Protein AF-A0A2G2HB68-F1 (afdb_monomer)

Sequence (403 aa):
INASTINGDASELIDIYSTNASSYTNLGNEAVTIDNTASANDVDTIAGATSGIVTATISTDSASNLISNLSNANSSDALTLSLNGTNVSASDLNTLNTKTSIDIDASGINEITGSYSELNTLYSSGGITGLGNEELSVNGAPSSSDINNLIGQTSGTITLSGGNNDTLNLGAVDSNLDLGAGNDTVTMDFSNLTSADSIDFGSGGNDTLNLNGGGVINDLDFSNISNLDTLNLSSSNDTITLGSNTAAAIEGNNDSINGNAGDDTFNLDFSNIGNFSIDGGSDTTGDKVVLTGSVSNVTSDTEFAPAASFENIEELDITGLNSGSGFASDNTNEFIFTSSMLDNWIGSNSGSFKLTLTAAQAEDITFTDQGGQVHDTTDAGLSNISSTSYSLDADTTLVIDIQ

Solvent-accessible surface area (backbone atoms only — not comparable to full-atom values): 20090 Å² total; per-residue (Å²): 82,90,58,72,59,48,76,41,42,54,72,57,46,40,36,54,59,58,79,46,27,90,82,52,62,71,74,42,63,35,25,36,38,36,75,44,78,30,52,45,54,57,53,19,55,48,35,66,45,31,75,28,45,40,34,35,39,42,53,72,37,42,63,69,56,46,55,69,32,33,71,54,43,33,47,75,18,42,38,48,67,44,69,71,48,44,62,45,45,24,60,50,53,50,53,51,48,48,34,18,63,41,64,37,71,42,65,71,42,50,35,38,36,32,39,62,72,36,42,54,45,49,79,67,66,60,56,63,39,61,78,41,60,38,28,33,40,34,41,72,81,75,49,33,70,53,50,52,50,50,44,76,59,30,75,21,46,37,32,38,42,71,56,48,64,48,71,35,58,52,61,81,55,66,37,40,38,30,48,37,22,28,46,34,34,43,32,33,40,51,92,41,66,50,90,72,33,30,44,32,43,32,72,63,59,67,19,34,42,37,32,38,68,71,41,48,79,51,71,65,74,30,85,40,36,32,38,28,11,30,42,34,46,23,71,31,48,29,37,43,38,49,57,91,41,38,65,66,14,33,43,69,89,62,28,34,38,32,30,43,27,42,47,21,36,44,36,35,41,50,85,52,68,70,64,39,30,39,28,27,39,78,49,92,63,59,13,28,42,36,33,27,52,56,53,68,65,52,90,46,66,38,65,74,61,68,54,75,29,36,30,20,36,28,32,41,32,47,62,57,42,46,82,34,66,34,56,47,95,44,89,72,29,30,32,37,58,51,59,72,44,51,24,40,19,46,60,38,88,52,50,65,37,37,42,34,30,32,70,68,56,45,35,33,32,32,38,53,34,59,88,69,50,75,38,30,44,36,102,84,80,46,42,73,64,63,72,44,77,43,45,37,48,97,46,36,30,44,31,38,42,67,102

Structure (mmCIF, N/CA/C/O backbone):
data_AF-A0A2G2HB68-F1
#
_entry.id   AF-A0A2G2HB68-F1
#
loop_
_atom_site.group_PDB
_atom_site.id
_atom_site.type_symbol
_atom_site.label_atom_id
_atom_site.label_alt_id
_atom_site.label_comp_id
_atom_site.label_asym_id
_atom_site.label_entity_id
_atom_site.label_seq_id
_atom_site.pdbx_PDB_ins_code
_atom_site.Cartn_x
_atom_site.Cartn_y
_atom_site.Cartn_z
_atom_site.occupancy
_atom_site.B_iso_or_equiv
_atom_site.auth_seq_id
_atom_site.auth_comp_id
_atom_site.auth_asym_id
_atom_site.auth_atom_id
_atom_site.pdbx_PDB_model_num
ATOM 1 N N . ILE A 1 1 ? -31.154 -8.962 53.959 1.00 67.38 1 ILE A N 1
ATOM 2 C CA . ILE A 1 1 ? -31.998 -9.912 53.237 1.00 67.38 1 ILE A CA 1
ATOM 3 C C . ILE A 1 1 ? -31.273 -11.263 53.336 1.00 67.38 1 ILE A C 1
ATOM 5 O O . ILE A 1 1 ? -30.106 -11.275 53.696 1.00 67.38 1 ILE A O 1
ATOM 9 N N . ASN A 1 2 ? -31.949 -12.411 53.192 1.00 77.31 2 ASN A N 1
ATOM 10 C CA . ASN A 1 2 ? -31.272 -13.730 53.143 1.00 77.31 2 ASN A CA 1
ATOM 11 C C . ASN A 1 2 ? -31.355 -14.342 51.732 1.00 77.31 2 ASN A C 1
ATOM 13 O O . ASN A 1 2 ? -31.173 -15.546 51.560 1.00 77.31 2 ASN A O 1
ATOM 17 N N . ALA A 1 3 ? -31.725 -13.529 50.743 1.00 85.62 3 ALA A N 1
ATOM 18 C CA . ALA A 1 3 ? -31.756 -13.936 49.352 1.00 85.62 3 ALA A CA 1
ATOM 19 C C . ALA A 1 3 ? -30.322 -14.036 48.829 1.00 85.62 3 ALA A C 1
ATOM 21 O O . ALA A 1 3 ? -29.458 -13.263 49.225 1.00 85.62 3 ALA A O 1
ATOM 22 N N . SER A 1 4 ? -30.075 -14.987 47.938 1.00 90.69 4 SER A N 1
ATOM 23 C CA . SER A 1 4 ? -28.819 -15.046 47.187 1.00 90.69 4 SER A CA 1
ATOM 24 C C . SER A 1 4 ? -28.798 -14.055 46.021 1.00 90.69 4 SER A C 1
ATOM 26 O O . SER A 1 4 ? -27.724 -13.702 45.540 1.00 90.69 4 SER A O 1
ATOM 28 N N . THR A 1 5 ? -29.980 -13.632 45.565 1.00 95.19 5 THR A N 1
ATOM 29 C CA . THR A 1 5 ? -30.175 -12.764 44.403 1.00 95.19 5 THR A CA 1
ATOM 30 C C . THR A 1 5 ? -31.347 -11.817 44.654 1.00 95.19 5 THR A C 1
ATOM 32 O O . THR A 1 5 ? -32.356 -12.239 45.229 1.00 95.19 5 THR A O 1
ATOM 35 N N . ILE A 1 6 ? -31.215 -10.562 44.232 1.00 96.50 6 ILE A N 1
ATOM 36 C CA . ILE A 1 6 ? -32.287 -9.562 44.213 1.00 96.50 6 ILE A CA 1
ATOM 37 C C . ILE A 1 6 ? -32.524 -9.123 42.766 1.00 96.50 6 ILE A C 1
ATOM 39 O O . ILE A 1 6 ? -31.577 -8.795 42.054 1.00 96.50 6 ILE A O 1
ATOM 43 N N . ASN A 1 7 ? -33.790 -9.104 42.351 1.00 96.81 7 ASN A N 1
ATOM 44 C CA . ASN A 1 7 ? -34.224 -8.727 41.008 1.00 96.81 7 ASN A CA 1
ATOM 45 C C . ASN A 1 7 ? -35.199 -7.549 41.086 1.00 96.81 7 ASN A C 1
ATOM 47 O O . ASN A 1 7 ? -35.966 -7.464 42.051 1.00 96.81 7 ASN A O 1
ATOM 51 N N . GLY A 1 8 ? -35.181 -6.681 40.080 1.00 97.94 8 GLY A N 1
ATOM 52 C CA . GLY A 1 8 ? -36.141 -5.590 39.919 1.00 97.94 8 GLY A CA 1
ATOM 53 C C . GLY A 1 8 ? -35.701 -4.579 38.864 1.00 97.94 8 GLY A C 1
ATOM 54 O O . GLY A 1 8 ? -34.629 -4.709 38.269 1.00 97.94 8 GLY A O 1
ATOM 55 N N . ASP A 1 9 ? -36.508 -3.542 38.657 1.00 98.31 9 ASP A N 1
ATOM 56 C CA . ASP A 1 9 ? -36.118 -2.432 37.786 1.00 98.31 9 ASP A CA 1
ATOM 57 C C . ASP A 1 9 ? -35.04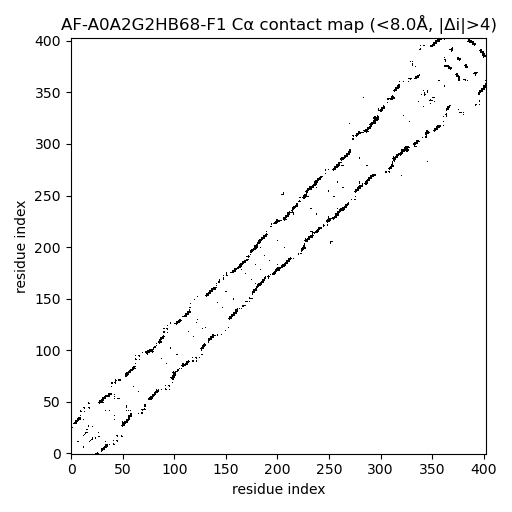3 -1.566 38.463 1.00 98.31 9 ASP A C 1
ATOM 59 O O . ASP A 1 9 ? -34.988 -1.450 39.691 1.00 98.31 9 ASP A O 1
ATOM 63 N N . ALA A 1 10 ? -34.220 -0.873 37.670 1.00 98.31 10 ALA A N 1
ATOM 64 C CA . ALA A 1 10 ? -33.120 -0.048 38.184 1.00 98.31 10 ALA A CA 1
ATOM 65 C C . ALA A 1 10 ? -33.562 0.940 39.279 1.00 98.31 10 ALA A C 1
ATOM 67 O O . ALA A 1 10 ? -32.901 1.074 40.306 1.00 98.31 10 ALA A O 1
ATOM 68 N N . SER A 1 11 ? -34.719 1.589 39.106 1.00 97.81 11 SER A N 1
ATOM 69 C CA . SER A 1 11 ? -35.244 2.541 40.094 1.00 97.81 11 SER A CA 1
ATOM 70 C C . SER A 1 11 ? -35.648 1.889 41.423 1.00 97.81 11 SER A C 1
ATOM 72 O O . SER A 1 11 ? -35.448 2.482 42.482 1.00 97.81 11 SER A O 1
ATOM 74 N N . GLU A 1 12 ? -36.167 0.660 41.386 1.00 98.25 12 GLU A N 1
ATOM 75 C CA . GLU A 1 12 ? -36.556 -0.096 42.581 1.00 98.25 12 GLU A CA 1
ATOM 76 C C . GLU A 1 12 ? -35.313 -0.594 43.321 1.00 98.25 12 GLU A C 1
ATOM 78 O O . GLU A 1 12 ? -35.223 -0.510 44.546 1.00 98.25 12 GLU A O 1
ATOM 83 N N . LEU A 1 13 ? -34.313 -1.055 42.569 1.00 97.75 13 LEU A N 1
ATOM 84 C CA . LEU A 1 13 ? -33.040 -1.502 43.119 1.00 97.75 13 LEU A CA 1
ATOM 85 C C . LEU A 1 13 ? -32.239 -0.340 43.714 1.00 97.75 13 LEU A C 1
ATOM 87 O O . LEU A 1 13 ? -31.678 -0.494 44.795 1.00 97.75 13 LEU A O 1
ATOM 91 N N . ILE A 1 14 ? -32.247 0.841 43.092 1.00 97.88 14 ILE A N 1
ATOM 92 C CA . ILE A 1 14 ? -31.676 2.063 43.680 1.00 97.88 14 ILE A CA 1
ATOM 93 C C . ILE A 1 14 ? -32.404 2.439 44.972 1.00 97.88 14 ILE A C 1
ATOM 95 O O . ILE A 1 14 ? -31.763 2.884 45.927 1.00 97.88 14 ILE A O 1
ATOM 99 N N . ASP A 1 15 ? -33.723 2.251 45.053 1.00 97.06 15 ASP A N 1
ATOM 100 C CA . ASP A 1 15 ? -34.437 2.473 46.309 1.00 97.06 15 ASP A CA 1
ATOM 101 C C . ASP A 1 15 ? -33.942 1.524 47.410 1.00 97.06 15 ASP A C 1
ATOM 103 O O . ASP A 1 15 ? -33.613 1.968 48.509 1.00 97.06 15 ASP A O 1
ATOM 107 N N . ILE A 1 16 ? -33.794 0.235 47.098 1.00 95.44 16 ILE A N 1
ATOM 108 C CA . ILE A 1 16 ? -33.337 -0.785 48.050 1.00 95.44 16 ILE A CA 1
ATOM 109 C C . ILE A 1 16 ? -31.879 -0.570 48.469 1.00 95.44 16 ILE A C 1
ATOM 111 O O . ILE A 1 16 ? -31.574 -0.639 49.657 1.00 95.44 16 ILE A O 1
ATOM 115 N N . TYR A 1 17 ? -30.981 -0.320 47.518 1.00 95.00 17 TYR A N 1
ATOM 116 C CA . TYR A 1 17 ? -29.534 -0.307 47.749 1.00 95.00 17 TYR A CA 1
ATOM 117 C C . TYR A 1 17 ? -28.961 1.075 48.075 1.00 95.00 17 TYR A C 1
ATOM 119 O O . TYR A 1 17 ? -27.874 1.155 48.642 1.00 95.00 17 TYR A O 1
ATOM 127 N N . SER A 1 18 ? -29.683 2.159 47.773 1.00 93.38 18 SER A N 1
ATOM 128 C CA . SER A 1 18 ? -29.199 3.530 47.969 1.00 93.38 18 SER A CA 1
ATOM 129 C C . SER A 1 18 ? -30.179 4.389 48.775 1.00 93.38 18 SER A C 1
ATOM 131 O O . SER A 1 18 ? -29.879 4.754 49.913 1.00 93.38 18 SER A O 1
ATOM 133 N N . THR A 1 19 ? -31.380 4.668 48.255 1.00 94.75 19 THR A N 1
ATOM 134 C CA . THR A 1 19 ? -32.301 5.660 48.855 1.00 94.75 19 THR A CA 1
ATOM 135 C C . THR A 1 19 ? -32.814 5.237 50.235 1.00 94.75 19 THR A C 1
ATOM 137 O O . THR A 1 19 ? -32.791 6.022 51.184 1.00 94.75 19 THR A O 1
ATOM 140 N N . ASN A 1 20 ? -33.247 3.984 50.366 1.00 94.88 20 ASN A N 1
ATOM 141 C CA . ASN A 1 20 ? -33.855 3.410 51.564 1.00 94.88 20 ASN A CA 1
ATOM 142 C C . ASN A 1 20 ? -33.025 2.264 52.158 1.00 94.88 20 ASN A C 1
ATOM 144 O O . ASN A 1 20 ? -33.545 1.505 52.978 1.00 94.88 20 ASN A O 1
ATOM 148 N N . ALA A 1 21 ? -31.731 2.173 51.831 1.00 93.69 21 ALA A N 1
ATOM 149 C CA . ALA A 1 21 ? -30.837 1.094 52.267 1.00 93.69 21 ALA A CA 1
ATOM 150 C C . ALA A 1 21 ? -30.887 0.814 53.778 1.00 93.69 21 ALA A C 1
ATOM 152 O O . ALA A 1 21 ? -30.916 -0.336 54.207 1.00 93.69 21 ALA A O 1
ATOM 153 N N . SER A 1 22 ? -30.995 1.864 54.600 1.00 93.62 22 SER A N 1
ATOM 154 C CA . SER A 1 22 ? -31.097 1.748 56.066 1.00 93.62 22 SER A CA 1
ATOM 155 C C . SER A 1 22 ? -32.339 1.000 56.578 1.00 93.62 22 SER A C 1
ATOM 157 O O . SER A 1 22 ? -32.356 0.559 57.728 1.00 93.62 22 SER A O 1
ATOM 159 N N . SER A 1 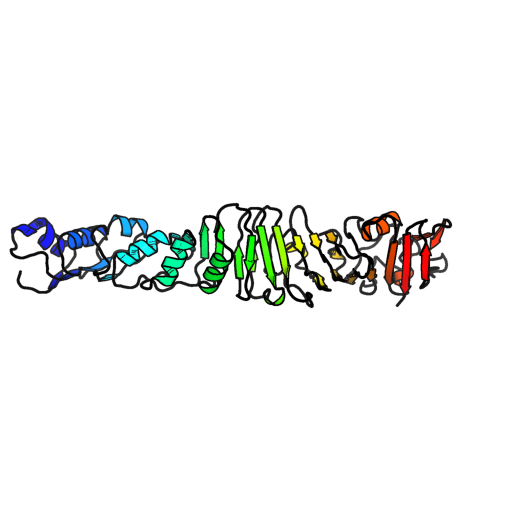23 ? -33.365 0.832 55.739 1.00 94.62 23 SER A N 1
ATOM 160 C CA . SER A 1 23 ? -34.581 0.073 56.055 1.00 94.62 23 SER A CA 1
ATOM 161 C C . SER A 1 23 ? -34.381 -1.441 55.949 1.00 94.62 23 SER A C 1
ATOM 163 O O . SER A 1 23 ? -35.230 -2.208 56.407 1.00 94.62 23 SER A O 1
ATOM 165 N N . TYR A 1 24 ? -33.258 -1.881 55.379 1.00 91.00 24 TYR A N 1
ATOM 166 C CA . TYR A 1 24 ? -32.939 -3.280 55.139 1.00 91.00 24 TYR A CA 1
ATOM 167 C C . TYR A 1 24 ? -31.673 -3.668 55.916 1.00 91.00 24 TYR A C 1
ATOM 169 O O . TYR A 1 24 ? -30.669 -2.963 55.928 1.00 91.00 24 TYR A O 1
ATOM 177 N N . THR A 1 25 ? -31.704 -4.815 56.592 1.00 89.81 25 THR A N 1
ATOM 178 C CA . THR A 1 25 ? -30.529 -5.383 57.273 1.00 89.81 25 THR A CA 1
ATOM 179 C C . THR A 1 25 ? -29.884 -6.439 56.392 1.00 89.81 25 THR A C 1
ATOM 181 O O . THR A 1 25 ? -30.604 -7.109 55.660 1.00 89.81 25 THR A O 1
ATOM 184 N N . ASN A 1 26 ? -28.565 -6.641 56.487 1.00 89.12 26 ASN A N 1
ATOM 185 C CA . ASN A 1 26 ? -27.811 -7.629 55.698 1.00 89.12 26 ASN A CA 1
ATOM 186 C C . ASN A 1 26 ? -28.009 -7.462 54.178 1.00 89.12 26 ASN A C 1
ATOM 188 O O . ASN A 1 26 ? -28.436 -8.416 53.543 1.00 89.12 26 ASN A O 1
ATOM 192 N N . LEU A 1 27 ? -27.819 -6.254 53.644 1.00 91.81 27 LEU A N 1
ATOM 193 C CA . LEU A 1 27 ? -27.673 -6.019 52.202 1.00 91.81 27 LEU A CA 1
ATOM 194 C C . LEU A 1 27 ? -26.190 -5.964 51.820 1.00 91.81 27 LEU A C 1
ATOM 196 O O . LEU A 1 27 ? -25.335 -5.734 52.680 1.00 91.81 27 LEU A O 1
ATOM 200 N N . GLY A 1 28 ? -25.922 -6.076 50.521 1.00 90.62 28 GLY A N 1
ATOM 201 C CA . GLY A 1 28 ? -24.657 -5.682 49.898 1.00 90.62 28 GLY A CA 1
ATOM 202 C C . GLY A 1 28 ? -23.749 -6.853 49.538 1.00 90.62 28 GLY A C 1
ATOM 203 O O . GLY A 1 28 ? -22.575 -6.655 49.232 1.00 90.62 28 GLY A O 1
ATOM 204 N N . ASN A 1 29 ? -24.260 -8.080 49.587 1.00 93.38 29 ASN A N 1
ATOM 205 C CA . ASN A 1 29 ? -23.547 -9.272 49.123 1.00 93.38 29 ASN A CA 1
ATOM 206 C C . ASN A 1 29 ? -24.391 -10.169 48.214 1.00 93.38 29 ASN A C 1
ATOM 208 O O . ASN A 1 29 ? -23.917 -11.214 47.770 1.00 93.38 29 ASN A O 1
ATOM 212 N N . GLU A 1 30 ? -25.637 -9.788 47.954 1.00 96.31 30 GLU A N 1
ATOM 213 C CA . GLU A 1 30 ? -26.501 -10.486 47.020 1.00 96.31 30 GLU A CA 1
ATOM 214 C C . GLU A 1 30 ? -26.084 -10.178 45.580 1.00 96.31 30 GLU A C 1
ATOM 216 O O . GLU A 1 30 ? -25.697 -9.051 45.260 1.00 96.31 30 GLU A O 1
ATOM 221 N N . ALA A 1 31 ? -26.203 -11.171 44.696 1.00 97.75 31 ALA A N 1
ATOM 222 C CA . ALA A 1 31 ? -26.195 -10.892 43.265 1.00 97.75 31 ALA A CA 1
ATOM 223 C C . ALA A 1 31 ? -27.406 -10.011 42.920 1.00 97.75 31 ALA A C 1
ATOM 225 O O . ALA A 1 31 ? -28.484 -10.191 43.494 1.00 97.75 31 ALA A O 1
ATOM 226 N N . VAL A 1 32 ? -27.247 -9.080 41.986 1.00 98.44 32 VAL A N 1
ATOM 227 C CA . VAL A 1 32 ? -28.315 -8.152 41.598 1.00 98.44 32 VAL A CA 1
ATOM 228 C C . VAL A 1 32 ? -28.610 -8.310 40.116 1.00 98.44 32 VAL A C 1
ATOM 230 O O . VAL A 1 32 ? -27.697 -8.298 39.300 1.00 98.44 32 VAL A O 1
ATOM 233 N N . THR A 1 33 ? -29.878 -8.473 39.754 1.00 98.44 33 THR A N 1
ATOM 234 C CA . THR A 1 33 ? -30.331 -8.512 38.359 1.00 98.44 33 THR A CA 1
ATOM 235 C C . THR A 1 33 ? -31.257 -7.335 38.096 1.00 98.44 33 THR A C 1
ATOM 237 O O . THR A 1 33 ? -32.292 -7.210 38.746 1.00 98.44 33 THR A O 1
ATOM 240 N N . ILE A 1 34 ? -30.867 -6.476 37.156 1.00 98.75 34 ILE A N 1
ATOM 241 C CA . ILE A 1 34 ? -31.660 -5.336 36.701 1.00 98.75 34 ILE A CA 1
ATOM 242 C C . ILE A 1 34 ? -32.499 -5.798 35.508 1.00 98.75 34 ILE A C 1
ATOM 244 O O . ILE A 1 34 ? -31.947 -6.146 34.464 1.00 98.75 34 ILE A O 1
ATOM 248 N N . ASP A 1 35 ? -33.819 -5.835 35.680 1.00 97.94 35 ASP A N 1
ATOM 249 C CA . ASP A 1 35 ? -34.730 -6.481 34.724 1.00 97.94 35 ASP A CA 1
ATOM 250 C C . ASP A 1 35 ? -34.991 -5.623 33.470 1.00 97.94 35 ASP A C 1
ATOM 252 O O . ASP A 1 35 ? -35.265 -6.154 32.389 1.00 97.94 35 ASP A O 1
ATOM 256 N N . ASN A 1 36 ? -34.892 -4.297 33.590 1.00 98.25 36 ASN A N 1
ATOM 257 C CA . ASN A 1 36 ? -35.072 -3.353 32.493 1.00 98.25 36 ASN A CA 1
ATOM 258 C C . ASN A 1 36 ? -33.737 -2.825 31.941 1.00 98.25 36 ASN A C 1
ATOM 260 O O . ASN A 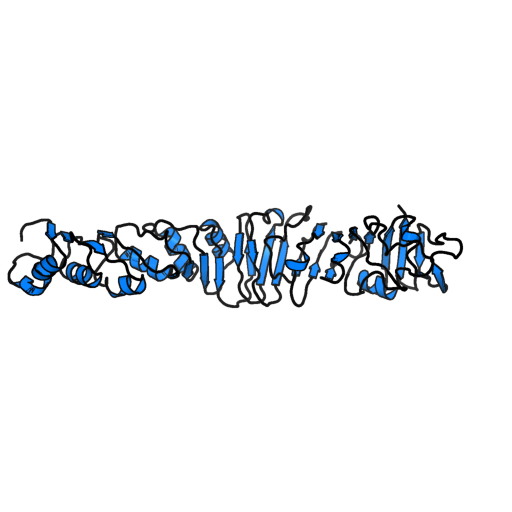1 36 ? -32.698 -2.875 32.595 1.00 98.25 36 ASN A O 1
ATOM 264 N N . THR A 1 37 ? -33.769 -2.247 30.735 1.00 98.38 37 THR A N 1
ATOM 265 C CA . THR A 1 37 ? -32.629 -1.468 30.236 1.00 98.38 37 THR A CA 1
ATOM 266 C C . THR A 1 37 ? -32.414 -0.247 31.129 1.00 98.38 37 THR A C 1
ATOM 268 O O . THR A 1 37 ? -33.328 0.561 31.309 1.00 98.38 37 THR A O 1
ATOM 271 N N . ALA A 1 38 ? -31.207 -0.111 31.671 1.00 98.31 38 ALA A N 1
ATOM 272 C CA . ALA A 1 38 ? -30.856 0.923 32.641 1.00 98.31 38 ALA A CA 1
ATOM 273 C C . ALA A 1 38 ? -29.779 1.872 32.106 1.00 98.31 38 ALA A C 1
ATOM 275 O O . ALA A 1 38 ? -29.071 1.558 31.145 1.00 98.31 38 ALA A O 1
ATOM 276 N N . SER A 1 39 ? -29.653 3.054 32.710 1.00 98.25 39 SER A N 1
ATOM 277 C CA . SER A 1 39 ? -28.527 3.940 32.408 1.00 98.25 39 SER A CA 1
ATOM 278 C C . SER A 1 39 ? -27.244 3.401 33.048 1.00 98.25 39 SER A C 1
ATOM 280 O O . SER A 1 39 ? -27.297 2.752 34.093 1.00 98.25 39 SER A O 1
ATOM 282 N N . ALA A 1 40 ? -26.082 3.696 32.459 1.00 98.50 40 ALA A N 1
ATOM 283 C CA . ALA A 1 40 ? -24.794 3.295 33.030 1.00 98.50 40 ALA A CA 1
ATOM 284 C C . ALA A 1 40 ? -24.617 3.793 34.479 1.00 98.50 40 ALA A C 1
ATOM 286 O O . ALA A 1 40 ? -24.180 3.034 35.335 1.00 98.50 40 ALA A O 1
ATOM 287 N N . ASN A 1 41 ? -25.060 5.020 34.778 1.00 98.25 41 ASN A N 1
ATOM 288 C CA . ASN A 1 41 ? -25.000 5.600 36.125 1.00 98.25 41 ASN A CA 1
ATOM 289 C C . ASN A 1 41 ? -25.869 4.859 37.150 1.00 98.25 41 ASN A C 1
ATOM 291 O O . ASN A 1 41 ? -25.472 4.703 38.307 1.00 98.25 41 ASN A O 1
ATOM 295 N N . ASP A 1 42 ? -27.063 4.420 36.747 1.00 98.56 42 ASP A N 1
ATOM 296 C CA . ASP A 1 42 ? -27.952 3.670 37.636 1.00 98.56 42 ASP A CA 1
ATOM 297 C C . ASP A 1 42 ? -27.338 2.312 37.985 1.00 98.56 42 ASP A C 1
ATOM 299 O O . ASP A 1 42 ? -27.303 1.917 39.152 1.00 98.56 42 ASP A O 1
ATOM 303 N N . VAL A 1 43 ? -26.795 1.624 36.977 1.00 98.69 43 VAL A N 1
ATOM 304 C CA . VAL A 1 43 ? -26.103 0.345 37.172 1.00 98.69 43 VAL A CA 1
ATOM 305 C C . VAL A 1 43 ? -24.863 0.521 38.038 1.00 98.69 43 VAL A C 1
ATOM 307 O O . VAL A 1 43 ? -24.637 -0.280 38.939 1.00 98.69 43 VAL A O 1
ATOM 310 N N . ASP A 1 44 ? -24.099 1.591 37.836 1.00 98.56 44 ASP A N 1
ATOM 311 C CA . ASP A 1 44 ? -22.904 1.880 38.627 1.00 98.56 44 ASP A CA 1
ATOM 312 C C . ASP A 1 44 ? -23.204 2.185 40.091 1.00 98.56 44 ASP A C 1
ATOM 314 O O . ASP A 1 44 ? -22.491 1.732 40.986 1.00 98.56 44 ASP A O 1
ATOM 318 N N . THR A 1 45 ? -24.303 2.899 40.343 1.00 98.31 45 THR A N 1
ATOM 319 C CA . THR A 1 45 ? -24.804 3.143 41.700 1.00 98.31 45 THR A CA 1
ATOM 320 C C . THR A 1 45 ? -25.103 1.822 42.411 1.00 98.31 45 THR A C 1
ATOM 322 O O . THR A 1 45 ? -24.769 1.660 43.585 1.00 98.31 45 THR A O 1
ATOM 325 N N . ILE A 1 46 ? -25.710 0.867 41.702 1.00 98.31 46 ILE A N 1
ATOM 326 C CA . ILE A 1 46 ? -26.022 -0.465 42.231 1.00 98.31 46 ILE A CA 1
ATOM 327 C C . ILE A 1 46 ? -24.740 -1.285 42.427 1.00 98.31 46 ILE A C 1
ATOM 329 O O . ILE A 1 46 ? -24.558 -1.863 43.498 1.00 98.31 46 ILE A O 1
ATOM 333 N N . ALA A 1 47 ? -23.830 -1.293 41.449 1.00 98.19 47 ALA A N 1
ATOM 334 C CA . ALA A 1 47 ? -22.546 -1.991 41.526 1.00 98.19 47 ALA A CA 1
ATOM 335 C C . ALA A 1 47 ? -21.684 -1.494 42.695 1.00 98.19 47 ALA A C 1
ATOM 337 O O . ALA A 1 47 ? -21.088 -2.295 43.405 1.00 98.19 47 ALA A O 1
ATOM 338 N N . GLY A 1 48 ? -21.685 -0.189 42.980 1.00 97.69 48 GLY A N 1
ATOM 339 C CA . GLY A 1 48 ? -21.000 0.369 44.149 1.00 97.69 48 GLY A CA 1
ATOM 340 C C . GLY A 1 48 ? -21.631 -0.011 45.498 1.00 97.69 48 GLY A C 1
ATOM 341 O O . GLY A 1 48 ? -20.978 0.103 46.537 1.00 97.69 48 GLY A O 1
ATOM 342 N N . ALA A 1 49 ? -22.889 -0.459 45.507 1.00 97.06 49 ALA A N 1
ATOM 343 C CA . ALA A 1 49 ? -23.641 -0.790 46.717 1.00 97.06 49 ALA A CA 1
ATOM 344 C C . ALA A 1 49 ? -23.675 -2.296 47.043 1.00 97.06 49 ALA A C 1
ATOM 346 O O . ALA A 1 49 ? -24.145 -2.674 48.122 1.00 97.06 49 ALA A O 1
ATOM 347 N N . THR A 1 50 ? -23.177 -3.162 46.153 1.00 96.62 50 THR A N 1
ATOM 348 C CA . THR A 1 50 ? -23.112 -4.613 46.369 1.00 96.62 50 THR A CA 1
ATOM 349 C C . THR A 1 50 ? -21.726 -5.184 46.068 1.00 96.62 50 THR A C 1
ATOM 351 O O . THR A 1 50 ? -20.967 -4.659 45.269 1.00 96.62 50 THR A O 1
ATOM 354 N N . SER A 1 51 ? -21.386 -6.284 46.734 1.00 95.69 51 SER A N 1
ATOM 355 C CA . SER A 1 51 ? -20.221 -7.125 46.429 1.00 95.69 51 SER A CA 1
ATOM 356 C C . SER A 1 51 ? -20.587 -8.378 45.625 1.00 95.69 51 SER A C 1
ATOM 358 O O . SER A 1 51 ? -19.706 -9.163 45.277 1.00 95.69 51 SER A O 1
ATOM 360 N N . GLY A 1 52 ? -21.881 -8.596 45.369 1.00 97.19 52 GLY A N 1
ATOM 361 C CA . GLY A 1 52 ? -22.357 -9.638 44.464 1.00 97.19 52 GLY A CA 1
ATOM 362 C C . GLY A 1 52 ? -22.275 -9.207 42.999 1.00 97.19 52 GLY A C 1
ATOM 363 O O . GLY A 1 52 ? -22.131 -8.030 42.695 1.00 97.19 52 GLY A O 1
ATOM 364 N N . ILE A 1 53 ? -22.397 -10.178 42.092 1.00 98.25 53 ILE A N 1
ATOM 365 C CA . ILE A 1 53 ? -22.399 -9.941 40.640 1.00 98.25 53 ILE A CA 1
ATOM 366 C C . ILE A 1 53 ? -23.617 -9.099 40.253 1.00 98.25 53 ILE A C 1
ATOM 368 O O . ILE A 1 53 ? -24.746 -9.471 40.592 1.00 98.25 53 ILE A O 1
ATOM 372 N N . VAL A 1 54 ? -23.401 -8.024 39.495 1.00 98.75 54 VAL A N 1
ATOM 373 C CA . VAL A 1 54 ? -24.476 -7.248 38.869 1.00 98.75 54 VAL A CA 1
ATOM 374 C C . VAL A 1 54 ? -24.727 -7.756 37.454 1.00 98.75 54 VAL A C 1
ATOM 376 O O . VAL A 1 54 ? -23.810 -7.869 36.651 1.00 98.75 54 VAL A O 1
ATOM 379 N N . THR A 1 55 ? -25.981 -8.075 37.138 1.00 98.81 55 THR A N 1
ATOM 380 C CA . THR A 1 55 ? -26.443 -8.453 35.796 1.00 98.81 55 THR A CA 1
ATOM 381 C C . THR A 1 55 ? -27.367 -7.370 35.261 1.00 98.81 55 THR A C 1
ATOM 383 O O . THR A 1 55 ? -28.369 -7.065 35.908 1.00 98.81 55 THR A O 1
ATOM 386 N N . ALA A 1 56 ? -27.052 -6.786 34.105 1.00 98.81 56 ALA A N 1
ATOM 387 C CA . ALA A 1 56 ? -27.850 -5.701 33.536 1.00 98.81 56 ALA A CA 1
ATOM 388 C C . ALA A 1 56 ? -27.688 -5.569 32.018 1.00 98.81 56 ALA A C 1
ATOM 390 O O . ALA A 1 56 ? -26.635 -5.872 31.458 1.00 98.81 56 ALA A O 1
ATOM 391 N N . THR A 1 57 ? -28.712 -5.025 31.360 1.00 98.69 57 THR A N 1
ATOM 392 C CA . THR A 1 57 ? -28.600 -4.491 29.997 1.00 98.69 57 THR A CA 1
ATOM 393 C C . THR A 1 57 ? -28.489 -2.973 30.066 1.00 98.69 57 THR A C 1
ATOM 395 O O . THR A 1 57 ? -29.372 -2.305 30.611 1.00 98.69 57 THR A O 1
ATOM 398 N N . ILE A 1 58 ? -27.407 -2.421 29.518 1.00 98.62 58 ILE A N 1
ATOM 399 C CA . ILE A 1 58 ? -27.125 -0.985 29.578 1.00 98.62 58 ILE A CA 1
ATOM 400 C C . ILE A 1 58 ? -27.699 -0.288 28.346 1.00 98.62 58 ILE A C 1
ATOM 402 O O . ILE A 1 58 ? -27.690 -0.824 27.240 1.00 98.62 58 ILE A O 1
ATOM 406 N N . SER A 1 59 ? -28.211 0.924 28.542 1.00 98.06 59 SER A N 1
ATOM 407 C CA . SER A 1 59 ? -28.622 1.805 27.449 1.00 98.06 59 SER A CA 1
ATOM 408 C C . SER A 1 59 ? -27.428 2.112 26.545 1.00 98.06 59 SER A C 1
ATOM 410 O O . SER A 1 59 ? -26.328 2.345 27.042 1.00 98.06 59 SER A O 1
ATOM 412 N N . THR A 1 60 ? -27.646 2.141 25.230 1.00 97.25 60 THR A N 1
ATOM 413 C CA . THR A 1 60 ? -26.585 2.428 24.259 1.00 97.25 60 THR A CA 1
ATOM 414 C C . THR A 1 60 ? -25.946 3.789 24.525 1.00 97.25 60 THR A C 1
ATOM 416 O O . THR A 1 60 ? -26.654 4.788 24.673 1.00 97.25 60 THR A O 1
ATOM 419 N N . ASP A 1 61 ? -24.618 3.842 24.536 1.00 97.31 61 ASP A N 1
ATOM 420 C CA . ASP A 1 61 ? -23.859 5.077 24.731 1.00 97.31 61 ASP A CA 1
ATOM 421 C C . ASP A 1 61 ? -22.482 4.979 24.047 1.00 97.31 61 ASP A C 1
ATOM 423 O O . ASP A 1 61 ? -22.127 3.951 23.466 1.00 97.31 61 ASP A O 1
ATOM 427 N N . SER A 1 62 ? -21.706 6.059 24.082 1.00 96.44 62 SER A N 1
ATOM 428 C CA . SER A 1 62 ? -20.317 6.063 23.624 1.00 96.44 62 SER A CA 1
ATOM 429 C C . SER A 1 62 ? -19.416 5.305 24.600 1.00 96.44 62 SER A C 1
ATOM 431 O O . SER A 1 62 ? -19.680 5.279 25.806 1.00 96.44 62 SER A O 1
ATOM 433 N N . ALA A 1 63 ? -18.311 4.741 24.103 1.00 97.69 63 ALA A N 1
ATOM 434 C CA . ALA A 1 63 ? -17.368 4.006 24.946 1.00 97.69 63 ALA A CA 1
ATOM 435 C C . ALA A 1 63 ? -16.839 4.867 26.109 1.00 97.69 63 ALA A C 1
ATOM 437 O O . ALA A 1 63 ? -16.859 4.433 27.258 1.00 97.69 63 ALA A O 1
ATOM 438 N N . SER A 1 64 ? -16.484 6.127 25.835 1.00 96.62 64 SER A N 1
ATOM 439 C CA . SER A 1 64 ? -16.023 7.081 26.852 1.00 96.62 64 SER A CA 1
ATOM 440 C C . SER A 1 64 ? -17.066 7.335 27.952 1.00 96.62 64 SER A C 1
ATOM 442 O O . SER A 1 64 ? -16.735 7.305 29.141 1.00 96.62 64 SER A O 1
ATOM 444 N N . ASN A 1 65 ? -18.341 7.516 27.587 1.00 97.38 65 ASN A N 1
ATOM 445 C CA . ASN A 1 65 ? -19.410 7.706 28.571 1.00 97.38 65 ASN A CA 1
ATOM 446 C C . ASN A 1 65 ? -19.643 6.447 29.407 1.00 97.38 65 ASN A C 1
ATOM 448 O O . ASN A 1 65 ? -19.809 6.554 30.620 1.00 97.38 65 ASN A O 1
ATOM 452 N N . LEU A 1 66 ? -19.632 5.261 28.789 1.00 98.31 66 LEU A N 1
ATOM 453 C CA . LEU A 1 66 ? -19.756 4.002 29.522 1.00 98.31 66 LEU A CA 1
ATOM 454 C C . LEU A 1 66 ? -18.606 3.829 30.519 1.00 98.31 66 LEU A C 1
ATOM 456 O O . LEU A 1 66 ? -18.862 3.520 31.678 1.00 98.31 66 LEU A O 1
ATOM 460 N N . ILE A 1 67 ? -17.361 4.100 30.116 1.00 98.25 67 ILE A N 1
ATOM 461 C CA . ILE A 1 67 ? -16.184 4.030 30.999 1.00 98.25 67 ILE A CA 1
ATOM 462 C C . ILE A 1 67 ? -16.327 4.985 32.184 1.00 98.25 67 ILE A C 1
ATOM 464 O O . ILE A 1 67 ? -16.120 4.581 33.329 1.00 98.25 67 ILE A O 1
ATOM 468 N N . SER A 1 68 ? -16.692 6.242 31.917 1.00 98.12 68 SER A N 1
ATOM 469 C CA . SER A 1 68 ? -16.856 7.259 32.961 1.00 98.12 68 SER A CA 1
ATOM 470 C C . SER A 1 68 ? -17.984 6.911 33.930 1.00 98.12 68 SER A C 1
ATOM 472 O O . SER A 1 68 ? -17.868 7.179 35.125 1.00 98.12 68 SER A O 1
ATOM 474 N N . ASN A 1 69 ? -19.079 6.347 33.418 1.00 98.44 69 ASN A N 1
ATOM 475 C CA . ASN A 1 69 ? -20.285 6.107 34.198 1.00 98.44 69 ASN A CA 1
ATOM 476 C C . ASN A 1 69 ? -20.302 4.734 34.877 1.00 98.44 69 ASN A C 1
ATOM 478 O O . ASN A 1 69 ? -21.084 4.580 35.796 1.00 98.44 69 ASN A O 1
ATOM 482 N N . LEU A 1 70 ? -19.464 3.767 34.479 1.00 98.56 70 LEU A N 1
ATOM 483 C CA . LEU A 1 70 ? -19.347 2.423 35.077 1.00 98.56 70 LEU A CA 1
ATOM 484 C C . LEU A 1 70 ? -18.091 2.292 35.962 1.00 98.56 70 LEU A C 1
ATOM 486 O O . LEU A 1 70 ? -17.296 1.354 35.840 1.00 98.56 70 LEU A O 1
ATOM 490 N N . SER A 1 71 ? -17.866 3.261 36.846 1.00 98.06 71 SER A N 1
ATOM 491 C CA . SER A 1 71 ? -16.674 3.347 37.697 1.00 98.06 71 SER A CA 1
ATOM 492 C C . SER A 1 71 ? -16.483 2.158 38.661 1.00 98.06 71 SER A C 1
ATOM 494 O O . SER A 1 71 ? -15.353 1.692 38.831 1.00 98.06 71 SER A O 1
ATOM 496 N N . ASN A 1 72 ? -17.571 1.625 39.214 1.00 98.25 72 ASN A N 1
ATOM 497 C CA . ASN A 1 72 ? -17.643 0.533 40.186 1.00 98.25 72 ASN A CA 1
ATOM 498 C C . ASN A 1 72 ? -17.808 -0.854 39.543 1.00 98.25 72 ASN A C 1
ATOM 500 O O . ASN A 1 72 ? -17.545 -1.859 40.205 1.00 98.25 72 ASN A O 1
ATOM 504 N N . ALA A 1 73 ? -18.206 -0.926 38.269 1.00 98.31 73 ALA A N 1
ATOM 505 C CA . ALA A 1 73 ? -18.290 -2.195 37.549 1.00 98.31 73 ALA A CA 1
ATOM 506 C C . ALA A 1 73 ? -16.907 -2.847 37.367 1.00 98.31 73 ALA A C 1
ATOM 508 O O . ALA A 1 73 ? -15.876 -2.163 37.273 1.00 98.31 73 ALA A O 1
ATOM 509 N N . ASN A 1 74 ? -16.888 -4.176 37.299 1.00 97.50 74 ASN A N 1
ATOM 510 C CA . ASN A 1 74 ? -15.685 -4.988 37.140 1.00 97.50 74 ASN A CA 1
ATOM 511 C C . ASN A 1 74 ? -15.961 -6.264 36.325 1.00 97.50 74 ASN A C 1
ATOM 513 O O . ASN A 1 74 ? -17.100 -6.607 36.034 1.00 97.50 74 ASN A O 1
ATOM 517 N N . SER A 1 75 ? -14.912 -7.020 36.007 1.00 97.19 75 SER A N 1
ATOM 518 C CA . SER A 1 75 ? -14.966 -8.225 35.166 1.00 97.19 75 SER A CA 1
ATOM 519 C C . SER A 1 75 ? -15.857 -9.357 35.694 1.00 97.19 75 SER A C 1
ATOM 521 O O . SER A 1 75 ? -16.077 -10.331 34.985 1.00 97.19 75 SER A O 1
ATOM 523 N N . SER A 1 76 ? -16.332 -9.287 36.942 1.00 97.56 76 SER A N 1
ATOM 524 C CA . SER A 1 76 ? -17.290 -10.265 37.480 1.00 97.56 76 SER A CA 1
ATOM 525 C C . SER A 1 76 ? -18.733 -9.938 37.094 1.00 97.56 76 SER A C 1
ATOM 527 O O . SER A 1 76 ? -19.579 -10.828 37.135 1.00 97.56 76 SER A O 1
ATOM 529 N N . ASP A 1 77 ? -19.022 -8.682 36.745 1.00 98.69 77 ASP A N 1
ATOM 530 C CA . ASP A 1 77 ? -20.365 -8.217 36.412 1.00 98.69 77 ASP A CA 1
ATOM 531 C C . ASP A 1 77 ? -20.791 -8.708 35.024 1.00 98.69 77 ASP A C 1
ATOM 533 O O . ASP A 1 77 ? -19.997 -8.775 34.085 1.00 98.69 77 ASP A O 1
ATOM 537 N N . ALA A 1 78 ? -22.060 -9.064 34.869 1.00 98.69 78 ALA A N 1
ATOM 538 C CA . ALA A 1 78 ? -22.644 -9.536 33.619 1.00 98.69 78 ALA A CA 1
ATOM 539 C C . ALA A 1 78 ? -23.433 -8.400 32.944 1.00 98.69 78 ALA A C 1
ATOM 541 O O . ALA A 1 78 ? -24.659 -8.320 33.041 1.00 98.69 78 ALA A O 1
ATOM 542 N N . LEU A 1 79 ? -22.717 -7.487 32.290 1.00 98.81 79 LEU A N 1
ATOM 543 C CA . LEU A 1 79 ? -23.256 -6.269 31.696 1.00 98.81 79 LEU A CA 1
ATOM 544 C C . LEU A 1 79 ? -23.305 -6.418 30.178 1.00 98.81 79 LEU A C 1
ATOM 546 O O . LEU A 1 79 ? -22.279 -6.523 29.518 1.00 98.81 79 LEU A O 1
ATOM 550 N N . THR A 1 80 ? -24.502 -6.388 29.603 1.00 98.62 80 THR A N 1
ATOM 551 C CA . THR A 1 80 ? -24.647 -6.278 28.147 1.00 98.62 80 THR A CA 1
ATOM 552 C C . THR A 1 80 ? -24.440 -4.823 27.743 1.00 98.62 80 THR A C 1
ATOM 554 O O . THR A 1 80 ? -25.272 -3.969 28.066 1.00 98.62 80 THR A O 1
ATOM 557 N N . LEU A 1 81 ? -23.328 -4.547 27.060 1.00 98.25 81 LEU A N 1
ATOM 558 C CA . LEU A 1 81 ? -22.965 -3.220 26.568 1.00 98.25 81 LEU A CA 1
ATOM 559 C C . LEU A 1 81 ? -23.344 -3.073 25.090 1.00 98.25 81 LEU A C 1
ATOM 561 O O . LEU A 1 81 ? -23.222 -4.010 24.307 1.00 98.25 81 LEU A O 1
ATOM 565 N N . SER A 1 82 ? -23.793 -1.884 24.698 1.00 95.00 82 SER A N 1
ATOM 566 C CA . SER A 1 82 ? -24.024 -1.532 23.294 1.00 95.00 82 SER A CA 1
ATOM 567 C C . SER A 1 82 ? -23.418 -0.164 23.016 1.00 95.00 82 SER A C 1
ATOM 569 O O . SER A 1 82 ? -23.704 0.796 23.735 1.00 95.00 82 SER A O 1
ATOM 571 N N . LEU A 1 83 ? -22.588 -0.079 21.978 1.00 96.31 83 LEU A N 1
ATOM 572 C CA . LEU A 1 83 ? -21.868 1.135 21.599 1.00 96.31 83 LEU A CA 1
ATOM 573 C C . LEU A 1 83 ? -22.602 1.866 20.467 1.00 96.31 83 LEU A C 1
ATOM 575 O O . LEU A 1 83 ? -23.174 1.228 19.588 1.00 96.31 83 LEU A O 1
ATOM 579 N N . ASN A 1 84 ? -22.606 3.203 20.486 1.00 92.25 84 ASN A N 1
ATOM 580 C CA . ASN A 1 84 ? -23.143 4.029 19.387 1.00 92.25 84 ASN A CA 1
ATOM 581 C C . ASN A 1 84 ? -22.065 4.680 18.502 1.00 92.25 84 ASN A C 1
ATOM 583 O O . ASN A 1 84 ? -22.411 5.366 17.541 1.00 92.25 84 ASN A O 1
ATOM 587 N N . GLY A 1 85 ? -20.786 4.523 18.850 1.00 86.00 85 GLY A N 1
ATOM 588 C CA . GLY A 1 85 ? -19.668 5.088 18.100 1.00 86.00 85 GLY A CA 1
ATOM 589 C C . GLY A 1 85 ? -19.220 4.152 16.985 1.00 86.00 85 GLY A C 1
ATOM 590 O O . GLY A 1 85 ? -19.018 2.968 17.231 1.00 86.00 85 GLY A O 1
ATOM 591 N N . THR A 1 86 ? -19.030 4.698 15.784 1.00 92.19 86 THR A N 1
ATOM 592 C CA . THR A 1 86 ? -18.403 3.996 14.650 1.00 92.19 86 THR A CA 1
ATOM 593 C C . THR A 1 86 ? -16.878 4.045 14.706 1.00 92.19 86 THR A C 1
ATOM 595 O O . THR A 1 86 ? -16.222 3.281 14.012 1.00 92.19 86 THR A O 1
ATOM 598 N N . ASN A 1 87 ? -16.311 4.933 15.524 1.00 94.88 87 ASN A N 1
ATOM 599 C CA . ASN A 1 87 ? -14.874 5.117 15.697 1.00 94.88 87 ASN A CA 1
ATOM 600 C C . ASN A 1 87 ? -14.599 5.075 17.200 1.00 94.88 87 ASN A C 1
ATOM 602 O O . ASN A 1 87 ? -15.213 5.830 17.966 1.00 94.88 87 ASN A O 1
ATOM 606 N N . VAL A 1 88 ? -13.737 4.163 17.637 1.00 97.69 88 VAL A N 1
ATOM 607 C CA . VAL A 1 88 ? -13.481 3.913 19.062 1.00 97.69 88 VAL A CA 1
ATOM 608 C C . VAL A 1 88 ? -11.986 3.714 19.279 1.00 97.69 88 VAL A C 1
ATOM 610 O O . VAL A 1 88 ? -11.288 3.204 18.412 1.00 97.69 88 VAL A O 1
ATOM 613 N N . SER A 1 89 ? -11.460 4.113 20.436 1.00 98.00 89 SER A N 1
ATOM 614 C CA . SER A 1 89 ? -10.064 3.816 20.751 1.00 98.00 89 SER A CA 1
ATOM 615 C C . SER A 1 89 ? -9.895 2.371 21.239 1.00 98.00 89 SER A C 1
ATOM 617 O O . SER A 1 89 ? -10.733 1.833 21.971 1.00 98.00 89 SER A O 1
ATOM 619 N N . ALA A 1 90 ? -8.774 1.742 20.890 1.00 98.38 90 ALA A N 1
ATOM 620 C CA . ALA A 1 90 ? -8.433 0.413 21.388 1.00 98.38 90 ALA A CA 1
ATOM 621 C C . ALA A 1 90 ? -8.326 0.388 22.925 1.00 98.38 90 ALA A C 1
ATOM 623 O O . ALA A 1 90 ? -8.690 -0.598 23.567 1.00 98.38 90 ALA A O 1
ATOM 624 N N . SER A 1 91 ? -7.850 1.473 23.543 1.00 98.31 91 SER A N 1
ATOM 625 C CA . SER A 1 91 ? -7.749 1.594 25.002 1.00 98.31 91 SER A CA 1
ATOM 626 C C . SER A 1 91 ? -9.112 1.686 25.692 1.00 98.31 91 SER A C 1
ATOM 628 O O . SER A 1 91 ? -9.284 1.086 26.758 1.00 98.31 91 SER A O 1
ATOM 630 N N . ASP A 1 92 ? -10.100 2.344 25.081 1.00 98.44 92 ASP A N 1
ATOM 631 C CA . ASP A 1 92 ? -11.468 2.376 25.603 1.00 98.44 92 ASP A CA 1
ATOM 632 C C . ASP A 1 92 ? -12.111 0.983 25.563 1.00 98.44 92 ASP A C 1
ATOM 634 O O . ASP A 1 92 ? -12.678 0.537 26.562 1.00 98.44 92 ASP A O 1
ATOM 638 N N . LEU A 1 93 ? -11.971 0.254 24.450 1.00 98.06 93 LEU A N 1
ATOM 639 C CA . LEU A 1 93 ? -12.480 -1.118 24.336 1.00 98.06 93 LEU A CA 1
ATOM 640 C C . LEU A 1 93 ? -11.819 -2.057 25.348 1.00 98.06 93 LEU A C 1
ATOM 642 O O . LEU A 1 93 ? -12.516 -2.761 26.080 1.00 98.06 93 LEU A O 1
ATOM 646 N N . ASN A 1 94 ? -10.489 -2.007 25.463 1.00 98.25 94 ASN A N 1
ATOM 647 C CA . ASN A 1 94 ? -9.756 -2.751 26.487 1.00 98.25 94 ASN A CA 1
ATOM 648 C C . ASN A 1 94 ? -10.256 -2.409 27.900 1.00 98.25 94 ASN A C 1
ATOM 650 O O . ASN A 1 94 ? -10.413 -3.301 28.730 1.00 98.25 94 ASN A O 1
ATOM 654 N N . THR A 1 95 ? -10.550 -1.135 28.178 1.00 98.38 95 THR A N 1
ATOM 655 C CA . THR A 1 95 ? -11.080 -0.704 29.479 1.00 98.38 95 THR A CA 1
ATOM 656 C C . THR A 1 95 ? -12.474 -1.272 29.727 1.00 98.38 95 THR A C 1
ATOM 658 O O . THR A 1 95 ? -12.711 -1.836 30.796 1.00 98.38 95 THR A O 1
ATOM 661 N N . LEU A 1 96 ? -13.384 -1.184 28.755 1.00 98.12 96 LEU A N 1
ATOM 662 C CA . LEU A 1 96 ? -14.733 -1.744 28.868 1.00 98.12 96 LEU A CA 1
ATOM 663 C C . LEU A 1 96 ? -14.728 -3.263 29.046 1.00 98.12 96 LEU A C 1
ATOM 665 O O . LEU A 1 96 ? -15.515 -3.776 29.838 1.00 98.12 96 LEU A O 1
ATOM 669 N N . ASN A 1 97 ? -13.806 -3.974 28.398 1.00 97.94 97 ASN A N 1
ATOM 670 C CA . ASN A 1 97 ? -13.648 -5.418 28.567 1.00 97.94 97 ASN A CA 1
ATOM 671 C C . ASN A 1 97 ? -13.322 -5.806 30.024 1.00 97.94 97 ASN A C 1
ATOM 673 O O . ASN A 1 97 ? -13.690 -6.872 30.502 1.00 97.94 97 ASN A O 1
ATOM 677 N N . THR A 1 98 ? -12.694 -4.913 30.799 1.00 98.06 98 THR A N 1
ATOM 678 C CA . THR A 1 98 ? -12.472 -5.139 32.242 1.00 98.06 98 THR A CA 1
ATOM 679 C C . THR A 1 98 ? -13.694 -4.853 33.117 1.00 98.06 98 THR A C 1
ATOM 681 O O . THR A 1 98 ? -13.659 -5.120 34.320 1.00 98.06 98 THR A O 1
ATOM 684 N N . LYS A 1 99 ? -14.765 -4.287 32.550 1.00 98.31 99 LYS A N 1
ATOM 685 C CA . LYS A 1 99 ? -15.997 -3.901 33.255 1.00 98.31 99 LYS A CA 1
ATOM 686 C C . LYS A 1 99 ? -17.086 -4.958 33.182 1.00 98.31 99 LYS A C 1
ATOM 688 O O . LYS A 1 99 ? -18.122 -4.782 33.816 1.00 98.31 99 LYS A O 1
ATOM 693 N N . THR A 1 100 ? -16.875 -6.031 32.424 1.00 98.50 100 THR A N 1
ATOM 694 C CA . THR A 1 100 ? -17.875 -7.079 32.300 1.00 98.50 100 THR A CA 1
ATOM 695 C C . THR A 1 100 ? -17.291 -8.449 31.957 1.00 98.50 100 THR A C 1
ATOM 697 O O . THR A 1 100 ? -16.174 -8.567 31.474 1.00 98.50 100 THR A O 1
ATOM 700 N N . SER A 1 101 ? -18.065 -9.490 32.251 1.00 98.25 101 SER A N 1
ATOM 701 C CA . SER A 1 101 ? -17.877 -10.881 31.842 1.00 98.25 101 SER A CA 1
ATOM 702 C C . SER A 1 101 ? -18.632 -11.249 30.560 1.00 98.25 101 SER A C 1
ATOM 704 O O . SER A 1 101 ? -18.498 -12.379 30.093 1.00 98.25 101 SER A O 1
ATOM 706 N N . ILE A 1 102 ? -19.469 -10.351 30.028 1.00 98.50 102 ILE A N 1
ATOM 707 C CA . ILE A 1 102 ? -20.188 -10.566 28.770 1.00 98.50 102 ILE A CA 1
ATOM 708 C C . ILE A 1 102 ? -19.359 -9.988 27.634 1.00 98.50 102 ILE A C 1
ATOM 710 O O . ILE A 1 102 ? -18.938 -8.836 27.711 1.00 98.50 102 ILE A O 1
ATOM 714 N N . ASP A 1 103 ? -19.174 -10.773 26.576 1.00 98.00 103 ASP A N 1
ATOM 715 C CA . ASP A 1 103 ? -18.445 -10.317 25.401 1.00 98.00 103 ASP A CA 1
ATOM 716 C C . ASP A 1 103 ? -19.081 -9.046 24.809 1.00 98.00 103 ASP A C 1
ATOM 718 O O . ASP A 1 103 ? -20.302 -8.956 24.645 1.00 98.00 103 ASP A O 1
ATOM 722 N N . ILE A 1 104 ? -18.246 -8.068 24.467 1.00 97.69 104 ILE A N 1
ATOM 723 C CA . ILE A 1 104 ? -18.670 -6.833 23.803 1.00 97.69 104 ILE A CA 1
ATOM 724 C C . ILE A 1 104 ? -18.755 -7.097 22.298 1.00 97.69 104 ILE A C 1
ATOM 726 O O . ILE A 1 104 ? -17.817 -7.618 21.697 1.00 97.69 104 ILE A O 1
ATOM 730 N N . ASP A 1 105 ? -19.875 -6.732 21.678 1.00 95.88 105 ASP A N 1
ATOM 731 C CA . ASP A 1 105 ? -20.046 -6.793 20.225 1.00 95.88 105 ASP A CA 1
ATOM 732 C C . ASP A 1 105 ? -19.493 -5.515 19.573 1.00 95.88 105 ASP A C 1
ATOM 734 O O . ASP A 1 105 ? -20.039 -4.424 19.758 1.00 95.88 105 ASP A O 1
ATOM 738 N N . ALA A 1 106 ? -18.394 -5.661 18.833 1.00 96.75 106 ALA A N 1
ATOM 739 C CA . ALA A 1 106 ? -17.722 -4.605 18.086 1.00 96.75 106 ALA A CA 1
ATOM 740 C C . ALA A 1 106 ? -18.118 -4.563 16.599 1.00 96.75 106 ALA A C 1
ATOM 742 O O . ALA A 1 106 ? -17.645 -3.685 15.892 1.00 96.75 106 ALA A O 1
ATOM 743 N N . SER A 1 107 ? -19.036 -5.417 16.126 1.00 94.50 107 SER A N 1
ATOM 744 C CA . SER A 1 107 ? -19.375 -5.536 14.692 1.00 94.50 107 SER A CA 1
ATOM 745 C C . SER A 1 107 ? -19.950 -4.270 14.033 1.00 94.50 107 SER A C 1
ATOM 747 O O . SER A 1 107 ? -20.099 -4.218 12.812 1.00 94.50 107 SER A O 1
ATOM 749 N N . GLY A 1 108 ? -20.322 -3.260 14.828 1.00 94.81 108 GLY A N 1
ATOM 750 C CA . GLY A 1 108 ? -20.768 -1.943 14.358 1.00 94.81 108 GLY A CA 1
ATOM 751 C C . GLY A 1 108 ? -19.688 -0.854 14.364 1.00 94.81 108 GLY A C 1
ATOM 752 O O . GLY A 1 108 ? -20.005 0.297 14.057 1.00 94.81 108 GLY A O 1
ATOM 753 N N . ILE A 1 109 ? -18.457 -1.179 14.762 1.00 97.00 109 ILE A N 1
ATOM 754 C CA . ILE A 1 109 ? -17.310 -0.270 14.720 1.00 97.00 109 ILE A CA 1
ATOM 755 C C . ILE A 1 109 ? -16.711 -0.339 13.313 1.00 97.00 109 ILE A C 1
ATOM 757 O O . ILE A 1 109 ? -16.566 -1.412 12.747 1.00 97.00 109 ILE A O 1
ATOM 761 N N . ASN A 1 110 ? -16.391 0.818 12.741 1.00 96.94 110 ASN A N 1
ATOM 762 C CA . ASN A 1 110 ? -15.748 0.925 11.433 1.00 96.94 110 ASN A CA 1
ATOM 763 C C . ASN A 1 110 ? -14.244 1.166 11.566 1.00 96.94 110 ASN A C 1
ATOM 765 O O . ASN A 1 110 ? -13.488 0.665 10.745 1.00 96.94 110 ASN A O 1
ATOM 769 N N . GLU A 1 111 ? -13.824 1.927 12.582 1.00 97.94 111 GLU A N 1
ATOM 770 C CA . GLU A 1 111 ? -12.421 2.283 12.803 1.00 97.94 111 GLU A CA 1
ATOM 771 C C . GLU A 1 111 ? -12.032 2.126 14.276 1.00 97.94 111 GLU A C 1
ATOM 773 O O . GLU A 1 111 ? -12.757 2.560 15.185 1.00 97.94 111 GLU A O 1
ATOM 778 N N . ILE A 1 112 ? -10.846 1.565 14.511 1.00 98.44 112 ILE A N 1
ATOM 779 C CA . ILE A 1 112 ? -10.220 1.495 15.828 1.00 98.44 112 ILE A CA 1
ATOM 780 C C . ILE A 1 112 ? -8.882 2.232 15.813 1.00 98.44 112 ILE A C 1
ATOM 782 O O . ILE A 1 112 ? -7.949 1.855 15.108 1.00 98.44 112 ILE A O 1
ATOM 786 N N . THR A 1 113 ? -8.757 3.259 16.654 1.00 98.12 113 THR A N 1
ATOM 787 C CA . THR A 1 113 ? -7.510 4.025 16.801 1.00 98.12 113 THR A CA 1
ATOM 788 C C . THR A 1 113 ? -6.711 3.555 18.014 1.00 98.12 113 THR A C 1
ATOM 790 O O . THR A 1 113 ? -7.269 3.356 19.098 1.00 98.12 113 THR A O 1
ATOM 793 N N . GLY A 1 114 ? -5.389 3.444 17.897 1.00 98.06 114 GLY A N 1
ATOM 794 C CA . GLY A 1 114 ? -4.533 3.159 19.048 1.00 98.06 114 GLY A CA 1
ATOM 795 C C . GLY A 1 114 ? -3.068 2.955 18.698 1.00 98.06 114 GLY A C 1
ATOM 796 O O . GLY A 1 114 ? -2.679 2.907 17.537 1.00 98.06 114 GLY A O 1
ATOM 797 N N . SER A 1 115 ? -2.241 2.807 19.726 1.00 97.25 115 SER A N 1
ATOM 798 C CA . SER A 1 115 ? -0.887 2.288 19.547 1.00 97.25 115 SER A CA 1
ATOM 799 C C . SER A 1 115 ? -0.936 0.796 19.230 1.00 97.25 115 SER A C 1
ATOM 801 O O . SER A 1 115 ? -1.873 0.094 19.627 1.00 97.25 115 SER A O 1
ATOM 803 N N . TYR A 1 116 ? 0.120 0.269 18.606 1.00 97.50 116 TYR A N 1
ATOM 804 C CA . TYR A 1 116 ? 0.237 -1.176 18.391 1.00 97.50 116 TYR A CA 1
ATOM 805 C C . TYR A 1 116 ? 0.036 -1.981 19.686 1.00 97.50 116 TYR A C 1
ATOM 807 O O . TYR A 1 116 ? -0.638 -3.005 19.677 1.00 97.50 116 TYR A O 1
ATOM 815 N N . SER A 1 117 ? 0.563 -1.514 20.825 1.00 97.69 117 SER A N 1
ATOM 816 C CA . SER A 1 117 ? 0.420 -2.231 22.100 1.00 97.69 117 SER A CA 1
ATOM 817 C C . SER A 1 117 ? -1.040 -2.342 22.553 1.00 97.69 117 SER A C 1
ATOM 819 O O . SER A 1 117 ? -1.430 -3.367 23.119 1.00 97.69 117 SER A O 1
ATOM 821 N N . GLU A 1 118 ? -1.842 -1.299 22.345 1.00 98.56 118 GLU A N 1
ATOM 822 C CA . GLU A 1 118 ? -3.263 -1.288 22.709 1.00 98.56 118 GLU A CA 1
ATOM 823 C C . GLU A 1 118 ? -4.073 -2.173 21.758 1.00 98.56 118 GLU A C 1
ATOM 825 O O . GLU A 1 118 ? -4.883 -2.977 22.22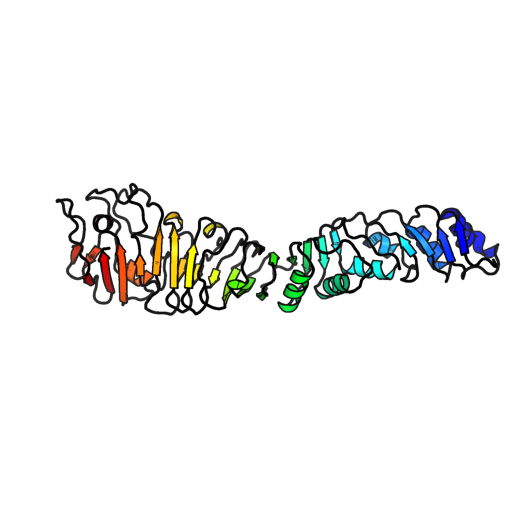2 1.00 98.56 118 GLU A O 1
ATOM 830 N N . LEU A 1 119 ? -3.797 -2.092 20.453 1.00 98.50 119 LEU A N 1
ATOM 831 C CA . LEU A 1 119 ? -4.418 -2.934 19.426 1.00 98.50 119 LEU A CA 1
ATOM 832 C C . LEU A 1 119 ? -4.077 -4.416 19.627 1.00 98.50 119 LEU A C 1
ATOM 834 O O . LEU A 1 119 ? -4.966 -5.260 19.672 1.00 98.50 119 LEU A O 1
ATOM 838 N N . ASN A 1 120 ? -2.807 -4.751 19.850 1.00 97.44 120 ASN A N 1
ATOM 839 C CA . ASN A 1 120 ? -2.388 -6.128 20.103 1.00 97.44 120 ASN A CA 1
ATOM 840 C C . ASN A 1 120 ? -3.031 -6.696 21.381 1.00 97.44 120 ASN A C 1
ATOM 842 O O . ASN A 1 120 ? -3.401 -7.870 21.420 1.00 97.44 120 ASN A O 1
ATOM 846 N N . THR A 1 121 ? -3.205 -5.868 22.420 1.00 97.56 121 THR A N 1
ATOM 847 C CA . THR A 1 121 ? -3.953 -6.265 23.627 1.00 97.56 121 THR A CA 1
ATOM 848 C C . THR A 1 121 ? -5.417 -6.536 23.294 1.00 97.56 121 THR A C 1
ATOM 850 O O . THR A 1 121 ? -5.935 -7.577 23.691 1.00 97.56 121 THR A O 1
ATOM 853 N N . LEU A 1 122 ? -6.049 -5.651 22.520 1.00 98.12 122 LEU A N 1
ATOM 854 C CA . LEU A 1 122 ? -7.443 -5.776 22.104 1.00 98.12 122 LEU A CA 1
ATOM 855 C C . LEU A 1 122 ? -7.687 -7.106 21.378 1.00 98.12 122 LEU A C 1
ATOM 857 O O . LEU A 1 122 ? -8.496 -7.907 21.845 1.00 98.12 122 LEU A O 1
ATOM 861 N N . TYR A 1 123 ? -6.909 -7.392 20.330 1.00 97.06 123 TYR A N 1
ATOM 862 C CA . TYR A 1 123 ? -7.018 -8.629 19.546 1.00 97.06 123 TYR A CA 1
ATOM 863 C C . TYR A 1 123 ? -6.666 -9.903 20.339 1.00 97.06 123 TYR A C 1
ATOM 865 O O . TYR A 1 123 ? -7.174 -10.981 20.037 1.00 97.06 123 TYR A O 1
ATOM 873 N N . SER A 1 124 ? -5.837 -9.802 21.386 1.00 95.56 124 SER A N 1
ATOM 874 C CA . SER A 1 124 ? -5.401 -10.965 22.181 1.00 95.56 124 SER A CA 1
ATOM 875 C C . SER A 1 124 ? -6.235 -11.230 23.442 1.00 95.56 124 SER A C 1
ATOM 877 O O . SER A 1 124 ? -6.136 -12.314 24.018 1.00 95.56 124 SER A O 1
ATOM 879 N N . SER A 1 125 ? -7.001 -10.247 23.927 1.00 89.56 125 SER A N 1
ATOM 880 C CA . SER A 1 125 ? -7.616 -10.289 25.265 1.00 89.56 125 SER A CA 1
ATOM 881 C C . SER A 1 125 ? -8.808 -11.247 25.395 1.00 89.56 125 SER A C 1
ATOM 883 O O . SER A 1 125 ? -9.096 -11.699 26.506 1.00 89.56 125 SER A O 1
ATOM 885 N N . GLY A 1 126 ? -9.473 -11.600 24.286 1.00 90.81 126 GLY A N 1
ATOM 886 C CA . GLY A 1 126 ? -10.800 -12.230 24.324 1.00 90.81 126 GLY A CA 1
ATOM 887 C C . GLY A 1 126 ? -11.858 -11.282 24.909 1.00 90.81 126 GLY A C 1
ATOM 888 O O . GLY A 1 126 ? -11.544 -10.158 25.279 1.00 90.81 126 GLY A O 1
ATOM 889 N N . GLY A 1 127 ? -13.126 -11.690 24.991 1.00 95.94 127 GLY A N 1
ATOM 890 C CA . GLY A 1 127 ? -14.184 -10.834 25.565 1.00 95.94 127 GLY A CA 1
ATOM 891 C C . GLY A 1 127 ? -14.692 -9.718 24.642 1.00 95.94 127 GLY A C 1
ATOM 892 O O . GLY A 1 127 ? -15.575 -8.951 25.011 1.00 95.94 127 GLY A O 1
ATOM 893 N N . ILE A 1 128 ? -14.166 -9.627 23.420 1.00 97.19 128 ILE A N 1
ATOM 894 C CA . ILE A 1 128 ? -14.658 -8.725 22.377 1.00 97.19 128 ILE A CA 1
ATOM 895 C C . ILE A 1 128 ? -14.844 -9.552 21.106 1.00 97.19 128 ILE A C 1
ATOM 897 O O . ILE A 1 128 ? -13.975 -10.336 20.725 1.00 97.19 128 ILE A O 1
ATOM 901 N N . THR A 1 129 ? -16.009 -9.414 20.484 1.00 96.50 129 THR A N 1
ATOM 902 C CA . THR A 1 129 ? -16.430 -10.148 19.285 1.00 96.50 129 THR A CA 1
ATOM 903 C C . THR A 1 129 ? -16.711 -9.176 18.150 1.00 96.50 129 THR A C 1
ATOM 905 O O . THR A 1 129 ? -16.894 -7.990 18.390 1.00 96.50 129 THR A O 1
ATOM 908 N N . GLY A 1 130 ? -16.750 -9.667 16.912 1.00 95.38 130 GLY A N 1
ATOM 909 C CA . GLY A 1 130 ? -17.046 -8.830 15.745 1.00 95.38 130 GLY A CA 1
ATOM 910 C C . GLY A 1 130 ? -15.848 -8.087 15.155 1.00 95.38 130 GLY A C 1
ATOM 911 O O . GLY A 1 130 ? -16.053 -7.436 14.147 1.00 95.38 130 GLY A O 1
ATOM 912 N N . LEU A 1 131 ? -14.648 -8.251 15.733 1.00 96.62 131 LEU A N 1
ATOM 913 C CA . LEU A 1 131 ? -13.385 -7.711 15.217 1.00 96.62 131 LEU A CA 1
ATOM 914 C C . LEU A 1 131 ? -12.889 -8.434 13.956 1.00 96.62 131 LEU A C 1
ATOM 916 O O . LEU A 1 131 ? -13.186 -9.616 13.750 1.00 96.62 131 LEU A O 1
ATOM 920 N N . GLY A 1 132 ? -12.020 -7.758 13.205 1.00 95.00 132 GLY A N 1
ATOM 921 C CA . GLY A 1 132 ? -11.173 -8.335 12.158 1.00 95.00 132 GLY A CA 1
ATOM 922 C C . GLY A 1 132 ? -11.424 -7.784 10.757 1.00 95.00 132 GLY A C 1
ATOM 923 O O . GLY A 1 132 ? -10.846 -8.289 9.797 1.00 95.00 132 GLY A O 1
ATOM 924 N N . ASN A 1 133 ? -12.282 -6.778 10.616 1.00 95.19 133 ASN A N 1
ATOM 925 C CA . ASN A 1 133 ? -12.546 -6.113 9.339 1.00 95.19 133 ASN A CA 1
ATOM 926 C C . ASN A 1 133 ? -12.648 -4.588 9.455 1.00 95.19 133 ASN A C 1
ATOM 928 O O . ASN A 1 133 ? -12.936 -3.927 8.459 1.00 95.19 133 ASN A O 1
ATOM 932 N N . GLU A 1 134 ? -12.438 -4.043 10.649 1.00 96.94 134 GLU A N 1
ATOM 933 C CA . GLU A 1 134 ? -12.380 -2.612 10.900 1.00 96.94 134 GLU A CA 1
ATOM 934 C C . GLU A 1 134 ? -11.068 -2.022 10.389 1.00 96.94 134 GLU A C 1
ATOM 936 O O . GLU A 1 134 ? -10.015 -2.668 10.423 1.00 96.94 134 GLU A O 1
ATOM 941 N N . GLU A 1 135 ? -11.134 -0.761 9.974 1.00 97.75 135 GLU A N 1
ATOM 942 C CA . GLU A 1 135 ? -9.952 0.054 9.727 1.00 97.75 135 GLU A CA 1
ATOM 943 C C . GLU A 1 135 ? -9.192 0.271 11.041 1.00 97.75 135 GLU A C 1
ATOM 945 O O . GLU A 1 135 ? -9.783 0.481 12.106 1.00 97.75 135 GLU A O 1
ATOM 950 N N . LEU A 1 136 ? -7.864 0.219 10.981 1.00 98.38 136 LEU A N 1
ATOM 951 C CA . LEU A 1 136 ? -6.996 0.464 12.125 1.00 98.38 136 LEU A CA 1
ATOM 952 C C . LEU A 1 136 ? -6.189 1.732 11.895 1.00 98.38 136 LEU A C 1
ATOM 954 O O . LEU A 1 136 ? -5.344 1.768 11.013 1.00 98.38 136 LEU A O 1
ATOM 958 N N . SER A 1 137 ? -6.370 2.738 12.746 1.00 97.62 137 SER A N 1
ATOM 959 C CA . SER A 1 137 ? -5.498 3.914 12.767 1.00 97.62 137 SER A CA 1
ATOM 960 C C . SER A 1 137 ? -4.426 3.730 13.837 1.00 97.62 137 SER A C 1
ATOM 962 O O . SER A 1 137 ? -4.678 3.843 15.045 1.00 97.62 137 SER A O 1
ATOM 964 N N . VAL A 1 138 ? -3.222 3.376 13.392 1.00 98.00 138 VAL A N 1
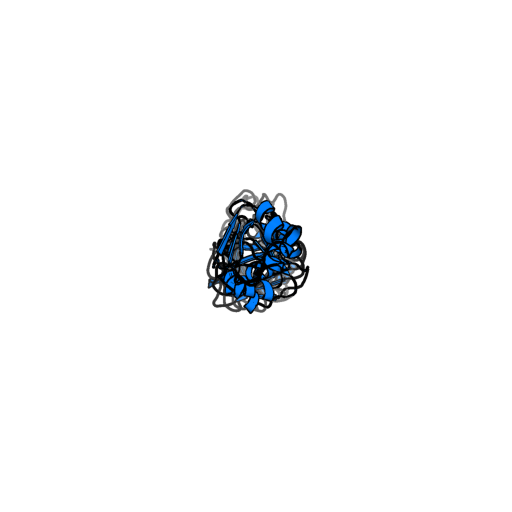ATOM 965 C CA . VAL A 1 138 ? -2.083 3.059 14.253 1.00 98.00 138 VAL A CA 1
ATOM 966 C C . VAL A 1 138 ? -1.299 4.333 14.515 1.00 98.00 138 VAL A C 1
ATOM 968 O O . VAL A 1 138 ? -0.836 4.982 13.585 1.00 98.00 138 VAL A O 1
ATOM 971 N N . ASN A 1 139 ? -1.143 4.718 15.777 1.00 94.31 139 ASN A N 1
ATOM 972 C CA . ASN A 1 139 ? -0.349 5.889 16.143 1.00 94.31 139 ASN A CA 1
ATOM 973 C C . ASN A 1 139 ? 1.081 5.519 16.569 1.00 94.31 139 ASN A C 1
ATOM 975 O O . ASN A 1 139 ? 1.371 4.400 17.002 1.00 94.31 139 ASN A O 1
ATOM 979 N N . GLY A 1 140 ? 1.979 6.502 16.485 1.00 91.31 140 GLY A N 1
ATOM 980 C CA . GLY A 1 140 ? 3.382 6.341 16.865 1.00 91.31 140 GLY A CA 1
ATOM 981 C C . GLY A 1 140 ? 4.244 5.850 15.703 1.00 91.31 140 GLY A C 1
ATOM 982 O O . GLY A 1 140 ? 4.026 6.258 14.573 1.00 91.31 140 GLY A O 1
ATOM 983 N N . ALA A 1 141 ? 5.254 5.032 16.002 1.00 90.94 141 ALA A N 1
ATOM 984 C CA . ALA A 1 141 ? 6.196 4.483 15.022 1.00 90.94 141 ALA A CA 1
ATOM 985 C C . ALA A 1 141 ? 6.261 2.952 15.194 1.00 90.94 141 ALA A C 1
ATOM 987 O O . ALA A 1 141 ? 7.143 2.455 15.908 1.00 90.94 141 ALA A O 1
ATOM 988 N N . PRO A 1 142 ? 5.268 2.206 14.677 1.00 94.94 142 PRO A N 1
ATOM 989 C CA . PRO A 1 142 ? 5.232 0.751 14.794 1.00 94.94 142 PRO A CA 1
ATOM 990 C C . PRO A 1 142 ? 6.390 0.111 14.017 1.00 94.94 142 PRO A C 1
ATOM 992 O O . PRO A 1 142 ? 6.807 0.595 12.969 1.00 94.94 142 PRO A O 1
ATOM 995 N N . SER A 1 143 ? 6.935 -0.994 14.526 1.00 96.00 143 SER A N 1
ATOM 996 C CA . SER A 1 143 ? 7.972 -1.737 13.804 1.00 96.00 143 SER A CA 1
ATOM 997 C C . SER A 1 143 ? 7.377 -2.589 12.678 1.00 96.00 143 SER A C 1
ATOM 999 O O . SER A 1 143 ? 6.189 -2.912 12.684 1.00 96.00 143 SER A O 1
ATOM 1001 N N . SER A 1 144 ? 8.211 -3.082 11.756 1.00 96.31 144 SER A N 1
ATOM 1002 C CA . SER A 1 144 ? 7.743 -4.024 10.726 1.00 96.31 144 SER A CA 1
ATOM 1003 C C . SER A 1 144 ? 7.130 -5.295 11.324 1.00 96.31 144 SER A C 1
ATOM 1005 O O . SER A 1 144 ? 6.195 -5.854 10.762 1.00 96.31 144 SER A O 1
ATOM 1007 N N . SER A 1 145 ? 7.622 -5.764 12.477 1.00 96.44 145 SER A N 1
ATOM 1008 C CA . SER A 1 145 ? 7.026 -6.921 13.160 1.00 96.44 145 SER A CA 1
ATOM 1009 C C . SER A 1 145 ? 5.640 -6.609 13.717 1.00 96.44 145 SER A C 1
ATOM 1011 O O . SER A 1 145 ? 4.796 -7.500 13.768 1.00 96.44 145 SER A O 1
ATOM 1013 N N . ASP A 1 146 ? 5.430 -5.374 14.160 1.00 96.94 146 ASP A N 1
ATOM 1014 C CA . ASP A 1 146 ? 4.159 -4.927 14.715 1.00 96.94 146 ASP A CA 1
ATOM 1015 C C . ASP A 1 146 ? 3.105 -4.846 13.607 1.00 96.94 146 ASP A C 1
ATOM 1017 O O . ASP A 1 146 ? 2.016 -5.403 13.744 1.00 96.94 146 ASP A O 1
ATOM 1021 N N . ILE A 1 147 ? 3.468 -4.249 12.468 1.00 97.00 147 ILE A N 1
ATOM 1022 C CA . ILE A 1 147 ? 2.588 -4.146 11.299 1.00 97.00 147 ILE A CA 1
ATOM 1023 C C . ILE A 1 147 ? 2.283 -5.514 10.693 1.00 97.00 147 ILE A C 1
ATOM 1025 O O . ILE A 1 147 ? 1.114 -5.830 10.503 1.00 97.00 147 ILE A O 1
ATOM 1029 N N . ASN A 1 148 ? 3.281 -6.382 10.499 1.00 95.56 148 ASN A N 1
ATOM 1030 C CA . ASN A 1 148 ? 3.030 -7.747 10.018 1.00 95.56 148 ASN A CA 1
ATOM 1031 C C . ASN A 1 148 ? 2.100 -8.545 10.950 1.00 95.56 148 ASN A C 1
ATOM 1033 O O . ASN A 1 148 ? 1.340 -9.389 10.480 1.00 95.56 148 ASN A O 1
ATOM 1037 N N . ASN A 1 149 ? 2.147 -8.304 12.268 1.00 95.75 149 ASN A N 1
ATOM 1038 C CA . ASN A 1 149 ? 1.195 -8.920 13.191 1.00 95.75 149 ASN A CA 1
ATOM 1039 C C . ASN A 1 149 ? -0.218 -8.377 12.949 1.00 95.75 149 ASN A C 1
ATOM 1041 O O . ASN A 1 149 ? -1.128 -9.174 12.758 1.00 95.75 149 ASN A O 1
ATOM 1045 N N . LEU A 1 150 ? -0.398 -7.052 12.887 1.00 96.94 150 LEU A N 1
ATOM 1046 C CA . LEU A 1 150 ? -1.714 -6.451 12.644 1.00 96.94 150 LEU A CA 1
ATOM 1047 C C . LEU A 1 150 ? -2.319 -6.866 11.297 1.00 96.94 150 LEU A C 1
ATOM 1049 O O . LEU A 1 150 ? -3.500 -7.202 11.269 1.00 96.94 150 LEU A O 1
ATOM 1053 N N . ILE A 1 151 ? -1.519 -6.934 10.228 1.00 95.12 151 ILE A N 1
ATOM 1054 C CA . ILE A 1 151 ? -1.944 -7.448 8.913 1.00 95.12 151 ILE A CA 1
ATOM 1055 C C . ILE A 1 151 ? -2.521 -8.870 9.046 1.00 95.12 151 ILE A C 1
ATOM 1057 O O . ILE A 1 151 ? -3.514 -9.215 8.420 1.00 95.12 151 ILE A O 1
ATOM 1061 N N . GLY A 1 152 ? -1.953 -9.701 9.924 1.00 94.00 152 GLY A N 1
ATOM 1062 C CA . GLY A 1 152 ? -2.478 -11.039 10.204 1.00 94.00 152 GLY A CA 1
ATOM 1063 C C . GLY A 1 152 ? -3.750 -11.086 11.068 1.00 94.00 152 GLY A C 1
ATOM 1064 O O . GLY A 1 152 ? -4.313 -12.170 11.224 1.00 94.00 152 GLY A O 1
ATOM 1065 N N . GLN A 1 153 ? -4.186 -9.968 11.662 1.00 94.88 153 GLN A N 1
ATOM 1066 C CA . GLN A 1 153 ? -5.343 -9.891 12.574 1.00 94.88 153 GLN A CA 1
ATOM 1067 C C . GLN A 1 153 ? -6.587 -9.254 11.940 1.00 94.88 153 GLN A C 1
ATOM 1069 O O . GLN A 1 153 ? -7.692 -9.502 12.423 1.00 94.88 153 GLN A O 1
ATOM 1074 N N . THR A 1 154 ? -6.429 -8.433 10.899 1.00 95.50 154 THR A N 1
ATOM 1075 C CA . THR A 1 154 ? -7.536 -7.705 10.262 1.00 95.50 154 THR A CA 1
ATOM 1076 C C . THR A 1 154 ? -7.447 -7.753 8.741 1.00 95.50 154 THR A C 1
ATOM 1078 O O . THR A 1 154 ? -6.359 -7.771 8.179 1.00 95.50 154 THR A O 1
ATOM 1081 N N . SER A 1 155 ? -8.599 -7.746 8.072 1.00 94.25 155 SER A N 1
ATOM 1082 C CA . SER A 1 155 ? -8.706 -7.466 6.634 1.00 94.25 155 SER A CA 1
ATOM 1083 C C . SER A 1 155 ? -8.987 -5.990 6.327 1.00 94.25 155 SER A C 1
ATOM 1085 O O . SER A 1 155 ? -9.039 -5.604 5.159 1.00 94.25 155 SER A O 1
ATOM 1087 N N . GLY A 1 156 ? -9.274 -5.181 7.350 1.00 96.12 156 GLY A N 1
ATOM 1088 C CA . GLY A 1 156 ? -9.468 -3.742 7.196 1.00 96.12 156 GLY A CA 1
ATOM 1089 C C . GLY A 1 156 ? -8.150 -3.023 6.911 1.00 96.12 156 GLY A C 1
ATOM 1090 O O . GLY A 1 156 ? -7.072 -3.563 7.161 1.00 96.12 156 GLY A O 1
ATOM 1091 N N . THR A 1 157 ? -8.239 -1.808 6.373 1.00 96.62 157 THR A N 1
ATOM 1092 C CA . THR A 1 157 ? -7.056 -0.994 6.071 1.00 96.62 157 THR A CA 1
ATOM 1093 C C . THR A 1 157 ? -6.353 -0.585 7.358 1.00 96.62 157 THR A C 1
ATOM 1095 O O . THR A 1 157 ? -6.990 -0.151 8.318 1.00 96.62 157 THR A O 1
ATOM 1098 N N . ILE A 1 158 ? -5.034 -0.734 7.388 1.00 97.81 158 ILE A N 1
ATOM 1099 C CA . ILE A 1 158 ? -4.176 -0.272 8.472 1.00 97.81 158 ILE A CA 1
ATOM 1100 C C . ILE A 1 158 ? -3.562 1.052 8.032 1.00 97.81 158 ILE A C 1
ATOM 1102 O O . ILE A 1 158 ? -2.740 1.066 7.127 1.00 97.81 158 ILE A O 1
ATOM 1106 N N . THR A 1 159 ? -3.923 2.148 8.686 1.00 96.94 159 THR A N 1
ATOM 1107 C CA . THR A 1 159 ? -3.361 3.477 8.437 1.00 96.94 159 THR A CA 1
ATOM 1108 C C . THR A 1 159 ? -2.303 3.815 9.486 1.00 96.94 159 THR A C 1
ATOM 1110 O O . THR A 1 159 ? -2.582 3.786 10.691 1.00 96.94 159 THR A O 1
ATOM 1113 N N . LEU A 1 160 ? -1.098 4.187 9.056 1.00 96.12 160 LEU A N 1
ATOM 1114 C CA . LEU A 1 160 ? -0.034 4.687 9.928 1.00 96.12 160 LEU A CA 1
ATOM 1115 C C . LEU A 1 160 ? -0.203 6.192 10.132 1.00 96.12 160 LEU A C 1
ATOM 1117 O O . LEU A 1 160 ? 0.113 7.036 9.301 1.00 96.12 160 LEU A O 1
ATOM 1121 N N . SER A 1 161 ? -0.764 6.551 11.280 1.00 88.06 161 SER A N 1
ATOM 1122 C CA . SER A 1 161 ? -1.031 7.941 11.627 1.00 88.06 161 SER A CA 1
ATOM 1123 C C . SER A 1 161 ? 0.192 8.575 12.295 1.00 88.06 161 SER A C 1
ATOM 1125 O O . SER A 1 161 ? 0.625 8.174 13.381 1.00 88.06 161 SER A O 1
ATOM 1127 N N . GLY A 1 162 ? 0.751 9.617 11.683 1.00 82.25 162 GLY A N 1
ATOM 1128 C CA . GLY A 1 162 ? 1.855 10.342 12.314 1.00 82.25 162 GLY A CA 1
ATOM 1129 C C . GLY A 1 162 ? 2.637 11.292 11.427 1.00 82.25 162 GLY A C 1
ATOM 1130 O O . GLY A 1 162 ? 3.233 12.226 11.965 1.00 82.25 162 GLY A O 1
ATOM 1131 N N . GLY A 1 163 ? 2.612 11.104 10.106 1.00 83.38 163 GLY A N 1
ATOM 1132 C CA . GLY A 1 163 ? 3.478 11.885 9.225 1.00 83.38 163 GLY A CA 1
ATOM 1133 C C . GLY A 1 163 ? 4.959 11.493 9.359 1.00 83.38 163 GLY A C 1
ATOM 1134 O O . GLY A 1 163 ? 5.826 12.357 9.211 1.00 83.38 163 GLY A O 1
ATOM 1135 N N . ASN A 1 164 ? 5.241 10.273 9.829 1.00 90.38 164 ASN A N 1
ATOM 1136 C CA . ASN A 1 164 ? 6.600 9.804 10.085 1.00 90.38 164 ASN A CA 1
ATOM 1137 C C . ASN A 1 164 ? 7.186 9.220 8.802 1.00 90.38 164 ASN A C 1
ATOM 1139 O O . ASN A 1 164 ? 6.453 8.853 7.909 1.00 90.38 164 ASN A O 1
ATOM 1143 N N . ASN A 1 165 ? 8.509 9.096 8.743 1.00 94.69 165 ASN A N 1
ATOM 1144 C CA . ASN A 1 165 ? 9.151 8.320 7.687 1.00 94.69 165 ASN A CA 1
ATOM 1145 C C . ASN A 1 165 ? 9.197 6.858 8.134 1.00 94.69 165 ASN A C 1
ATOM 1147 O O . ASN A 1 165 ? 10.111 6.464 8.874 1.00 94.69 165 ASN A O 1
ATOM 1151 N N . ASP A 1 166 ? 8.199 6.080 7.746 1.00 95.19 166 ASP A N 1
ATOM 1152 C CA . ASP A 1 166 ? 8.058 4.688 8.129 1.00 95.19 166 ASP A CA 1
ATOM 1153 C C . ASP A 1 166 ? 8.908 3.786 7.224 1.00 95.19 166 ASP A C 1
ATOM 1155 O O . ASP A 1 166 ? 8.998 3.941 6.011 1.00 95.19 166 ASP A O 1
ATOM 1159 N N . THR A 1 167 ? 9.611 2.826 7.829 1.00 96.38 167 THR A N 1
ATOM 1160 C CA . THR A 1 167 ? 10.427 1.847 7.096 1.00 96.38 167 THR A CA 1
ATOM 1161 C C . THR A 1 167 ? 9.979 0.445 7.466 1.00 96.38 167 THR A C 1
ATOM 1163 O O . THR A 1 167 ? 10.232 -0.037 8.577 1.00 96.38 167 THR A O 1
ATOM 1166 N N . LEU A 1 168 ? 9.314 -0.227 6.531 1.00 96.50 168 LEU A N 1
ATOM 1167 C CA . LEU A 1 168 ? 8.653 -1.501 6.763 1.00 96.50 168 LEU A CA 1
ATOM 1168 C C . LEU A 1 168 ? 9.197 -2.603 5.866 1.00 96.50 168 LEU A C 1
ATOM 1170 O O . LEU A 1 168 ? 9.368 -2.429 4.668 1.00 96.50 168 LEU A O 1
ATOM 1174 N N . ASN A 1 169 ? 9.430 -3.768 6.463 1.00 95.50 169 ASN A N 1
ATOM 1175 C CA . ASN A 1 169 ? 9.669 -5.012 5.746 1.00 95.50 169 ASN A CA 1
ATOM 1176 C C . ASN A 1 169 ? 8.429 -5.908 5.862 1.00 95.50 169 ASN A C 1
ATOM 1178 O O . ASN A 1 169 ? 8.143 -6.409 6.957 1.00 95.50 169 ASN A O 1
ATOM 1182 N N . LEU A 1 170 ? 7.686 -6.070 4.770 1.00 93.69 170 LEU A N 1
ATOM 1183 C CA . LEU A 1 170 ? 6.416 -6.794 4.743 1.00 93.69 170 LEU A CA 1
ATOM 1184 C C . LEU A 1 170 ? 6.604 -8.267 4.357 1.00 93.69 170 LEU A C 1
ATOM 1186 O O . LEU A 1 170 ? 7.460 -8.635 3.547 1.00 93.69 170 LEU A O 1
ATOM 1190 N N . GLY A 1 171 ? 5.814 -9.127 5.000 1.00 89.06 171 GLY A N 1
ATOM 1191 C CA . GLY A 1 171 ? 5.792 -10.569 4.761 1.00 89.06 171 GLY A CA 1
ATOM 1192 C C . GLY A 1 171 ? 4.867 -10.994 3.614 1.00 89.06 171 GLY A C 1
ATOM 1193 O O . GLY A 1 171 ? 4.393 -10.178 2.841 1.00 89.06 171 GLY A O 1
ATOM 1194 N N . ALA A 1 172 ? 4.605 -12.301 3.526 1.00 82.88 172 ALA A N 1
ATOM 1195 C CA . ALA A 1 172 ? 3.788 -12.941 2.484 1.00 82.88 172 ALA A CA 1
ATOM 1196 C C . ALA A 1 172 ? 2.271 -12.906 2.756 1.00 82.88 172 ALA A C 1
ATOM 1198 O O . ALA A 1 172 ? 1.565 -13.852 2.410 1.00 82.88 172 ALA A O 1
ATOM 1199 N N . VAL A 1 173 ? 1.795 -11.905 3.493 1.00 82.88 173 VAL A N 1
ATOM 1200 C CA . VAL A 1 173 ? 0.386 -11.799 3.894 1.00 82.88 173 VAL A CA 1
ATOM 1201 C C . VAL A 1 173 ? -0.237 -10.638 3.141 1.00 82.88 173 VAL A C 1
ATOM 1203 O O . VAL A 1 173 ? 0.398 -9.588 3.070 1.00 82.88 173 VAL A O 1
ATOM 1206 N N . ASP A 1 174 ? -1.465 -10.836 2.656 1.00 86.50 174 ASP A N 1
ATOM 1207 C CA . ASP A 1 174 ? -2.282 -9.814 1.999 1.00 86.50 174 ASP A CA 1
ATOM 1208 C C . ASP A 1 174 ? -2.270 -8.524 2.830 1.00 86.50 174 ASP A C 1
ATOM 1210 O O . ASP A 1 174 ? -2.842 -8.449 3.921 1.00 86.50 174 ASP A O 1
ATOM 1214 N N . SER A 1 175 ? -1.555 -7.526 2.332 1.00 87.94 175 SER A N 1
ATOM 1215 C CA . SER A 1 175 ? -1.282 -6.280 3.031 1.00 87.94 175 SER A CA 1
ATOM 1216 C C . SER A 1 175 ? -2.289 -5.229 2.588 1.00 87.94 175 SER A C 1
ATOM 1218 O O . SER A 1 175 ? -2.324 -4.893 1.415 1.00 87.94 175 SER A O 1
ATOM 1220 N N . ASN A 1 176 ? -3.100 -4.695 3.502 1.00 93.88 176 ASN A N 1
ATOM 1221 C CA . ASN A 1 176 ? -3.977 -3.550 3.241 1.00 93.88 176 ASN A CA 1
ATOM 1222 C C . ASN A 1 176 ? -3.498 -2.371 4.093 1.00 93.88 176 ASN A C 1
ATOM 1224 O O . ASN A 1 176 ? -3.895 -2.230 5.252 1.00 93.88 176 ASN A O 1
ATOM 1228 N N . LEU A 1 177 ? -2.561 -1.601 3.552 1.00 95.94 177 LEU A N 1
ATOM 1229 C CA . LEU A 1 177 ? -1.769 -0.621 4.281 1.00 95.94 177 LEU A CA 1
ATOM 1230 C C . LEU A 1 177 ? -1.894 0.759 3.637 1.00 95.94 177 LEU A C 1
ATOM 1232 O O . LEU A 1 177 ? -1.786 0.894 2.424 1.00 95.94 177 LEU A O 1
ATOM 1236 N N . ASP A 1 178 ? -2.060 1.764 4.480 1.00 96.00 178 ASP A N 1
ATOM 1237 C CA . ASP A 1 178 ? -1.940 3.181 4.164 1.00 96.00 178 ASP A CA 1
ATOM 1238 C C . ASP A 1 178 ? -0.841 3.761 5.065 1.00 96.00 178 ASP A C 1
ATOM 1240 O O . ASP A 1 178 ? -0.931 3.716 6.295 1.00 96.00 178 ASP A O 1
ATOM 1244 N N . LEU A 1 179 ? 0.245 4.230 4.460 1.00 95.62 179 LEU A N 1
ATOM 1245 C CA . LEU A 1 179 ? 1.431 4.733 5.156 1.00 95.62 179 LEU A CA 1
ATOM 1246 C C . LEU A 1 179 ? 1.262 6.194 5.614 1.00 95.62 179 LEU A C 1
ATOM 1248 O O . LEU A 1 179 ? 1.957 6.649 6.519 1.00 95.62 179 LEU A O 1
ATOM 1252 N N . GLY A 1 180 ? 0.250 6.897 5.097 1.00 94.00 180 GLY A N 1
ATOM 1253 C CA . GLY A 1 180 ? -0.133 8.223 5.555 1.00 94.00 180 GLY A CA 1
ATOM 1254 C C . GLY A 1 180 ? 0.647 9.361 4.899 1.00 94.00 180 GLY A C 1
ATOM 1255 O O . GLY A 1 180 ? 0.254 9.874 3.861 1.00 94.00 180 GLY A O 1
ATOM 1256 N N . ALA A 1 181 ? 1.635 9.914 5.582 1.00 92.88 181 ALA A N 1
ATOM 1257 C CA . ALA A 1 181 ? 2.443 11.006 5.044 1.00 92.88 181 ALA A CA 1
ATOM 1258 C C . ALA A 1 181 ? 3.855 10.850 5.584 1.00 92.88 181 ALA A C 1
ATOM 1260 O O . ALA A 1 181 ? 4.024 10.350 6.693 1.00 92.88 181 ALA A O 1
ATOM 1261 N N . GLY A 1 182 ? 4.838 11.407 4.891 1.00 92.81 182 GLY A N 1
ATOM 1262 C CA . GLY A 1 182 ? 6.234 11.179 5.238 1.00 92.81 182 GLY A CA 1
ATOM 1263 C C . GLY A 1 182 ? 6.997 10.768 3.998 1.00 92.81 182 GLY A C 1
ATOM 1264 O O . GLY A 1 182 ? 6.478 10.871 2.903 1.00 92.81 182 GLY A O 1
ATOM 1265 N N . ASN A 1 183 ? 8.255 10.375 4.164 1.00 94.69 183 ASN A N 1
ATOM 1266 C CA . ASN A 1 183 ? 8.947 9.642 3.109 1.00 94.69 183 ASN A CA 1
ATOM 1267 C C . ASN A 1 183 ? 9.050 8.200 3.581 1.00 94.69 183 ASN A C 1
ATOM 1269 O O . ASN A 1 183 ? 9.917 7.882 4.407 1.00 94.69 183 ASN A O 1
ATOM 1273 N N . ASP A 1 184 ? 8.158 7.369 3.082 1.00 95.88 184 ASP A N 1
ATOM 1274 C CA . ASP A 1 184 ? 7.974 6.005 3.513 1.00 95.88 184 ASP A CA 1
ATOM 1275 C C . ASP A 1 184 ? 8.758 5.038 2.635 1.00 95.88 184 ASP A C 1
ATOM 1277 O O . ASP A 1 184 ? 9.103 5.282 1.478 1.00 95.88 184 ASP A O 1
ATOM 1281 N N . THR A 1 185 ? 9.143 3.915 3.224 1.00 96.62 185 THR A N 1
ATOM 1282 C CA . THR A 1 185 ? 9.886 2.870 2.533 1.00 96.62 185 THR A CA 1
ATOM 1283 C C . THR A 1 185 ? 9.310 1.517 2.890 1.00 96.62 185 THR A C 1
ATOM 1285 O O . THR A 1 185 ? 9.475 1.032 4.012 1.00 96.62 185 THR A O 1
ATOM 1288 N N . VAL A 1 186 ? 8.698 0.861 1.912 1.00 96.44 186 VAL A N 1
ATOM 1289 C CA . VAL A 1 186 ? 8.273 -0.532 2.015 1.00 96.44 186 VAL A CA 1
ATOM 1290 C C . VAL A 1 186 ? 9.285 -1.409 1.309 1.00 96.44 186 VAL A C 1
ATOM 1292 O O . VAL A 1 186 ? 9.801 -1.094 0.247 1.00 96.44 186 VAL A O 1
ATOM 1295 N N . THR A 1 187 ? 9.608 -2.528 1.931 1.00 95.25 187 THR A N 1
ATOM 1296 C CA . THR A 1 187 ? 10.477 -3.557 1.386 1.00 95.25 187 THR A CA 1
ATOM 1297 C C . THR A 1 187 ? 9.743 -4.885 1.453 1.00 95.25 187 THR A C 1
ATOM 1299 O O . THR A 1 187 ? 9.248 -5.252 2.516 1.00 95.25 187 THR A O 1
ATOM 1302 N N . MET A 1 188 ? 9.671 -5.616 0.346 1.00 92.19 188 MET A N 1
ATOM 1303 C CA . MET A 1 188 ? 9.012 -6.924 0.298 1.00 92.19 188 MET A CA 1
ATOM 1304 C C . MET A 1 188 ? 9.602 -7.802 -0.802 1.00 92.19 188 MET A C 1
ATOM 1306 O O . MET A 1 188 ? 10.251 -7.309 -1.718 1.00 92.19 188 MET A O 1
ATOM 1310 N N . ASP A 1 189 ? 9.418 -9.117 -0.703 1.00 89.62 189 ASP A N 1
ATOM 1311 C CA . ASP A 1 189 ? 9.733 -10.015 -1.818 1.00 89.62 189 ASP A CA 1
ATOM 1312 C C . ASP A 1 189 ? 8.683 -9.826 -2.923 1.00 89.62 189 ASP A C 1
ATOM 1314 O O . ASP A 1 189 ? 7.495 -9.749 -2.610 1.00 89.62 189 ASP A O 1
ATOM 1318 N N . PHE A 1 190 ? 9.083 -9.781 -4.197 1.00 85.50 190 PHE A N 1
ATOM 1319 C CA . PHE A 1 190 ? 8.127 -9.674 -5.309 1.00 85.50 190 PHE A CA 1
ATOM 1320 C C . PHE A 1 190 ? 7.067 -10.786 -5.276 1.00 85.50 190 PHE A C 1
ATOM 1322 O O . PHE A 1 190 ? 5.905 -10.551 -5.588 1.00 85.50 190 PHE A O 1
ATOM 1329 N N . SER A 1 191 ? 7.430 -11.991 -4.827 1.00 84.75 191 SER A N 1
ATOM 1330 C CA . SER A 1 191 ? 6.484 -13.105 -4.689 1.00 84.75 191 SER A CA 1
ATOM 1331 C C . SER A 1 191 ? 5.411 -12.899 -3.613 1.00 84.75 191 SER A C 1
ATOM 1333 O O . SER A 1 191 ? 4.416 -13.627 -3.611 1.00 84.75 191 SER A O 1
ATOM 1335 N N . ASN A 1 192 ? 5.600 -11.922 -2.724 1.00 86.56 192 ASN A N 1
ATOM 1336 C CA . ASN A 1 192 ? 4.617 -11.521 -1.724 1.00 86.56 192 ASN A CA 1
ATOM 1337 C C . ASN A 1 192 ? 3.677 -10.427 -2.234 1.00 86.56 192 ASN A C 1
ATOM 1339 O O . ASN A 1 192 ? 2.703 -10.147 -1.553 1.00 86.56 192 ASN A O 1
ATOM 1343 N N . LEU A 1 193 ? 3.971 -9.801 -3.378 1.00 85.25 193 LEU A N 1
ATOM 1344 C CA . LEU A 1 193 ? 3.129 -8.764 -3.956 1.00 85.25 193 LEU A CA 1
ATOM 1345 C C . LEU A 1 193 ? 2.155 -9.400 -4.949 1.00 85.25 193 LEU A C 1
ATOM 1347 O O . LEU A 1 193 ? 2.523 -9.868 -6.027 1.00 85.25 193 LEU A O 1
ATOM 1351 N N . THR A 1 194 ? 0.894 -9.453 -4.555 1.00 84.12 194 THR A N 1
ATOM 1352 C CA . THR A 1 194 ? -0.202 -10.079 -5.285 1.00 84.12 194 THR A CA 1
ATOM 1353 C C . THR A 1 194 ? -1.319 -9.069 -5.534 1.00 84.12 194 THR A C 1
ATOM 1355 O O . THR A 1 194 ? -1.350 -7.987 -4.960 1.00 84.12 194 THR A O 1
ATOM 1358 N N . SER A 1 195 ? -2.315 -9.438 -6.339 1.00 84.44 195 SER A N 1
ATOM 1359 C CA . SER A 1 195 ? -3.504 -8.599 -6.547 1.00 84.44 195 SER A CA 1
ATOM 1360 C C . SER A 1 195 ? -4.395 -8.451 -5.300 1.00 84.44 195 SER A C 1
ATOM 1362 O O . SER A 1 195 ? -5.433 -7.796 -5.375 1.00 84.44 195 SER A O 1
ATOM 1364 N N . ALA A 1 196 ? -4.087 -9.152 -4.201 1.00 86.69 196 ALA A N 1
ATOM 1365 C CA . ALA A 1 196 ? -4.794 -9.019 -2.926 1.00 86.69 196 ALA A CA 1
ATOM 1366 C C . ALA A 1 196 ? -4.200 -7.913 -2.043 1.00 86.69 196 ALA A C 1
ATOM 1368 O O . ALA A 1 196 ? -4.878 -7.433 -1.137 1.00 86.69 196 ALA A O 1
ATOM 1369 N N . ASP A 1 197 ? -2.963 -7.505 -2.319 1.00 90.38 197 ASP A N 1
ATOM 1370 C CA . ASP A 1 197 ? -2.300 -6.424 -1.611 1.00 90.38 197 ASP A CA 1
ATOM 1371 C C . ASP A 1 197 ? -2.848 -5.071 -2.074 1.00 90.38 197 ASP A C 1
ATOM 1373 O O . ASP A 1 197 ? -3.223 -4.897 -3.234 1.00 90.38 197 ASP A O 1
ATOM 1377 N N . SER A 1 198 ? -2.904 -4.127 -1.144 1.00 92.56 198 SER A N 1
ATOM 1378 C CA . SER A 1 198 ? -3.244 -2.723 -1.321 1.00 92.56 198 SER A CA 1
ATOM 1379 C C . SER A 1 198 ? -2.278 -1.902 -0.482 1.00 92.56 198 SER A C 1
ATOM 1381 O O . SER A 1 198 ? -2.317 -1.969 0.746 1.00 92.56 198 SER A O 1
ATOM 1383 N N . ILE A 1 199 ? -1.399 -1.152 -1.139 1.00 94.50 199 ILE A N 1
ATOM 1384 C CA . ILE A 1 199 ? -0.391 -0.322 -0.481 1.00 94.50 199 ILE A CA 1
ATOM 1385 C C . ILE A 1 199 ? -0.561 1.105 -0.982 1.00 94.50 199 ILE A C 1
ATOM 1387 O O . ILE A 1 199 ? -0.222 1.424 -2.120 1.00 94.50 199 ILE A O 1
ATOM 1391 N N . ASP A 1 200 ? -1.081 1.952 -0.109 1.00 94.88 200 ASP A N 1
ATOM 1392 C CA . ASP A 1 200 ? -1.113 3.388 -0.310 1.00 94.88 200 ASP A CA 1
ATOM 1393 C C . ASP A 1 200 ? 0.079 4.016 0.419 1.00 94.88 200 ASP A C 1
ATOM 1395 O O . ASP A 1 200 ? 0.206 3.891 1.638 1.00 94.88 200 ASP A O 1
ATOM 1399 N N . PHE A 1 201 ? 0.969 4.670 -0.325 1.00 94.69 201 PHE A N 1
ATOM 1400 C CA . PHE A 1 201 ? 2.079 5.435 0.251 1.00 94.69 201 PHE A CA 1
ATOM 1401 C C . PHE A 1 201 ? 1.638 6.798 0.793 1.00 94.69 201 PHE A C 1
ATOM 1403 O O . PHE A 1 201 ? 2.386 7.460 1.502 1.00 94.69 201 PHE A O 1
ATOM 1410 N N . GLY A 1 202 ? 0.372 7.153 0.571 1.00 92.38 202 GLY A N 1
ATOM 1411 C CA . GLY A 1 202 ? -0.235 8.331 1.151 1.00 92.38 202 GLY A CA 1
ATOM 1412 C C . GLY A 1 202 ? 0.213 9.626 0.474 1.00 92.38 202 GLY A C 1
ATOM 1413 O O . GLY A 1 202 ? 0.932 9.643 -0.517 1.00 92.38 202 GLY A O 1
ATOM 1414 N N . SER A 1 203 ? -0.322 10.762 0.921 1.00 85.62 203 SER A N 1
ATOM 1415 C CA . SER A 1 203 ? -0.174 12.007 0.162 1.00 85.62 203 SER A CA 1
ATOM 1416 C C . SER A 1 203 ? 1.076 12.788 0.559 1.00 85.62 203 SER A C 1
ATOM 1418 O O . SER A 1 203 ? 1.121 13.372 1.646 1.00 85.62 203 SER A O 1
ATOM 1420 N N . GLY A 1 204 ? 1.983 12.960 -0.399 1.00 80.44 204 GLY A N 1
ATOM 1421 C CA . GLY A 1 204 ? 3.135 13.841 -0.281 1.00 80.44 204 GLY A CA 1
ATOM 1422 C C . GLY A 1 204 ? 4.261 13.217 0.533 1.00 80.44 204 GLY A C 1
ATOM 1423 O O . GLY A 1 204 ? 4.062 12.752 1.644 1.00 80.44 204 GLY A O 1
ATOM 1424 N N . GLY A 1 205 ? 5.463 13.317 -0.004 1.00 88.88 205 GLY A N 1
ATOM 1425 C CA . GLY A 1 205 ? 6.545 12.442 0.396 1.00 88.88 205 GLY A CA 1
ATOM 1426 C C . GLY A 1 205 ? 7.455 12.227 -0.793 1.00 88.88 205 GLY A C 1
ATOM 1427 O O . GLY A 1 205 ? 7.196 12.780 -1.860 1.00 88.88 205 GLY A O 1
ATOM 1428 N N . ASN A 1 206 ? 8.534 11.490 -0.569 1.00 93.19 206 ASN A N 1
ATOM 1429 C CA . ASN A 1 206 ? 9.233 10.785 -1.633 1.00 93.19 206 ASN A CA 1
ATOM 1430 C C . ASN A 1 206 ? 9.258 9.321 -1.203 1.00 93.19 206 ASN A C 1
ATOM 1432 O O . ASN A 1 206 ? 10.121 8.931 -0.406 1.00 93.19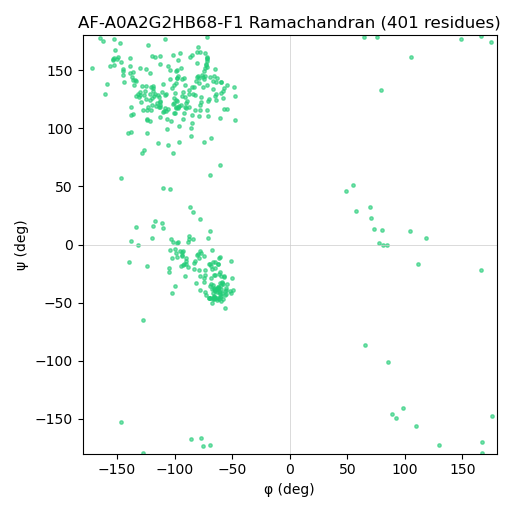 206 ASN A O 1
ATOM 1436 N N . ASP A 1 207 ? 8.298 8.557 -1.691 1.00 96.19 207 ASP A N 1
ATOM 1437 C CA . ASP A 1 207 ? 7.973 7.235 -1.183 1.00 96.19 207 ASP A CA 1
ATOM 1438 C C . ASP A 1 207 ? 8.622 6.128 -2.008 1.00 96.19 207 ASP A C 1
ATOM 1440 O O . ASP A 1 207 ? 8.828 6.256 -3.215 1.00 96.19 207 ASP A O 1
ATOM 1444 N N . THR A 1 208 ? 9.026 5.039 -1.353 1.00 96.31 208 THR A N 1
ATOM 1445 C CA . THR A 1 208 ? 9.852 3.995 -1.974 1.00 96.31 208 THR A CA 1
ATOM 1446 C C . THR A 1 208 ? 9.316 2.589 -1.730 1.00 96.31 208 THR A C 1
ATOM 1448 O O . THR A 1 208 ? 9.130 2.165 -0.589 1.00 96.31 208 THR A O 1
ATOM 1451 N N . LEU A 1 209 ? 9.188 1.811 -2.804 1.00 95.12 209 LEU A N 1
ATOM 1452 C CA . LEU A 1 209 ? 8.938 0.375 -2.773 1.00 95.12 209 LEU A CA 1
ATOM 1453 C C . LEU A 1 209 ? 10.194 -0.363 -3.238 1.00 95.12 209 LEU A C 1
ATOM 1455 O O . LEU A 1 209 ? 10.588 -0.260 -4.394 1.00 95.12 209 LEU A O 1
ATOM 1459 N N . ASN A 1 210 ? 10.807 -1.134 -2.344 1.00 95.06 210 ASN A N 1
ATOM 1460 C CA . ASN A 1 210 ? 11.929 -2.015 -2.649 1.00 95.06 210 ASN A CA 1
ATOM 1461 C C . ASN A 1 210 ? 11.440 -3.450 -2.840 1.00 95.06 210 ASN A C 1
ATOM 1463 O O . ASN A 1 210 ? 10.963 -4.082 -1.888 1.00 95.06 210 ASN A O 1
ATOM 1467 N N . LEU A 1 211 ? 11.627 -3.989 -4.040 1.00 92.12 211 LEU A N 1
ATOM 1468 C CA . LEU A 1 211 ? 11.411 -5.396 -4.330 1.00 92.12 211 LEU A CA 1
ATOM 1469 C C . LEU A 1 211 ? 12.703 -6.177 -4.082 1.00 92.12 211 LEU A C 1
ATOM 1471 O O . LEU A 1 211 ? 13.756 -5.900 -4.641 1.00 92.12 211 LEU A O 1
ATOM 1475 N N . ASN A 1 212 ? 12.616 -7.184 -3.223 1.00 87.75 212 ASN A N 1
ATOM 1476 C CA . ASN A 1 212 ? 13.678 -8.150 -2.980 1.00 87.75 212 ASN A CA 1
ATOM 1477 C C . ASN A 1 212 ? 13.298 -9.514 -3.570 1.00 87.75 212 ASN A C 1
ATOM 1479 O O . ASN A 1 212 ? 12.175 -9.733 -4.020 1.00 87.75 212 ASN A O 1
ATOM 1483 N N . GLY A 1 213 ? 14.221 -10.470 -3.466 1.00 81.62 213 GLY A N 1
ATOM 1484 C CA . GLY A 1 213 ? 13.977 -11.865 -3.827 1.00 81.62 213 GLY A CA 1
ATOM 1485 C C . GLY A 1 213 ? 14.733 -12.270 -5.085 1.00 81.62 213 GLY A C 1
ATOM 1486 O O . GLY A 1 213 ? 15.793 -11.721 -5.384 1.00 81.62 213 GLY A O 1
ATOM 1487 N N . GLY A 1 214 ? 14.231 -13.296 -5.773 1.00 78.38 214 GLY A N 1
ATOM 1488 C CA . GLY A 1 214 ? 14.684 -13.596 -7.133 1.00 78.38 214 GLY A CA 1
ATOM 1489 C C . GLY A 1 214 ? 14.125 -12.572 -8.119 1.00 78.38 214 GLY A C 1
ATOM 1490 O O . GLY A 1 214 ? 13.179 -11.870 -7.773 1.00 78.38 214 GLY A O 1
ATOM 1491 N N . GLY A 1 215 ? 14.690 -12.527 -9.328 1.00 79.25 215 GLY A N 1
ATOM 1492 C CA . GLY A 1 215 ? 14.279 -11.559 -10.342 1.00 79.25 215 GLY A CA 1
ATOM 1493 C C . GLY A 1 215 ? 12.758 -11.494 -10.530 1.00 79.25 215 GLY A C 1
ATOM 1494 O O . GLY A 1 215 ? 12.075 -12.526 -10.568 1.00 79.25 215 GLY A O 1
ATOM 1495 N N . VAL A 1 216 ? 12.236 -10.279 -10.621 1.00 78.81 216 VAL A N 1
ATOM 1496 C CA . VAL A 1 216 ? 10.872 -9.920 -10.986 1.00 78.81 216 VAL A CA 1
ATOM 1497 C C . VAL A 1 216 ? 10.631 -10.452 -12.391 1.00 78.81 216 VAL A C 1
ATOM 1499 O O . VAL A 1 216 ? 11.197 -9.965 -13.357 1.00 78.81 216 VAL A O 1
ATOM 1502 N N . ILE A 1 217 ? 9.814 -11.489 -12.533 1.00 68.81 217 ILE A N 1
ATOM 1503 C CA . ILE A 1 217 ? 9.466 -12.053 -13.842 1.00 68.81 217 ILE A CA 1
ATOM 1504 C C . ILE A 1 217 ? 7.950 -12.074 -13.892 1.00 68.81 217 ILE A C 1
ATOM 1506 O O . ILE A 1 217 ? 7.391 -13.105 -13.530 1.00 68.81 217 ILE A O 1
ATOM 1510 N N . ASN A 1 218 ? 7.306 -10.939 -14.210 1.00 70.44 218 ASN A N 1
ATOM 1511 C CA . ASN A 1 218 ? 5.896 -10.777 -14.628 1.00 70.44 218 ASN A CA 1
ATOM 1512 C C . ASN A 1 218 ? 5.457 -9.293 -14.578 1.00 70.44 218 ASN A C 1
ATOM 1514 O O . ASN A 1 218 ? 6.230 -8.402 -14.238 1.00 70.44 218 ASN A O 1
ATOM 1518 N N . ASP A 1 219 ? 4.197 -9.050 -14.947 1.00 74.12 219 ASP A N 1
ATOM 1519 C CA . ASP A 1 219 ? 3.483 -7.785 -14.755 1.00 74.12 219 ASP A CA 1
ATOM 1520 C C . ASP A 1 219 ? 3.296 -7.484 -13.258 1.00 74.12 219 ASP A C 1
ATOM 1522 O O . ASP A 1 219 ? 2.813 -8.341 -12.510 1.00 74.12 219 ASP A O 1
ATOM 1526 N N . LEU A 1 220 ? 3.688 -6.283 -12.830 1.00 71.12 220 LEU A N 1
ATOM 1527 C CA . LEU A 1 220 ? 3.338 -5.758 -11.512 1.00 71.12 220 LEU A CA 1
ATOM 1528 C C . LEU A 1 220 ? 1.931 -5.173 -11.611 1.00 71.12 220 LEU A C 1
ATOM 1530 O O . LEU A 1 220 ? 1.716 -4.189 -12.320 1.00 71.12 220 LEU A O 1
ATOM 1534 N N . ASP A 1 221 ? 0.970 -5.756 -10.893 1.00 74.88 221 ASP A N 1
ATOM 1535 C CA . ASP A 1 221 ? -0.372 -5.180 -10.828 1.00 74.88 221 ASP A CA 1
ATOM 1536 C C . ASP A 1 221 ? -0.371 -3.938 -9.931 1.00 74.88 221 ASP A C 1
ATOM 1538 O O . ASP A 1 221 ? -0.616 -3.991 -8.728 1.00 74.88 221 ASP A O 1
ATOM 1542 N N . PHE A 1 222 ? -0.082 -2.793 -10.541 1.00 79.12 222 PHE A N 1
ATOM 1543 C CA . PHE A 1 222 ? -0.129 -1.488 -9.894 1.00 79.12 222 PHE A CA 1
ATOM 1544 C C . PHE A 1 222 ? -1.561 -1.008 -9.597 1.00 79.12 222 PHE A C 1
ATOM 1546 O O . PHE A 1 222 ? -1.730 0.127 -9.168 1.00 79.12 222 PHE A O 1
ATOM 1553 N N . SER A 1 223 ? -2.617 -1.807 -9.827 1.00 82.38 223 SER A N 1
ATOM 1554 C CA . SER A 1 223 ? -3.994 -1.348 -9.578 1.00 82.38 223 SER A CA 1
ATOM 1555 C C . SER A 1 223 ? -4.268 -0.986 -8.120 1.00 82.38 223 SER A C 1
ATOM 1557 O O . SER A 1 223 ? -5.185 -0.209 -7.859 1.00 82.38 223 SER A O 1
ATOM 1559 N N . ASN A 1 224 ? -3.504 -1.569 -7.194 1.00 86.50 224 ASN A N 1
ATOM 1560 C CA . ASN A 1 224 ? -3.676 -1.394 -5.755 1.00 86.50 224 ASN A CA 1
ATOM 1561 C C . ASN A 1 224 ? -2.436 -0.772 -5.089 1.00 86.50 224 ASN A C 1
ATOM 1563 O O . ASN A 1 224 ? -2.278 -0.862 -3.874 1.00 86.50 224 ASN A O 1
ATOM 1567 N N . ILE A 1 225 ? -1.542 -0.177 -5.879 1.00 91.00 225 ILE A N 1
ATOM 1568 C CA . ILE A 1 225 ? -0.432 0.628 -5.371 1.00 91.00 225 ILE A CA 1
ATOM 1569 C C . ILE A 1 225 ? -0.717 2.073 -5.756 1.00 91.00 225 ILE A C 1
ATOM 1571 O O . ILE A 1 225 ? -1.043 2.347 -6.910 1.00 91.00 225 ILE A O 1
ATOM 1575 N N . SER A 1 226 ? -0.605 2.993 -4.806 1.00 92.56 226 SER A N 1
ATOM 1576 C CA . SER A 1 226 ? -0.857 4.414 -5.045 1.00 92.56 226 SER A CA 1
ATOM 1577 C C . SER A 1 226 ? 0.155 5.302 -4.344 1.00 92.56 226 SER A C 1
ATOM 1579 O O . SER A 1 226 ? 0.695 4.929 -3.302 1.00 92.56 226 SER A O 1
ATOM 1581 N N . ASN A 1 227 ? 0.355 6.493 -4.917 1.00 92.94 227 ASN A N 1
ATOM 1582 C CA . ASN A 1 227 ? 1.218 7.552 -4.390 1.00 92.94 227 ASN A CA 1
ATOM 1583 C C . ASN A 1 227 ? 2.682 7.128 -4.177 1.00 92.94 227 ASN A C 1
ATOM 1585 O O . ASN A 1 227 ? 3.360 7.632 -3.294 1.00 92.94 227 ASN A O 1
ATOM 1589 N N . LEU A 1 228 ? 3.167 6.172 -4.966 1.00 94.00 228 LEU A N 1
ATOM 1590 C CA . LEU A 1 228 ? 4.568 5.782 -4.956 1.00 94.00 228 LEU A CA 1
ATOM 1591 C C . LEU A 1 228 ? 5.387 6.812 -5.752 1.00 94.00 228 LEU A C 1
ATOM 1593 O O . LEU A 1 228 ? 4.938 7.248 -6.803 1.00 94.00 228 LEU A O 1
ATOM 1597 N N . ASP A 1 229 ? 6.611 7.139 -5.334 1.00 94.69 229 ASP A N 1
ATOM 1598 C CA . ASP A 1 229 ? 7.548 7.895 -6.186 1.00 94.69 229 ASP A CA 1
ATOM 1599 C C . ASP A 1 229 ? 8.606 6.972 -6.805 1.00 94.69 229 ASP A C 1
ATOM 1601 O O . ASP A 1 229 ? 8.997 7.119 -7.957 1.00 94.69 229 ASP A O 1
ATOM 1605 N N . THR A 1 230 ? 9.139 6.025 -6.033 1.00 95.06 230 THR A N 1
ATOM 1606 C CA . THR A 1 230 ? 10.319 5.239 -6.424 1.00 95.06 230 THR A CA 1
ATOM 1607 C C . THR A 1 230 ? 10.054 3.746 -6.302 1.00 95.06 230 THR A C 1
ATOM 1609 O O . THR A 1 230 ? 9.910 3.214 -5.202 1.00 95.06 230 THR A O 1
ATOM 1612 N N . LEU A 1 231 ? 10.077 3.037 -7.427 1.00 94.38 231 LEU A N 1
ATOM 1613 C CA . LEU A 1 231 ? 10.130 1.580 -7.449 1.00 94.38 231 LEU A CA 1
ATOM 1614 C C . LEU A 1 231 ? 11.573 1.115 -7.647 1.00 94.38 231 LEU A C 1
ATOM 1616 O O . LEU A 1 231 ? 12.161 1.342 -8.697 1.00 94.38 231 LEU A O 1
ATOM 1620 N N . ASN A 1 232 ? 12.118 0.397 -6.675 1.00 94.88 232 ASN A N 1
ATOM 1621 C CA . ASN A 1 232 ? 13.399 -0.288 -6.799 1.00 94.88 232 ASN A CA 1
ATOM 1622 C C . ASN A 1 232 ? 13.139 -1.773 -7.059 1.00 94.88 232 ASN A C 1
ATOM 1624 O O . ASN A 1 232 ? 12.503 -2.441 -6.238 1.00 94.88 232 ASN A O 1
ATOM 1628 N N . LEU A 1 233 ? 13.626 -2.283 -8.187 1.00 93.56 233 LEU A N 1
ATOM 1629 C CA . LEU A 1 233 ? 13.614 -3.706 -8.504 1.00 93.56 233 LEU A CA 1
ATOM 1630 C C . LEU A 1 233 ? 14.697 -4.446 -7.700 1.00 93.56 233 LEU A C 1
ATOM 1632 O O . LEU A 1 233 ? 15.288 -3.895 -6.765 1.00 93.56 233 LEU A O 1
ATOM 1636 N N . SER A 1 234 ? 14.897 -5.727 -7.995 1.00 92.25 234 SER A N 1
ATOM 1637 C CA . SER A 1 234 ? 15.785 -6.582 -7.218 1.00 92.25 234 SER A CA 1
ATOM 1638 C C . SER A 1 234 ? 17.261 -6.303 -7.545 1.00 92.25 234 SER A C 1
ATOM 1640 O O . SER A 1 234 ? 17.616 -5.263 -8.067 1.00 92.25 234 SER A O 1
ATOM 1642 N N . SER A 1 235 ? 18.172 -7.187 -7.133 1.00 91.81 235 SER A N 1
ATOM 1643 C CA . SER A 1 235 ? 19.585 -7.144 -7.582 1.00 91.81 235 SER A CA 1
ATOM 1644 C C . SER A 1 235 ? 19.921 -8.329 -8.493 1.00 91.81 235 SER A C 1
ATOM 1646 O O . SER A 1 235 ? 21.070 -8.765 -8.594 1.00 91.81 235 SER A O 1
ATOM 1648 N N . SER A 1 236 ? 18.875 -8.944 -9.039 1.00 92.62 236 SER A N 1
ATOM 1649 C CA . SER A 1 236 ? 18.927 -10.006 -10.033 1.00 92.62 236 SER A CA 1
ATOM 1650 C C . SER A 1 236 ? 18.362 -9.454 -11.329 1.00 92.62 236 SER A C 1
ATOM 1652 O O . SER A 1 236 ? 17.571 -8.534 -11.280 1.00 92.62 236 SER A O 1
ATOM 1654 N N . ASN A 1 237 ? 18.644 -10.113 -12.450 1.00 92.88 237 ASN A N 1
ATOM 1655 C CA . ASN A 1 237 ? 18.009 -9.780 -13.720 1.00 92.88 237 ASN A CA 1
ATOM 1656 C C . ASN A 1 237 ? 16.478 -9.797 -13.600 1.00 92.88 237 ASN A C 1
ATOM 1658 O O . ASN A 1 237 ? 15.873 -10.857 -13.374 1.00 92.88 237 ASN A O 1
ATOM 1662 N N . ASP A 1 238 ? 15.881 -8.637 -13.809 1.00 93.31 238 ASP A N 1
ATOM 1663 C CA . ASP A 1 238 ? 14.461 -8.380 -13.730 1.00 93.31 238 ASP A CA 1
ATOM 1664 C C . ASP A 1 238 ? 13.855 -8.258 -15.136 1.00 93.31 238 ASP A C 1
ATOM 1666 O O . ASP A 1 238 ? 14.480 -7.901 -16.131 1.00 93.31 238 ASP A O 1
ATOM 1670 N N . THR A 1 239 ? 12.592 -8.631 -15.271 1.00 92.94 239 THR A N 1
ATOM 1671 C CA . THR A 1 239 ? 11.789 -8.430 -16.474 1.00 92.94 239 THR A CA 1
ATOM 1672 C C . THR A 1 239 ? 10.407 -7.981 -16.042 1.00 92.94 239 THR A C 1
ATOM 1674 O O . THR A 1 239 ? 9.532 -8.788 -15.711 1.00 92.94 239 THR A O 1
ATOM 1677 N N . ILE A 1 240 ? 10.221 -6.668 -16.069 1.00 91.12 240 ILE A N 1
ATOM 1678 C CA . ILE A 1 240 ? 9.012 -5.989 -15.625 1.00 91.12 240 ILE A CA 1
ATOM 1679 C C . ILE A 1 240 ? 8.182 -5.539 -16.828 1.00 91.12 240 ILE A C 1
ATOM 1681 O O . ILE A 1 240 ? 8.709 -5.137 -17.867 1.00 91.12 240 ILE A O 1
ATOM 1685 N N . THR A 1 241 ? 6.860 -5.624 -16.706 1.00 89.38 241 THR A N 1
ATOM 1686 C CA . THR A 1 241 ? 5.932 -4.948 -17.622 1.00 89.38 241 THR A CA 1
ATOM 1687 C C . THR A 1 241 ? 5.292 -3.771 -16.902 1.00 89.38 241 THR A C 1
ATOM 1689 O O . THR A 1 241 ? 4.805 -3.915 -15.788 1.00 89.38 241 THR A O 1
ATOM 1692 N N . LEU A 1 242 ? 5.336 -2.601 -17.536 1.00 87.88 242 LEU A N 1
ATOM 1693 C CA . LEU A 1 242 ? 4.838 -1.330 -17.026 1.00 87.88 242 LEU A CA 1
ATOM 1694 C C . LEU A 1 242 ? 3.542 -0.991 -17.761 1.00 87.88 242 LEU A C 1
ATOM 1696 O O . LEU A 1 242 ? 3.538 -0.341 -18.812 1.00 87.88 242 LEU A O 1
ATOM 1700 N N . GLY A 1 243 ? 2.442 -1.532 -17.236 1.00 81.81 243 GLY A N 1
ATOM 1701 C CA . GLY A 1 243 ? 1.108 -1.390 -17.805 1.00 81.81 243 GLY A CA 1
ATOM 1702 C C . GLY A 1 243 ? 0.524 0.024 -17.699 1.00 81.81 243 GLY A C 1
ATOM 1703 O O . GLY A 1 243 ? 1.158 0.989 -17.274 1.00 81.81 243 GLY A O 1
ATOM 1704 N N . SER A 1 244 ? -0.753 0.157 -18.066 1.00 80.81 244 SER A N 1
ATOM 1705 C CA . SER A 1 244 ? -1.454 1.452 -18.081 1.00 80.81 244 SER A CA 1
ATOM 1706 C C . SER A 1 244 ? -1.628 2.095 -16.703 1.00 80.81 244 SER A C 1
ATOM 1708 O O . SER A 1 244 ? -1.885 3.292 -16.627 1.00 80.81 244 SER A O 1
ATOM 1710 N N . ASN A 1 245 ? -1.529 1.310 -15.628 1.00 83.81 245 ASN A N 1
ATOM 1711 C CA . ASN A 1 245 ? -1.702 1.793 -14.258 1.00 83.81 245 ASN A CA 1
ATOM 1712 C C . ASN A 1 245 ? -0.384 2.274 -13.633 1.00 83.81 245 ASN A C 1
ATOM 1714 O O . ASN A 1 245 ? -0.429 2.969 -12.626 1.00 83.81 245 ASN A O 1
ATOM 1718 N N . THR A 1 246 ? 0.775 1.955 -14.223 1.00 85.81 246 THR A N 1
ATOM 1719 C CA . THR A 1 246 ? 2.086 2.296 -13.648 1.00 85.81 246 THR A CA 1
ATOM 1720 C C . THR A 1 246 ? 2.235 3.796 -13.423 1.00 85.81 246 THR A C 1
ATOM 1722 O O . THR A 1 246 ? 2.598 4.203 -12.332 1.00 85.81 246 THR A O 1
ATOM 1725 N N . ALA A 1 247 ? 1.888 4.622 -14.412 1.00 84.69 247 ALA A N 1
ATOM 1726 C CA . ALA A 1 247 ? 2.019 6.078 -14.303 1.00 84.69 247 ALA A CA 1
ATOM 1727 C C . ALA A 1 247 ? 1.037 6.725 -13.307 1.00 84.69 247 ALA A C 1
ATOM 1729 O O . ALA A 1 247 ? 1.219 7.877 -12.949 1.00 84.69 247 ALA A O 1
ATOM 1730 N N . ALA A 1 248 ? -0.032 6.024 -12.913 1.00 85.19 248 ALA A N 1
ATOM 1731 C CA . ALA A 1 248 ? -0.954 6.502 -11.880 1.00 85.19 248 ALA A CA 1
ATOM 1732 C C . ALA A 1 248 ? -0.541 6.026 -10.480 1.00 85.19 248 ALA A C 1
ATOM 1734 O O . ALA A 1 248 ? -0.874 6.663 -9.489 1.00 85.19 248 ALA A O 1
ATOM 1735 N N . ALA A 1 249 ? 0.147 4.886 -10.398 1.00 86.88 249 ALA A N 1
ATOM 1736 C CA . ALA A 1 249 ? 0.703 4.389 -9.148 1.00 86.88 249 ALA A CA 1
ATOM 1737 C C . ALA A 1 249 ? 1.991 5.121 -8.770 1.00 86.88 249 ALA A C 1
ATOM 1739 O O . ALA A 1 249 ? 2.191 5.394 -7.591 1.00 86.88 249 ALA A O 1
ATOM 1740 N N . ILE A 1 250 ? 2.830 5.419 -9.767 1.00 86.75 250 ILE A N 1
ATOM 1741 C CA . ILE A 1 250 ? 4.069 6.181 -9.628 1.00 86.75 250 ILE A CA 1
ATOM 1742 C C . ILE A 1 250 ? 3.771 7.643 -9.986 1.00 86.75 250 ILE A C 1
ATOM 1744 O O . ILE A 1 250 ? 3.840 8.008 -11.159 1.00 86.75 250 ILE A O 1
ATOM 1748 N N . GLU A 1 251 ? 3.351 8.435 -9.000 1.00 81.69 251 GLU A N 1
ATOM 1749 C CA . GLU A 1 251 ? 2.928 9.833 -9.165 1.00 81.69 251 GLU A CA 1
ATOM 1750 C C . GLU A 1 251 ? 3.481 10.691 -8.020 1.00 81.69 251 GLU A C 1
ATOM 1752 O O . GLU A 1 251 ? 3.107 10.504 -6.861 1.00 81.69 251 GLU A O 1
ATOM 1757 N N . GLY A 1 252 ? 4.312 11.683 -8.347 1.00 76.19 252 GLY A N 1
ATOM 1758 C CA . GLY A 1 252 ? 4.955 12.504 -7.331 1.00 76.19 252 GLY A CA 1
ATOM 1759 C C . GLY A 1 252 ? 5.953 13.527 -7.874 1.00 76.19 252 GLY A C 1
ATOM 1760 O O . GLY A 1 252 ? 5.745 14.160 -8.912 1.00 76.19 252 GLY A O 1
ATOM 1761 N N . ASN A 1 253 ? 7.007 13.806 -7.099 1.00 69.12 253 ASN A N 1
ATOM 1762 C CA . ASN A 1 253 ? 8.032 14.793 -7.482 1.00 69.12 253 ASN A CA 1
ATOM 1763 C C . ASN A 1 253 ? 9.317 14.140 -8.014 1.00 69.12 253 ASN A C 1
ATOM 1765 O O . ASN A 1 253 ? 10.179 14.862 -8.528 1.00 69.12 253 ASN A O 1
ATOM 1769 N N . ASN A 1 254 ? 9.475 12.820 -7.859 1.00 78.81 254 ASN A N 1
ATOM 1770 C CA . ASN A 1 254 ? 10.686 12.084 -8.227 1.00 78.81 254 ASN A CA 1
ATOM 1771 C C . ASN A 1 254 ? 10.372 10.662 -8.724 1.00 78.81 254 ASN A C 1
ATOM 1773 O O . ASN A 1 254 ? 10.882 9.673 -8.190 1.00 78.81 254 ASN A O 1
ATOM 1777 N N . ASP A 1 255 ? 9.539 10.605 -9.758 1.00 90.62 255 ASP A N 1
ATOM 1778 C CA . ASP A 1 255 ? 8.969 9.375 -10.300 1.00 90.62 255 ASP A CA 1
ATOM 1779 C C . ASP A 1 255 ? 10.042 8.550 -11.016 1.00 90.62 255 ASP A C 1
ATOM 1781 O O . ASP A 1 255 ? 10.562 8.950 -12.065 1.00 90.62 255 ASP A O 1
ATOM 1785 N N . SER A 1 256 ? 10.414 7.410 -10.432 1.00 93.56 256 SER A N 1
ATOM 1786 C CA . SER A 1 256 ? 11.512 6.577 -10.927 1.00 93.56 256 SER A CA 1
ATOM 1787 C C . SER A 1 256 ? 11.269 5.084 -10.748 1.00 93.56 256 SER A C 1
ATOM 1789 O O . SER A 1 256 ? 10.662 4.629 -9.776 1.00 93.56 256 SER A O 1
ATOM 1791 N N . ILE A 1 257 ? 11.777 4.316 -11.708 1.00 94.56 257 ILE A N 1
ATOM 1792 C CA . ILE A 1 257 ? 11.862 2.861 -11.655 1.00 94.56 257 ILE A CA 1
ATOM 1793 C C . ILE A 1 257 ? 13.323 2.483 -11.848 1.00 94.56 257 ILE A C 1
ATOM 1795 O O . ILE A 1 257 ? 13.889 2.761 -12.902 1.00 94.56 257 ILE A O 1
ATOM 1799 N N . ASN A 1 258 ? 13.909 1.833 -10.848 1.00 95.12 258 ASN A N 1
ATOM 1800 C CA . ASN A 1 258 ? 15.334 1.535 -10.803 1.00 95.12 258 ASN A CA 1
ATOM 1801 C C . ASN A 1 258 ? 15.554 0.019 -10.844 1.00 95.12 258 ASN A C 1
ATOM 1803 O O . ASN A 1 258 ? 15.070 -0.690 -9.960 1.00 95.12 258 ASN A O 1
ATOM 1807 N N . GLY A 1 259 ? 16.295 -0.467 -11.837 1.00 94.44 259 GLY A N 1
ATOM 1808 C CA . GLY A 1 259 ? 16.714 -1.865 -11.988 1.00 94.44 259 GLY A CA 1
ATOM 1809 C C . GLY A 1 259 ? 17.729 -2.321 -10.936 1.00 94.44 259 GLY A C 1
ATOM 1810 O O . GLY A 1 259 ? 17.694 -3.443 -10.451 1.00 94.44 259 GLY A O 1
ATOM 1811 N N . ASN A 1 260 ? 18.534 -1.381 -10.432 1.00 94.06 260 ASN A N 1
ATOM 1812 C CA . ASN A 1 260 ? 19.654 -1.606 -9.516 1.00 94.06 260 ASN A CA 1
ATOM 1813 C C . ASN A 1 260 ? 20.809 -2.415 -10.123 1.00 94.06 260 ASN A C 1
ATOM 1815 O O . ASN A 1 260 ? 21.830 -1.833 -10.479 1.00 94.06 260 ASN A O 1
ATOM 1819 N N . ALA A 1 261 ? 20.749 -3.740 -10.069 1.00 92.75 261 ALA A N 1
ATOM 1820 C CA . ALA A 1 261 ? 21.827 -4.605 -10.532 1.00 92.75 261 ALA A CA 1
ATOM 1821 C C . ALA A 1 261 ? 21.230 -5.866 -11.144 1.00 92.75 261 ALA A C 1
ATOM 1823 O O . ALA A 1 261 ? 20.228 -6.372 -10.649 1.00 92.75 261 ALA A O 1
ATOM 1824 N N . GLY A 1 262 ? 21.931 -6.456 -12.101 1.00 92.69 262 GLY A N 1
ATOM 1825 C CA . GLY A 1 262 ? 21.366 -7.418 -13.031 1.00 92.69 262 GLY A CA 1
ATOM 1826 C C . GLY A 1 262 ? 21.185 -6.779 -14.403 1.00 92.69 262 GLY A C 1
ATOM 1827 O O . GLY A 1 262 ? 21.189 -5.568 -14.535 1.00 92.69 262 GLY A O 1
ATOM 1828 N N . ASP A 1 263 ? 21.055 -7.623 -15.428 1.00 94.25 263 ASP A N 1
ATOM 1829 C CA . ASP A 1 263 ? 20.642 -7.145 -16.749 1.00 94.25 263 ASP A CA 1
ATOM 1830 C C . ASP A 1 263 ? 19.104 -7.090 -16.757 1.00 94.25 263 ASP A C 1
ATOM 1832 O O . ASP A 1 263 ? 18.455 -8.148 -16.838 1.00 94.25 263 ASP A O 1
ATOM 1836 N N . ASP A 1 264 ? 18.529 -5.894 -16.663 1.00 95.44 264 ASP A N 1
ATOM 1837 C CA . ASP A 1 264 ? 17.095 -5.697 -16.466 1.00 95.44 264 ASP A CA 1
ATOM 1838 C C . ASP A 1 264 ? 16.351 -5.391 -17.766 1.00 95.44 264 ASP A C 1
ATOM 1840 O O . ASP A 1 264 ? 16.870 -4.821 -18.722 1.00 95.44 264 ASP A O 1
ATOM 1844 N N . THR A 1 265 ? 15.087 -5.806 -17.849 1.00 95.62 265 THR A N 1
ATOM 1845 C CA . THR A 1 265 ? 14.224 -5.559 -19.009 1.00 95.62 265 THR A CA 1
ATOM 1846 C C . THR A 1 265 ? 12.940 -4.845 -18.606 1.00 95.62 265 THR A C 1
ATOM 1848 O O . THR A 1 265 ? 12.074 -5.420 -17.943 1.00 95.62 265 THR A O 1
ATOM 1851 N N . PHE A 1 266 ? 12.765 -3.623 -19.104 1.00 95.06 266 PHE A N 1
ATOM 1852 C CA . PHE A 1 266 ? 11.600 -2.772 -18.882 1.00 95.06 266 PHE A CA 1
ATOM 1853 C C . PHE A 1 266 ? 10.692 -2.777 -20.114 1.00 95.06 266 PHE A C 1
ATOM 1855 O O . PHE A 1 266 ? 11.005 -2.166 -21.135 1.00 95.06 266 PHE A O 1
ATOM 1862 N N . ASN A 1 267 ? 9.546 -3.455 -20.037 1.00 93.81 267 ASN A N 1
ATOM 1863 C CA . ASN A 1 267 ? 8.550 -3.442 -21.110 1.00 93.81 267 ASN A CA 1
ATOM 1864 C C . ASN A 1 267 ? 7.545 -2.310 -20.869 1.00 93.81 267 ASN A C 1
ATOM 1866 O O . ASN A 1 267 ? 6.838 -2.324 -19.866 1.00 93.81 267 ASN A O 1
ATOM 1870 N N . LEU A 1 268 ? 7.459 -1.350 -21.787 1.00 91.06 268 LEU A N 1
ATOM 1871 C CA . LEU A 1 268 ? 6.737 -0.089 -21.613 1.00 91.06 268 LEU A CA 1
ATOM 1872 C C . LEU A 1 268 ? 5.868 0.221 -22.848 1.00 91.06 268 LEU A C 1
ATOM 1874 O O . LEU A 1 268 ? 6.285 0.012 -23.989 1.00 91.06 268 LEU A O 1
ATOM 1878 N N . ASP A 1 269 ? 4.656 0.746 -22.651 1.00 89.88 269 ASP A N 1
ATOM 1879 C CA . ASP A 1 269 ? 3.924 1.408 -23.744 1.00 89.88 269 ASP A CA 1
ATOM 1880 C C . ASP A 1 269 ? 4.530 2.793 -24.005 1.00 89.88 269 ASP A C 1
ATOM 1882 O O . ASP A 1 269 ? 4.767 3.558 -23.072 1.00 89.88 269 ASP A O 1
ATOM 1886 N N . PHE A 1 270 ? 4.739 3.154 -25.270 1.00 87.94 270 PHE A N 1
ATOM 1887 C CA . PHE A 1 270 ? 5.283 4.451 -25.672 1.00 87.94 270 PHE A CA 1
ATOM 1888 C C . PHE A 1 270 ? 4.565 5.650 -25.029 1.00 87.94 270 PHE A C 1
ATOM 1890 O O . PHE A 1 270 ? 5.192 6.682 -24.797 1.00 87.94 270 PHE A O 1
ATOM 1897 N N . SER A 1 271 ? 3.273 5.535 -24.696 1.00 85.75 271 SER A N 1
ATOM 1898 C CA . SER A 1 271 ? 2.530 6.599 -24.007 1.00 85.75 271 SER A CA 1
ATOM 1899 C C . SER A 1 271 ? 3.056 6.942 -22.611 1.00 85.75 271 SER A C 1
ATOM 1901 O O . SER A 1 271 ? 2.678 7.978 -22.070 1.00 85.75 271 SER A O 1
ATOM 1903 N N . ASN A 1 272 ? 3.872 6.073 -22.016 1.00 86.56 272 ASN A N 1
ATOM 1904 C CA . ASN A 1 272 ? 4.454 6.269 -20.693 1.00 86.56 272 ASN A CA 1
ATOM 1905 C C . ASN A 1 272 ? 5.840 6.935 -20.723 1.00 86.56 272 ASN A C 1
ATOM 1907 O O . ASN A 1 272 ? 6.378 7.261 -19.667 1.00 86.56 272 ASN A O 1
ATOM 1911 N N . ILE A 1 273 ? 6.420 7.166 -21.904 1.00 86.12 273 ILE A N 1
ATOM 1912 C CA . ILE A 1 273 ? 7.692 7.884 -22.030 1.00 86.12 273 ILE A CA 1
ATOM 1913 C C . ILE A 1 273 ? 7.568 9.283 -21.417 1.00 86.12 273 ILE A C 1
ATOM 1915 O O . ILE A 1 273 ? 6.699 10.067 -21.800 1.00 86.12 273 ILE A O 1
ATOM 1919 N N . GLY A 1 274 ? 8.470 9.601 -20.486 1.00 85.31 274 GLY A N 1
ATOM 1920 C CA . GLY A 1 274 ? 8.516 10.890 -19.797 1.00 85.31 274 GLY A CA 1
ATOM 1921 C C . GLY A 1 274 ? 7.528 11.046 -18.637 1.00 85.31 274 GLY A C 1
ATOM 1922 O O . GLY A 1 274 ? 7.543 12.102 -18.008 1.00 85.31 274 GLY A O 1
ATOM 1923 N N . ASN A 1 275 ? 6.702 10.034 -18.337 1.00 87.25 275 ASN A N 1
ATOM 1924 C CA . ASN A 1 275 ? 5.876 10.034 -17.123 1.00 87.25 275 ASN A CA 1
ATOM 1925 C C . ASN A 1 275 ? 6.716 9.744 -15.872 1.00 87.25 275 ASN A C 1
ATOM 1927 O O . ASN A 1 275 ? 6.425 10.273 -14.812 1.00 87.25 275 ASN A O 1
ATOM 1931 N N . PHE A 1 276 ? 7.759 8.932 -16.014 1.00 90.38 276 PHE A N 1
ATOM 1932 C CA . PHE A 1 276 ? 8.723 8.585 -14.973 1.00 90.38 276 PHE A CA 1
ATOM 1933 C C . PHE A 1 276 ? 10.086 8.313 -15.619 1.00 90.38 276 PHE A C 1
ATOM 1935 O O . PHE A 1 276 ? 10.170 8.065 -16.828 1.00 90.38 276 PHE A O 1
ATOM 1942 N N . SER A 1 277 ? 11.144 8.369 -14.814 1.00 92.56 277 SER A N 1
ATOM 1943 C CA . SER A 1 277 ? 12.488 7.943 -15.209 1.00 92.56 277 SER A CA 1
ATOM 1944 C C . SER A 1 277 ? 12.624 6.425 -15.101 1.00 92.56 277 SER A C 1
ATOM 1946 O O . SER A 1 277 ? 12.087 5.819 -14.171 1.00 92.56 277 SER A O 1
ATOM 1948 N N . ILE A 1 278 ? 13.366 5.812 -16.020 1.00 94.62 278 ILE A N 1
ATOM 1949 C CA . ILE A 1 278 ? 13.839 4.430 -15.894 1.00 94.62 278 ILE A CA 1
ATOM 1950 C C . ILE A 1 278 ? 15.356 4.464 -15.747 1.00 94.62 278 ILE A C 1
ATOM 1952 O O . ILE A 1 278 ? 16.041 4.991 -16.620 1.00 94.62 278 ILE A O 1
ATOM 1956 N N . ASP A 1 279 ? 15.860 3.882 -14.668 1.00 95.56 279 ASP A N 1
ATOM 1957 C CA . ASP A 1 279 ? 17.286 3.710 -14.407 1.00 95.56 279 ASP A CA 1
ATOM 1958 C C . ASP A 1 279 ? 17.625 2.213 -14.448 1.00 95.56 279 ASP A C 1
ATOM 1960 O O . ASP A 1 279 ? 17.082 1.453 -13.648 1.00 95.56 279 ASP A O 1
ATOM 1964 N N . GLY A 1 280 ? 18.492 1.765 -15.361 1.00 95.44 280 GLY A N 1
ATOM 1965 C CA . GLY A 1 280 ? 18.979 0.373 -15.374 1.00 95.44 280 GLY A CA 1
ATOM 1966 C C . GLY A 1 280 ? 19.867 0.043 -14.170 1.00 95.44 280 GLY A C 1
ATOM 1967 O O . GLY A 1 280 ? 19.928 -1.090 -13.710 1.00 95.44 280 GLY A O 1
ATOM 1968 N N . GLY A 1 281 ? 20.444 1.063 -13.534 1.00 93.81 281 GLY A N 1
ATOM 1969 C CA . GLY A 1 281 ? 21.236 0.937 -12.325 1.00 93.81 281 GLY A CA 1
ATOM 1970 C C . GLY A 1 281 ? 22.739 0.911 -12.593 1.00 93.81 281 GLY A C 1
ATOM 1971 O O . GLY A 1 281 ? 23.280 1.725 -13.330 1.00 93.81 281 GLY A O 1
ATOM 1972 N N . SER A 1 282 ? 23.466 0.070 -11.858 1.00 85.69 282 SER A N 1
ATOM 1973 C CA . SER A 1 282 ? 24.934 0.159 -11.775 1.00 85.69 282 SER A CA 1
ATOM 1974 C C . SER A 1 282 ? 25.695 -0.710 -12.772 1.00 85.69 282 SER A C 1
ATOM 1976 O O . SER A 1 282 ? 26.927 -0.592 -12.864 1.00 85.69 282 SER A O 1
ATOM 1978 N N . ASP A 1 283 ? 24.992 -1.602 -13.463 1.00 84.69 283 ASP A N 1
ATOM 1979 C CA . ASP A 1 283 ? 25.582 -2.399 -14.521 1.00 84.69 283 ASP A CA 1
ATOM 1980 C C . ASP A 1 283 ? 25.861 -1.528 -15.752 1.00 84.69 283 ASP A C 1
ATOM 1982 O O . ASP A 1 283 ? 25.476 -0.370 -15.840 1.00 84.69 283 ASP A O 1
ATOM 1986 N N . THR A 1 284 ? 26.731 -2.024 -16.630 1.00 79.25 284 THR A N 1
ATOM 1987 C CA . THR A 1 284 ? 27.240 -1.236 -17.779 1.00 79.25 284 THR A CA 1
ATOM 1988 C C . THR A 1 284 ? 26.896 -1.883 -19.112 1.00 79.25 284 THR A C 1
ATOM 1990 O O . THR A 1 284 ? 27.420 -1.491 -20.158 1.00 79.25 284 THR A O 1
ATOM 1993 N N . THR A 1 285 ? 26.119 -2.963 -19.052 1.00 85.31 285 THR A N 1
ATOM 1994 C CA . THR A 1 285 ? 25.658 -3.740 -20.191 1.00 85.31 285 THR A CA 1
ATOM 1995 C C . THR A 1 285 ? 24.422 -4.520 -19.790 1.00 85.31 285 THR A C 1
ATOM 1997 O O . THR A 1 285 ? 24.485 -5.240 -18.803 1.00 85.31 285 THR A O 1
ATOM 2000 N N . GLY A 1 286 ? 23.432 -4.560 -20.674 1.00 90.62 286 GLY A N 1
ATOM 2001 C CA . GLY A 1 286 ? 22.361 -5.554 -20.623 1.00 90.62 286 GLY A CA 1
ATOM 2002 C C . GLY A 1 286 ? 21.009 -4.967 -20.257 1.00 90.62 286 GLY A C 1
ATOM 2003 O O . GLY A 1 286 ? 20.000 -5.595 -20.588 1.00 90.62 286 GLY A O 1
ATOM 2004 N N . ASP A 1 287 ? 20.989 -3.756 -19.701 1.00 96.69 287 ASP A N 1
ATOM 2005 C CA . ASP A 1 287 ? 19.759 -3.069 -19.351 1.00 96.69 287 ASP A CA 1
ATOM 2006 C C . ASP A 1 287 ? 19.018 -2.632 -20.607 1.00 96.69 287 ASP A C 1
ATOM 2008 O O . ASP A 1 287 ? 19.558 -1.988 -21.517 1.00 96.69 287 ASP A O 1
ATOM 2012 N N . LYS A 1 288 ? 17.760 -3.062 -20.688 1.00 96.50 288 LYS A N 1
ATOM 2013 C CA . LYS A 1 288 ? 16.969 -3.057 -21.909 1.00 96.50 288 LYS A CA 1
ATOM 2014 C C . LYS A 1 288 ? 15.602 -2.433 -21.687 1.00 96.50 288 LYS A C 1
ATOM 2016 O O . LYS A 1 288 ? 14.798 -2.918 -20.897 1.00 96.50 288 LYS A O 1
ATOM 2021 N N . VAL A 1 289 ? 15.259 -1.451 -22.509 1.00 96.50 289 VAL A N 1
ATOM 2022 C CA . VAL A 1 289 ? 13.888 -0.950 -22.642 1.00 96.50 289 VAL A CA 1
ATOM 2023 C C . VAL A 1 289 ? 13.242 -1.555 -23.888 1.00 96.50 289 VAL A C 1
ATOM 2025 O O . VAL A 1 289 ? 13.806 -1.516 -24.980 1.00 96.50 289 VAL A O 1
ATOM 2028 N N . VAL A 1 290 ? 12.038 -2.107 -23.746 1.00 95.75 290 VAL A N 1
ATOM 2029 C CA . VAL A 1 290 ? 11.209 -2.612 -24.850 1.00 95.75 290 VAL A CA 1
ATOM 2030 C C . VAL A 1 290 ? 9.976 -1.739 -24.979 1.00 95.75 290 VAL A C 1
ATOM 2032 O O . VAL A 1 290 ? 9.166 -1.666 -24.055 1.00 95.75 290 VAL A O 1
ATOM 2035 N N . LEU A 1 291 ? 9.801 -1.108 -26.137 1.00 93.25 291 LEU A N 1
ATOM 2036 C CA . LEU A 1 291 ? 8.676 -0.220 -26.396 1.00 93.25 291 LEU A CA 1
ATOM 2037 C C . LEU A 1 291 ? 7.602 -0.884 -27.253 1.00 93.25 291 LEU A C 1
ATOM 2039 O O . LEU A 1 291 ? 7.861 -1.494 -28.293 1.00 93.25 291 LEU A O 1
ATOM 2043 N N . THR A 1 292 ? 6.361 -0.707 -26.816 1.00 91.56 292 THR A N 1
ATOM 2044 C CA . THR A 1 292 ? 5.148 -1.141 -27.514 1.00 91.56 292 THR A CA 1
ATOM 2045 C C . THR A 1 292 ? 4.168 0.025 -27.662 1.00 91.56 292 THR A C 1
ATOM 2047 O O . THR A 1 292 ? 4.464 1.153 -27.275 1.00 91.56 292 THR A O 1
ATOM 2050 N N . GLY A 1 293 ? 3.004 -0.214 -28.262 1.00 88.88 293 GLY A N 1
ATOM 2051 C CA . GLY A 1 293 ? 1.972 0.813 -28.399 1.00 88.88 293 GLY A CA 1
ATOM 2052 C C . GLY A 1 293 ? 2.075 1.582 -29.714 1.00 88.88 293 GLY A C 1
ATOM 2053 O O . GLY A 1 293 ? 2.406 1.010 -30.758 1.00 88.88 293 GLY A O 1
ATOM 2054 N N . SER A 1 294 ? 1.677 2.854 -29.701 1.00 82.50 294 SER A N 1
ATOM 2055 C CA . SER A 1 294 ? 1.634 3.712 -30.893 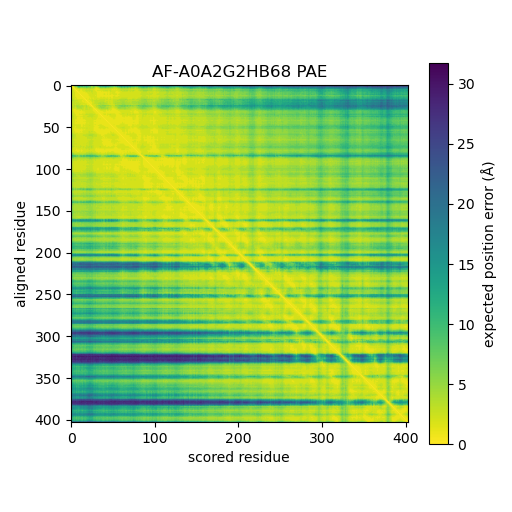1.00 82.50 294 SER A CA 1
ATOM 2056 C C . SER A 1 294 ? 2.362 5.025 -30.648 1.00 82.50 294 SER A C 1
ATOM 2058 O O . SER A 1 294 ? 2.142 5.684 -29.637 1.00 82.50 294 SER A O 1
ATOM 2060 N N . VAL A 1 295 ? 3.153 5.447 -31.627 1.00 77.00 295 VAL A N 1
ATOM 2061 C CA . VAL A 1 295 ? 3.750 6.784 -31.654 1.00 77.00 295 VAL A CA 1
ATOM 2062 C C . VAL A 1 295 ? 2.741 7.811 -32.179 1.00 77.00 295 VAL A C 1
ATOM 2064 O O . VAL A 1 295 ? 1.970 7.536 -33.105 1.00 77.00 295 VAL A O 1
ATOM 2067 N N . SER A 1 296 ? 2.729 9.006 -31.584 1.00 69.62 296 SER A N 1
ATOM 2068 C CA . SER A 1 296 ? 1.991 10.152 -32.135 1.00 69.62 296 SER A CA 1
ATOM 2069 C C . SER A 1 296 ? 2.705 10.696 -33.377 1.00 69.62 296 SER A C 1
ATOM 2071 O O . SER A 1 296 ? 3.909 10.509 -33.520 1.00 69.62 296 SER A O 1
ATOM 2073 N N . ASN A 1 297 ? 1.978 11.366 -34.279 1.00 60.56 297 ASN A N 1
ATOM 2074 C CA . ASN A 1 297 ? 2.550 11.881 -35.529 1.00 60.56 297 ASN A CA 1
ATOM 2075 C C . ASN A 1 297 ? 3.727 12.814 -35.250 1.00 60.56 297 ASN A C 1
ATOM 2077 O O . ASN A 1 297 ? 3.536 13.896 -34.688 1.00 60.56 297 ASN A O 1
ATOM 2081 N N . VAL A 1 298 ? 4.909 12.423 -35.711 1.00 64.50 298 VAL A N 1
ATOM 2082 C CA . VAL A 1 298 ? 6.057 13.314 -35.822 1.00 64.50 298 VAL A CA 1
ATOM 2083 C C . VAL A 1 298 ? 5.755 14.256 -36.986 1.00 64.50 298 VAL A C 1
ATOM 2085 O O . VAL A 1 298 ? 5.533 13.822 -38.110 1.00 64.50 298 VAL A O 1
ATOM 2088 N N . THR A 1 299 ? 5.611 15.552 -36.710 1.00 70.81 299 THR A N 1
ATOM 2089 C CA . THR A 1 299 ? 5.302 16.567 -37.743 1.00 70.81 299 THR A CA 1
ATOM 2090 C C . THR A 1 299 ? 6.530 17.369 -38.183 1.00 70.81 299 THR A C 1
ATOM 2092 O O . THR A 1 299 ? 6.387 18.346 -38.920 1.00 70.81 299 THR A O 1
ATOM 2095 N N . SER A 1 300 ? 7.686 17.027 -37.617 1.00 78.62 300 SER A N 1
ATOM 2096 C CA . SER A 1 300 ? 9.020 17.584 -37.851 1.00 78.62 300 SER A CA 1
ATOM 2097 C C . SER A 1 300 ? 10.033 16.721 -37.112 1.00 78.62 300 SER A C 1
ATOM 2099 O O . SER A 1 300 ? 9.684 16.237 -36.032 1.00 78.62 300 SER A O 1
ATOM 2101 N N . ASP A 1 301 ? 11.271 16.654 -37.588 1.00 80.50 301 ASP A N 1
ATOM 2102 C CA . ASP A 1 301 ? 12.350 15.919 -36.925 1.00 80.50 301 ASP A CA 1
ATOM 2103 C C . ASP A 1 301 ? 12.417 16.245 -35.428 1.00 80.50 301 ASP A C 1
ATOM 2105 O O . ASP A 1 301 ? 12.438 17.415 -35.014 1.00 80.50 301 ASP A O 1
ATOM 2109 N N . THR A 1 302 ? 12.409 15.207 -34.599 1.00 85.88 302 THR A N 1
ATOM 2110 C CA . THR A 1 302 ? 12.365 15.349 -33.142 1.00 85.88 302 THR A CA 1
ATOM 2111 C C . THR A 1 302 ? 13.180 14.256 -32.472 1.00 85.88 302 THR A C 1
ATOM 2113 O O . THR A 1 302 ? 13.306 13.162 -33.011 1.00 85.88 302 THR A O 1
ATOM 2116 N N . GLU A 1 303 ? 13.762 14.540 -31.308 1.00 88.44 303 GLU A N 1
ATOM 2117 C CA . GLU A 1 303 ? 14.456 13.508 -30.529 1.00 88.44 303 GLU A CA 1
ATOM 2118 C C . GLU A 1 303 ? 13.480 12.383 -30.161 1.00 88.44 303 GLU A C 1
ATOM 2120 O O . GLU A 1 303 ? 12.322 12.647 -29.836 1.00 88.44 303 GLU A O 1
ATOM 2125 N N . PHE A 1 304 ? 13.944 11.131 -30.227 1.00 87.06 304 PHE A N 1
ATOM 2126 C CA . PHE A 1 304 ? 13.087 9.953 -30.046 1.00 87.06 304 PHE A CA 1
ATOM 2127 C C . PHE A 1 304 ? 12.314 9.961 -28.719 1.00 87.06 304 PHE A C 1
ATOM 2129 O O . PHE A 1 304 ? 11.125 9.644 -28.677 1.00 87.06 304 PHE A O 1
ATOM 2136 N N . ALA A 1 305 ? 12.987 10.352 -27.640 1.00 82.56 305 ALA A N 1
ATOM 2137 C CA . ALA A 1 305 ? 12.391 10.564 -26.332 1.00 82.56 305 ALA A CA 1
ATOM 2138 C C . ALA A 1 305 ? 13.172 11.656 -25.581 1.00 82.56 305 ALA A C 1
ATOM 2140 O O . ALA A 1 305 ? 14.332 11.916 -25.911 1.00 82.56 305 ALA A O 1
ATOM 2141 N N . PRO A 1 306 ? 12.577 12.298 -24.557 1.00 79.81 306 PRO A N 1
ATOM 2142 C CA . PRO A 1 306 ? 13.311 13.214 -23.694 1.00 79.81 306 PRO A CA 1
ATOM 2143 C C . PRO A 1 306 ? 14.552 12.541 -23.096 1.00 79.81 306 PRO A C 1
ATOM 2145 O O . PRO A 1 306 ? 14.468 11.414 -22.607 1.00 79.81 306 PRO A O 1
ATOM 2148 N N . ALA A 1 307 ? 15.682 13.250 -23.062 1.00 71.81 307 ALA A N 1
ATOM 2149 C CA . ALA A 1 307 ? 16.945 12.709 -22.550 1.00 71.81 307 ALA A CA 1
ATOM 2150 C C . ALA A 1 307 ? 16.866 12.195 -21.098 1.00 71.81 307 ALA A C 1
ATOM 2152 O O . ALA A 1 307 ? 17.591 11.276 -20.754 1.00 71.81 307 ALA A O 1
ATOM 2153 N N . ALA A 1 308 ? 15.974 12.756 -20.275 1.00 78.38 308 ALA A N 1
ATOM 2154 C CA . ALA A 1 308 ? 15.774 12.359 -18.878 1.00 78.38 308 ALA A CA 1
ATOM 2155 C C . ALA A 1 308 ? 14.834 11.150 -18.694 1.00 78.38 308 ALA A C 1
ATOM 2157 O O . ALA A 1 308 ? 14.477 10.837 -17.567 1.00 78.38 308 ALA A O 1
ATOM 2158 N N . SER A 1 309 ? 14.376 10.516 -19.781 1.00 84.12 309 SER A N 1
ATOM 2159 C CA . SER A 1 309 ? 13.477 9.355 -19.681 1.00 84.12 309 SER A CA 1
ATOM 2160 C C . SER A 1 309 ? 14.215 8.094 -19.240 1.00 84.12 309 SER A C 1
ATOM 2162 O O . SER A 1 309 ? 13.597 7.220 -18.640 1.00 84.12 309 SER A O 1
ATOM 2164 N N . PHE A 1 310 ? 15.507 7.998 -19.571 1.00 92.56 310 PHE A N 1
ATOM 2165 C CA . PHE A 1 310 ? 16.342 6.825 -19.338 1.00 92.56 310 PHE A CA 1
ATOM 2166 C C . PHE A 1 310 ? 17.696 7.235 -18.752 1.00 92.56 310 PHE A C 1
ATOM 2168 O O . PHE A 1 310 ? 18.284 8.224 -19.198 1.00 92.56 310 PHE A O 1
ATOM 2175 N N . GLU A 1 311 ? 18.194 6.435 -17.817 1.00 94.12 311 GLU A N 1
ATOM 2176 C CA . GLU A 1 311 ? 19.536 6.491 -17.236 1.00 94.12 311 GLU A CA 1
ATOM 2177 C C . GLU A 1 311 ? 20.089 5.056 -17.156 1.00 94.12 311 GLU A C 1
ATOM 2179 O O . GLU A 1 311 ? 19.334 4.120 -16.909 1.00 94.12 311 GLU A O 1
ATOM 2184 N N . ASN A 1 312 ? 21.384 4.864 -17.419 1.00 95.69 312 ASN A N 1
ATOM 2185 C CA . ASN A 1 312 ? 22.049 3.551 -17.402 1.00 95.69 312 ASN A CA 1
ATOM 2186 C C . ASN A 1 312 ? 21.307 2.443 -18.199 1.00 95.69 312 ASN A C 1
ATOM 2188 O O . ASN A 1 312 ? 21.086 1.347 -17.708 1.00 95.69 312 ASN A O 1
ATOM 2192 N N . ILE A 1 313 ? 20.867 2.746 -19.425 1.00 95.94 313 ILE A N 1
ATOM 2193 C CA . ILE A 1 313 ? 20.236 1.819 -20.375 1.00 95.94 313 ILE A CA 1
ATOM 2194 C C . ILE A 1 313 ? 21.152 1.619 -21.585 1.00 95.94 313 ILE A C 1
ATOM 2196 O O . ILE A 1 313 ? 21.507 2.581 -22.277 1.00 95.94 313 ILE A O 1
ATOM 2200 N N . GLU A 1 314 ? 21.456 0.362 -21.924 1.00 96.12 314 GLU A N 1
ATOM 2201 C CA . GLU A 1 314 ? 22.293 0.031 -23.085 1.00 96.12 314 GLU A CA 1
ATOM 2202 C C . GLU A 1 314 ? 21.529 -0.507 -24.292 1.00 96.12 314 GLU A C 1
ATOM 2204 O O . GLU A 1 314 ? 22.069 -0.475 -25.401 1.00 96.12 314 GLU A O 1
ATOM 2209 N N . GLU A 1 315 ? 20.308 -1.017 -24.127 1.00 96.81 315 GLU A N 1
ATOM 2210 C CA . GLU A 1 315 ? 19.495 -1.525 -25.231 1.00 96.81 315 GLU A CA 1
ATOM 2211 C C . GLU A 1 315 ? 18.109 -0.876 -25.275 1.00 96.81 315 GLU A C 1
ATOM 2213 O O . GLU A 1 315 ? 17.369 -0.841 -24.298 1.00 96.81 315 GLU A O 1
A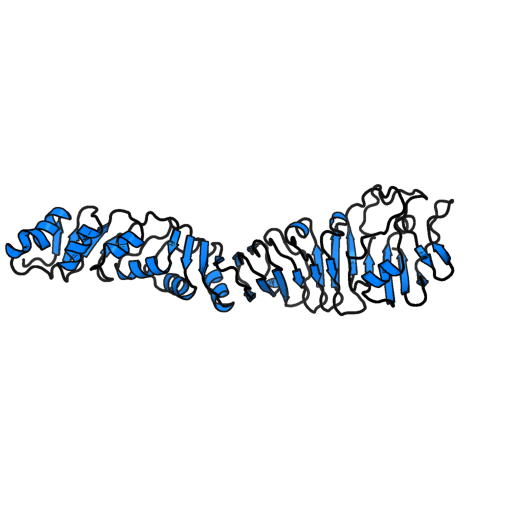TOM 2218 N N . LEU A 1 316 ? 17.709 -0.429 -26.463 1.00 96.56 316 LEU A N 1
ATOM 2219 C CA . LEU A 1 316 ? 16.339 -0.045 -26.765 1.00 96.56 316 LEU A CA 1
ATOM 2220 C C . LEU A 1 316 ? 15.804 -0.918 -27.894 1.00 96.56 316 LEU A C 1
ATOM 2222 O O . LEU A 1 316 ? 16.387 -1.006 -28.973 1.00 96.56 316 LEU A O 1
ATOM 2226 N N . ASP A 1 317 ? 14.666 -1.551 -27.653 1.00 96.88 317 ASP A N 1
ATOM 2227 C CA . ASP A 1 317 ? 13.948 -2.364 -28.622 1.00 96.88 317 ASP A CA 1
ATOM 2228 C C . ASP A 1 317 ? 12.625 -1.695 -28.969 1.00 96.88 317 ASP A C 1
ATOM 2230 O O . ASP A 1 317 ? 11.701 -1.636 -28.158 1.00 96.88 317 ASP A O 1
ATOM 2234 N N . ILE A 1 318 ? 12.540 -1.181 -30.191 1.00 93.75 318 ILE A N 1
ATOM 2235 C CA . ILE A 1 318 ? 11.349 -0.502 -30.700 1.00 93.75 318 ILE A CA 1
ATOM 2236 C C . ILE A 1 318 ? 10.540 -1.387 -31.644 1.00 93.75 318 ILE A C 1
ATOM 2238 O O . ILE A 1 318 ? 9.548 -0.925 -32.202 1.00 93.75 318 ILE A O 1
ATOM 2242 N N . THR A 1 319 ? 10.908 -2.659 -31.830 1.00 93.31 319 THR A N 1
ATOM 2243 C CA . THR A 1 319 ? 10.238 -3.556 -32.792 1.00 93.31 319 THR A CA 1
ATOM 2244 C C . THR A 1 319 ? 8.751 -3.763 -32.492 1.00 93.31 319 THR A C 1
ATOM 2246 O O . THR A 1 319 ? 7.974 -4.068 -33.398 1.00 93.31 319 THR A O 1
ATOM 2249 N N . GLY A 1 320 ? 8.343 -3.566 -31.233 1.00 91.62 320 GLY A N 1
ATOM 2250 C CA . GLY A 1 320 ? 6.958 -3.637 -30.774 1.00 91.62 320 GLY A CA 1
ATOM 2251 C C . GLY A 1 320 ? 6.120 -2.382 -31.043 1.00 91.62 320 GLY A C 1
ATOM 2252 O O . GLY A 1 320 ? 4.900 -2.423 -30.855 1.00 91.62 320 GLY A O 1
ATOM 2253 N N . LEU A 1 321 ? 6.727 -1.274 -31.482 1.00 89.31 321 LEU A N 1
ATOM 2254 C CA . LEU A 1 321 ? 5.992 -0.069 -31.851 1.00 89.31 321 LEU A CA 1
ATOM 2255 C C . LEU A 1 321 ? 5.226 -0.295 -33.150 1.00 89.31 321 LEU A C 1
ATOM 2257 O O . LEU A 1 321 ? 5.793 -0.625 -34.192 1.00 89.31 321 LEU A O 1
ATOM 2261 N N . ASN A 1 322 ? 3.915 -0.081 -33.099 1.00 78.19 322 ASN A N 1
ATOM 2262 C CA . ASN A 1 322 ? 3.093 -0.182 -34.291 1.00 78.19 322 ASN A CA 1
ATOM 2263 C C . ASN A 1 322 ? 3.419 0.969 -35.247 1.00 78.19 322 ASN A C 1
ATOM 2265 O O . ASN A 1 322 ? 3.610 2.109 -34.820 1.00 78.19 322 ASN A O 1
ATOM 2269 N N . SER A 1 323 ? 3.369 0.681 -36.549 1.00 62.12 323 SER A N 1
ATOM 2270 C CA . SER A 1 323 ? 3.419 1.655 -37.644 1.00 62.12 323 SER A CA 1
ATOM 2271 C C . SER A 1 323 ? 2.137 2.506 -37.685 1.00 62.12 323 SER A C 1
ATOM 2273 O O . SER A 1 323 ? 1.336 2.438 -38.621 1.00 62.12 323 SER A O 1
ATOM 2275 N N . GLY A 1 324 ? 1.874 3.228 -36.595 1.00 57.78 324 GLY A N 1
ATOM 2276 C CA . GLY A 1 324 ? 0.956 4.355 -36.554 1.00 57.78 324 GLY A CA 1
ATOM 2277 C C . GLY A 1 324 ? 1.560 5.547 -37.293 1.00 57.78 324 GLY A C 1
ATOM 2278 O O . GLY A 1 324 ? 2.680 5.501 -37.787 1.00 57.78 324 GLY A O 1
ATOM 2279 N N . SER A 1 325 ? 0.825 6.646 -37.371 1.00 50.69 325 SER A N 1
ATOM 2280 C CA . SER A 1 325 ? 1.164 7.816 -38.188 1.00 50.69 325 SER A CA 1
ATOM 2281 C C . SER A 1 325 ? 2.376 8.652 -37.723 1.00 50.69 325 SER A C 1
ATOM 2283 O O . SER A 1 325 ? 2.564 9.746 -38.247 1.00 50.69 325 SER A O 1
ATOM 2285 N N . GLY A 1 326 ? 3.181 8.161 -36.769 1.00 52.22 326 GLY A N 1
ATOM 2286 C CA . GLY A 1 326 ? 4.527 8.669 -36.447 1.00 52.22 326 GLY A CA 1
ATOM 2287 C C . GLY A 1 326 ? 5.681 7.881 -37.089 1.00 52.22 326 GLY A C 1
ATOM 2288 O O . GLY A 1 326 ? 6.796 8.371 -37.073 1.00 52.22 326 GLY A O 1
ATOM 2289 N N . PHE A 1 327 ? 5.396 6.716 -37.683 1.00 62.44 327 PHE A N 1
ATOM 2290 C CA . PHE A 1 327 ? 6.246 5.996 -38.646 1.00 62.44 327 PHE A CA 1
ATOM 2291 C C . PHE A 1 327 ? 5.572 6.085 -40.026 1.00 62.44 327 PHE A C 1
ATOM 2293 O O . PHE A 1 327 ? 5.199 5.087 -40.655 1.00 62.44 327 PHE A O 1
ATOM 2300 N N . ALA A 1 328 ? 5.173 7.305 -40.399 1.00 55.97 328 ALA A N 1
ATOM 2301 C CA . ALA A 1 328 ? 4.632 7.545 -41.722 1.00 55.97 328 ALA A CA 1
ATOM 2302 C C . ALA A 1 328 ? 5.839 7.599 -42.646 1.00 55.97 328 ALA A C 1
ATOM 2304 O O . ALA A 1 328 ? 6.662 8.473 -42.443 1.00 55.97 328 ALA A O 1
ATOM 2305 N N . SER A 1 329 ? 5.900 6.704 -43.640 1.00 54.28 329 SER A N 1
ATOM 2306 C CA . SER A 1 329 ? 6.942 6.646 -44.674 1.00 54.28 329 SER A CA 1
ATOM 2307 C C . SER A 1 329 ? 6.986 7.944 -45.499 1.00 54.28 329 SER A C 1
ATOM 2309 O O . SER A 1 329 ? 6.547 8.001 -46.657 1.00 54.28 329 SER A O 1
ATOM 2311 N N . ASP A 1 330 ? 7.409 9.018 -44.865 1.00 58.69 330 ASP A N 1
ATOM 2312 C CA . ASP A 1 330 ? 7.654 10.328 -45.401 1.00 58.69 330 ASP A CA 1
ATOM 2313 C C . ASP A 1 330 ? 9.135 10.598 -45.167 1.00 58.69 330 ASP A C 1
ATOM 2315 O O . ASP A 1 330 ? 9.717 10.215 -44.167 1.00 58.69 330 ASP A O 1
ATOM 2319 N N . ASN A 1 331 ? 9.775 11.144 -46.180 1.00 62.75 331 ASN A N 1
ATOM 2320 C CA . ASN A 1 331 ? 11.207 11.400 -46.202 1.00 62.75 331 ASN A CA 1
ATOM 2321 C C . ASN A 1 331 ? 11.531 12.762 -45.572 1.00 62.75 331 ASN A C 1
ATOM 2323 O O . ASN A 1 331 ? 12.334 13.517 -46.133 1.00 62.75 331 ASN A O 1
ATOM 2327 N N . THR A 1 332 ? 10.736 13.175 -44.582 1.00 69.62 332 THR A N 1
ATOM 2328 C CA . THR A 1 332 ? 10.741 14.548 -44.073 1.00 69.62 332 THR A CA 1
ATOM 2329 C C . THR A 1 332 ? 10.628 14.695 -42.565 1.00 69.62 332 THR A C 1
ATOM 2331 O O . THR A 1 332 ? 10.812 15.823 -42.112 1.00 69.62 332 THR A O 1
ATOM 2334 N N . ASN A 1 333 ? 10.236 13.657 -41.823 1.00 78.69 333 ASN A N 1
ATOM 2335 C CA . ASN A 1 333 ? 10.007 13.733 -40.386 1.00 78.69 333 ASN A CA 1
ATOM 2336 C C . ASN A 1 333 ? 10.515 12.464 -39.703 1.00 78.69 333 ASN A C 1
ATOM 2338 O O . ASN A 1 333 ? 9.786 11.479 -39.585 1.00 78.69 333 ASN A O 1
ATOM 2342 N N . GLU A 1 334 ? 11.736 12.514 -39.189 1.00 82.88 334 GLU A N 1
ATOM 2343 C CA . GLU A 1 334 ? 12.365 11.357 -38.558 1.00 82.88 334 GLU A CA 1
ATOM 2344 C C . GLU A 1 334 ? 12.579 11.537 -37.051 1.00 82.88 334 GLU A C 1
ATOM 2346 O O . GLU A 1 334 ? 12.708 12.646 -36.517 1.00 82.88 334 GLU A O 1
ATOM 2351 N N . PHE A 1 335 ? 12.663 10.415 -36.337 1.00 87.88 335 PHE A N 1
ATOM 2352 C CA . PHE A 1 335 ? 13.163 10.419 -34.970 1.00 87.88 335 PHE A CA 1
ATOM 2353 C C . PHE A 1 335 ? 14.688 10.530 -34.955 1.00 87.88 335 PHE A C 1
ATOM 2355 O O . PHE A 1 335 ? 15.408 9.688 -35.493 1.00 87.88 335 PHE A O 1
ATOM 2362 N N . ILE A 1 336 ? 15.194 11.560 -34.288 1.00 89.69 336 ILE A N 1
ATOM 2363 C CA . ILE A 1 336 ? 16.620 11.854 -34.208 1.00 89.69 336 ILE A CA 1
ATOM 2364 C C . ILE A 1 336 ? 17.245 11.088 -33.041 1.00 89.69 336 ILE A C 1
ATOM 2366 O O . ILE A 1 336 ? 16.803 11.210 -31.895 1.00 89.69 336 ILE A O 1
ATOM 2370 N N . PHE A 1 337 ? 18.343 10.384 -33.322 1.00 93.50 337 PHE A N 1
ATOM 2371 C CA . PHE A 1 337 ? 19.262 9.853 -32.317 1.00 93.50 337 PHE A CA 1
ATOM 2372 C C . PHE A 1 337 ? 20.568 10.655 -32.331 1.00 93.50 337 PHE A C 1
ATOM 2374 O O . PHE A 1 337 ? 21.313 10.654 -33.313 1.00 93.50 337 PHE A O 1
ATOM 2381 N N . THR A 1 338 ? 20.853 11.363 -31.237 1.00 93.56 338 THR A N 1
ATOM 2382 C CA . THR A 1 338 ? 22.077 12.167 -31.077 1.00 93.56 338 THR A CA 1
ATOM 2383 C C . THR A 1 338 ? 23.058 11.476 -30.132 1.00 93.56 338 THR A C 1
ATOM 2385 O O . THR A 1 338 ? 22.632 10.739 -29.245 1.00 93.56 338 THR A O 1
ATOM 2388 N N . SER A 1 339 ? 24.367 11.733 -30.264 1.00 93.00 339 SER A N 1
ATOM 2389 C CA . SER A 1 339 ? 25.337 11.161 -29.317 1.00 93.00 339 SER A CA 1
ATOM 2390 C C . SER A 1 339 ? 25.085 11.635 -27.888 1.00 93.00 339 SER A C 1
ATOM 2392 O O . SER A 1 339 ? 25.046 10.815 -26.988 1.00 93.00 339 SER A O 1
ATOM 2394 N N . SER A 1 340 ? 24.753 12.915 -27.688 1.00 92.19 340 SER A N 1
ATOM 2395 C CA . SER A 1 340 ? 24.415 13.438 -26.357 1.00 92.19 340 SER A CA 1
ATOM 2396 C C . SER A 1 340 ? 23.195 12.761 -25.723 1.00 92.19 340 SER A C 1
ATOM 2398 O O . SER A 1 340 ? 23.145 12.665 -24.500 1.00 92.19 340 SER A O 1
ATOM 2400 N N . MET A 1 341 ? 22.199 12.346 -26.512 1.00 92.62 341 MET A N 1
ATOM 2401 C CA . MET A 1 341 ? 21.049 11.597 -25.999 1.00 92.62 341 MET A CA 1
ATOM 2402 C C . MET A 1 341 ? 21.477 10.197 -25.557 1.00 92.62 341 MET A C 1
ATOM 2404 O O . MET A 1 341 ? 21.135 9.783 -24.456 1.00 92.62 341 MET A O 1
ATOM 2408 N N . LEU A 1 342 ? 22.266 9.506 -26.384 1.00 94.31 342 LEU A N 1
ATOM 2409 C CA . LEU A 1 342 ? 22.767 8.171 -26.059 1.00 94.31 342 LEU A CA 1
ATOM 2410 C C . LEU A 1 342 ? 23.736 8.186 -24.871 1.00 94.31 342 LEU A C 1
ATOM 2412 O O . LEU A 1 342 ? 23.660 7.294 -24.042 1.00 94.31 342 LEU A O 1
ATOM 2416 N N . ASP A 1 343 ? 24.587 9.204 -24.742 1.00 92.38 343 ASP A N 1
ATOM 2417 C CA . ASP A 1 343 ? 25.489 9.373 -23.593 1.00 92.38 343 ASP A CA 1
ATOM 2418 C C . ASP A 1 343 ? 24.708 9.500 -22.281 1.00 92.38 343 ASP A C 1
ATOM 2420 O O . ASP A 1 343 ? 25.072 8.900 -21.271 1.00 92.38 343 ASP A O 1
ATOM 2424 N N . ASN A 1 344 ? 23.613 10.270 -22.299 1.00 91.75 344 ASN A N 1
ATOM 2425 C CA . ASN A 1 344 ? 22.731 10.396 -21.141 1.00 91.75 344 ASN A CA 1
ATOM 2426 C C . ASN A 1 344 ? 22.045 9.065 -20.828 1.00 91.75 344 ASN A C 1
ATOM 2428 O O . ASN A 1 344 ? 22.037 8.659 -19.672 1.00 91.75 344 ASN A O 1
ATOM 2432 N N . TRP A 1 345 ? 21.522 8.373 -21.845 1.00 94.25 345 TRP A N 1
ATOM 2433 C CA . TRP A 1 345 ? 20.851 7.090 -21.647 1.00 94.25 345 TRP A CA 1
ATOM 2434 C C . TRP A 1 345 ? 21.799 6.012 -21.143 1.00 94.25 345 TRP A C 1
ATOM 2436 O O . TRP A 1 345 ? 21.418 5.301 -20.236 1.00 94.25 345 TRP A O 1
ATOM 2446 N N . ILE A 1 346 ? 23.039 5.935 -21.632 1.00 93.12 346 ILE A N 1
ATOM 2447 C CA . ILE A 1 346 ? 24.072 5.023 -21.103 1.00 93.12 346 ILE A CA 1
ATOM 2448 C C . ILE A 1 346 ? 24.542 5.463 -19.697 1.00 93.12 346 ILE A C 1
ATOM 2450 O O . ILE A 1 346 ? 25.208 4.709 -18.997 1.00 93.12 346 ILE A O 1
ATOM 2454 N N . GLY A 1 347 ? 24.271 6.705 -19.280 1.00 89.94 347 GLY A N 1
ATOM 2455 C CA . GLY A 1 347 ? 24.779 7.265 -18.022 1.00 89.94 347 GLY A CA 1
ATOM 2456 C C . GLY A 1 347 ? 26.277 7.603 -18.050 1.00 89.94 347 GLY A C 1
ATOM 2457 O O . GLY A 1 347 ? 26.900 7.854 -17.013 1.00 89.94 347 GLY A O 1
ATOM 2458 N N . SER A 1 348 ? 26.904 7.636 -19.232 1.00 87.31 348 SER A N 1
ATOM 2459 C CA . SER A 1 348 ? 28.312 8.006 -19.374 1.00 87.31 348 SER A CA 1
ATOM 2460 C C . SER A 1 348 ? 28.633 8.601 -20.744 1.00 87.31 348 SER A C 1
ATOM 2462 O O . SER A 1 348 ? 28.017 8.277 -21.751 1.00 87.31 348 SER A O 1
ATOM 2464 N N . ASN A 1 349 ? 29.682 9.424 -20.806 1.00 83.88 349 ASN A N 1
ATOM 2465 C CA . ASN A 1 349 ? 30.142 10.046 -22.056 1.00 83.88 349 ASN A CA 1
ATOM 2466 C C . ASN A 1 349 ? 30.954 9.077 -22.947 1.00 83.88 349 ASN A C 1
ATOM 2468 O O . ASN A 1 349 ? 31.832 9.522 -23.686 1.00 83.88 349 ASN A O 1
ATOM 2472 N N . SER A 1 350 ? 30.795 7.761 -22.774 1.00 86.56 350 SER A N 1
ATOM 2473 C CA . SER A 1 350 ? 31.482 6.746 -23.575 1.00 86.56 350 SER A CA 1
ATOM 2474 C C . SER A 1 350 ? 30.773 5.403 -23.484 1.00 86.56 350 SER A C 1
ATOM 2476 O O . SER A 1 350 ? 30.600 4.880 -22.388 1.00 86.56 350 SER A O 1
ATOM 2478 N N . GLY A 1 351 ? 30.469 4.759 -24.604 1.00 92.12 351 GLY A N 1
ATOM 2479 C CA . GLY A 1 351 ? 29.828 3.452 -24.542 1.00 92.12 351 GLY A CA 1
ATOM 2480 C C . GLY A 1 351 ? 29.265 2.963 -25.860 1.00 92.12 351 GLY A C 1
ATOM 2481 O O . GLY A 1 351 ? 29.548 3.493 -26.937 1.00 92.12 351 GLY A O 1
ATOM 2482 N N . SER A 1 352 ? 28.496 1.883 -25.774 1.00 94.19 352 SER A N 1
ATOM 2483 C CA . SER A 1 352 ? 27.761 1.324 -26.902 1.00 94.19 352 SER A CA 1
ATOM 2484 C C . SER A 1 352 ? 26.290 1.222 -26.544 1.00 94.19 352 SER A C 1
ATOM 2486 O O . SER A 1 352 ? 25.956 0.569 -25.566 1.00 94.19 352 SER A O 1
ATOM 2488 N N . PHE A 1 353 ? 25.438 1.822 -27.368 1.00 96.38 353 PHE A N 1
ATOM 2489 C CA . PHE A 1 353 ? 23.990 1.709 -27.261 1.00 96.38 353 PHE A CA 1
ATOM 2490 C C . PHE A 1 353 ? 23.461 0.843 -28.398 1.00 96.38 353 PHE A C 1
ATOM 2492 O O . PHE A 1 353 ? 23.781 1.095 -29.563 1.00 96.38 353 PHE A O 1
ATOM 2499 N N . LYS A 1 354 ? 22.656 -0.169 -28.091 1.00 97.56 354 LYS A N 1
ATOM 2500 C CA . LYS A 1 354 ? 22.025 -1.037 -29.081 1.00 97.56 354 LYS A CA 1
ATOM 2501 C C . LYS A 1 354 ? 20.590 -0.594 -29.339 1.00 97.56 354 LYS A C 1
ATOM 2503 O O . LYS A 1 354 ? 19.772 -0.559 -28.431 1.00 97.56 354 LYS A O 1
ATOM 2508 N N . LEU A 1 355 ? 20.271 -0.332 -30.602 1.00 97.50 355 LEU A N 1
ATOM 2509 C CA . LEU A 1 355 ? 18.915 -0.068 -31.065 1.00 97.50 355 LEU A CA 1
ATOM 2510 C C . LEU A 1 355 ? 18.433 -1.247 -31.915 1.00 97.50 355 LEU A C 1
ATOM 2512 O O . LEU A 1 355 ? 18.964 -1.497 -33.001 1.00 97.50 355 LEU A O 1
ATOM 2516 N N . THR A 1 356 ? 17.426 -1.958 -31.414 1.00 97.56 356 THR A N 1
ATOM 2517 C CA . THR A 1 356 ? 16.750 -3.054 -32.114 1.00 97.56 356 THR A CA 1
ATOM 2518 C C . THR A 1 356 ? 15.465 -2.528 -32.751 1.00 97.56 356 THR A C 1
ATOM 2520 O O . THR A 1 356 ? 14.612 -1.965 -32.065 1.00 97.56 356 THR A O 1
ATOM 2523 N N . LEU A 1 357 ? 15.316 -2.694 -34.066 1.00 93.56 357 LEU A N 1
ATOM 2524 C CA . LEU A 1 357 ? 14.196 -2.150 -34.839 1.00 93.56 357 LEU A CA 1
ATOM 2525 C C . LEU A 1 357 ? 13.873 -3.001 -36.071 1.00 93.56 357 LEU A C 1
ATOM 2527 O O . LEU A 1 357 ? 14.635 -3.877 -36.465 1.00 93.56 357 LEU A O 1
ATOM 2531 N N . THR A 1 358 ? 12.728 -2.757 -36.696 1.00 91.56 358 THR A N 1
ATOM 2532 C CA . THR A 1 358 ? 12.359 -3.392 -37.971 1.00 91.56 358 THR A CA 1
ATOM 2533 C C . THR A 1 358 ? 12.935 -2.628 -39.162 1.00 91.56 358 THR A C 1
ATOM 2535 O O . THR A 1 358 ? 13.276 -1.449 -39.062 1.00 91.56 358 THR A O 1
ATOM 2538 N N . ALA A 1 359 ? 12.982 -3.270 -40.333 1.00 87.44 359 ALA A N 1
ATOM 2539 C CA . ALA A 1 359 ? 13.418 -2.607 -41.566 1.00 87.44 359 ALA A CA 1
ATOM 2540 C C . ALA A 1 359 ? 12.578 -1.364 -41.918 1.00 87.44 359 ALA A C 1
ATOM 2542 O O . ALA A 1 359 ? 13.128 -0.408 -42.447 1.00 87.44 359 ALA A O 1
ATOM 2543 N N . ALA A 1 360 ? 11.277 -1.375 -41.602 1.00 83.62 360 ALA A N 1
ATOM 2544 C CA . ALA A 1 360 ? 10.399 -0.226 -41.812 1.00 83.62 360 ALA A CA 1
ATOM 2545 C C . ALA A 1 360 ? 10.749 0.923 -40.858 1.00 83.62 360 ALA A C 1
ATOM 2547 O O . ALA A 1 360 ? 10.927 2.038 -41.304 1.00 83.62 360 ALA A O 1
ATOM 2548 N N . GLN A 1 361 ? 10.956 0.638 -39.571 1.00 86.50 361 GLN A N 1
ATOM 2549 C CA . GLN A 1 361 ? 11.331 1.664 -38.588 1.00 86.50 361 GLN A CA 1
ATOM 2550 C C . GLN A 1 361 ? 12.712 2.275 -38.855 1.00 86.50 361 GLN A C 1
ATOM 2552 O O . GLN A 1 361 ? 12.966 3.413 -38.480 1.00 86.50 361 GLN A O 1
ATOM 2557 N N . ALA A 1 362 ? 13.616 1.540 -39.511 1.00 87.75 362 ALA A N 1
ATOM 2558 C CA . ALA A 1 362 ? 14.889 2.092 -39.975 1.00 87.75 362 ALA A CA 1
ATOM 2559 C C . ALA A 1 362 ? 14.707 3.174 -41.060 1.00 87.75 362 ALA A C 1
ATOM 2561 O O . ALA A 1 362 ? 15.653 3.903 -41.350 1.00 87.75 362 ALA A O 1
ATOM 2562 N N . GLU A 1 363 ? 13.525 3.273 -41.671 1.00 83.19 363 GLU A N 1
ATOM 2563 C CA . GLU A 1 363 ? 13.128 4.358 -42.574 1.00 83.19 363 GLU A CA 1
ATOM 2564 C C . GLU A 1 363 ? 12.505 5.549 -41.825 1.00 83.19 363 GLU A C 1
ATOM 2566 O O . GLU A 1 363 ? 12.005 6.460 -42.457 1.00 83.19 363 GLU A O 1
ATOM 2571 N N . ASP A 1 364 ? 12.506 5.584 -40.498 1.00 83.06 364 ASP A N 1
ATOM 2572 C CA . ASP A 1 364 ? 11.858 6.671 -39.748 1.00 83.06 364 ASP A CA 1
ATOM 2573 C C . ASP A 1 364 ? 12.760 7.208 -38.626 1.00 83.06 364 ASP A C 1
ATOM 2575 O O . ASP A 1 364 ? 12.311 7.882 -37.694 1.00 83.06 364 ASP A O 1
ATOM 2579 N N . ILE A 1 365 ? 14.051 6.875 -38.683 1.00 88.19 365 ILE A N 1
ATOM 2580 C CA . ILE A 1 365 ? 15.063 7.364 -37.753 1.00 88.19 365 ILE A CA 1
ATOM 2581 C C . ILE A 1 365 ? 16.202 8.028 -38.519 1.00 88.19 365 ILE A C 1
ATOM 2583 O O . ILE A 1 365 ? 16.544 7.617 -39.629 1.00 88.19 365 ILE A O 1
ATOM 2587 N N . THR A 1 366 ? 16.844 8.998 -37.878 1.00 91.06 366 THR A N 1
ATOM 2588 C CA . THR A 1 366 ? 18.007 9.693 -38.426 1.00 91.06 366 THR A CA 1
ATOM 2589 C C . THR A 1 366 ? 19.095 9.877 -37.371 1.00 91.06 366 THR A C 1
ATOM 2591 O O . THR A 1 366 ? 18.824 10.091 -36.185 1.00 91.06 366 THR A O 1
ATOM 2594 N N . PHE A 1 367 ? 20.355 9.779 -37.788 1.00 94.56 367 PHE A N 1
ATOM 2595 C CA . PHE A 1 367 ? 21.520 10.084 -36.953 1.00 94.56 367 PHE A CA 1
ATOM 2596 C C . PHE A 1 367 ? 22.708 10.527 -37.810 1.00 94.56 367 PHE A C 1
ATOM 2598 O O . PHE A 1 367 ? 22.778 10.269 -39.008 1.00 94.56 367 PHE A O 1
ATOM 2605 N N . THR A 1 368 ? 23.678 11.210 -37.202 1.00 95.06 368 THR A N 1
ATOM 2606 C CA . THR A 1 368 ? 24.917 11.625 -37.883 1.00 95.06 368 THR A CA 1
ATOM 2607 C C . THR A 1 368 ? 26.107 10.905 -37.269 1.00 95.06 368 THR A C 1
ATOM 2609 O O . THR A 1 368 ? 26.275 10.929 -36.053 1.00 95.06 368 THR A O 1
ATOM 2612 N N . ASP A 1 369 ? 26.935 10.274 -38.100 1.00 95.81 369 ASP A N 1
ATOM 2613 C CA . ASP A 1 369 ? 28.161 9.630 -37.631 1.00 95.81 369 ASP A CA 1
ATOM 2614 C C . ASP A 1 369 ? 29.314 10.626 -37.411 1.00 95.81 369 ASP A C 1
ATOM 2616 O O . ASP A 1 369 ? 29.272 11.786 -37.831 1.00 95.81 369 ASP A O 1
ATOM 2620 N N . GLN A 1 370 ? 30.398 10.154 -36.796 1.00 95.31 370 GLN A N 1
ATOM 2621 C CA . GLN A 1 370 ? 31.603 10.939 -36.514 1.00 95.31 370 GLN A CA 1
ATOM 2622 C C . GLN A 1 370 ? 32.226 11.553 -37.785 1.00 95.31 370 GLN A C 1
ATOM 2624 O O . GLN A 1 370 ? 32.899 12.586 -37.726 1.00 95.31 370 GLN A O 1
ATOM 2629 N N . GLY A 1 371 ? 32.026 10.920 -38.947 1.00 94.44 371 GLY A N 1
ATOM 2630 C CA . GLY A 1 371 ? 32.483 11.404 -40.249 1.00 94.44 371 GLY A CA 1
ATOM 2631 C C . GLY A 1 371 ? 31.625 12.533 -40.828 1.00 94.44 371 GLY A C 1
ATOM 2632 O O . GLY A 1 371 ? 32.004 13.113 -41.850 1.00 94.44 371 GLY A O 1
ATOM 2633 N N . GLY A 1 372 ? 30.500 12.861 -40.187 1.00 92.75 372 GLY A N 1
ATOM 2634 C CA . GLY A 1 372 ? 29.513 13.828 -40.653 1.00 92.75 372 GLY A CA 1
ATOM 2635 C C . GLY A 1 372 ? 28.566 13.268 -41.716 1.00 92.75 372 GLY A C 1
ATOM 2636 O O . GLY A 1 372 ? 27.883 14.051 -42.380 1.00 92.75 372 GLY A O 1
ATOM 2637 N N . GLN A 1 373 ? 28.544 11.948 -41.930 1.00 92.94 373 GLN A N 1
ATOM 2638 C CA . GLN A 1 373 ? 27.538 11.319 -42.778 1.00 92.94 373 GLN A CA 1
ATOM 2639 C C . GLN A 1 373 ? 26.227 11.221 -41.999 1.00 92.94 373 GLN A C 1
ATOM 2641 O O . GLN A 1 373 ? 26.180 10.679 -40.898 1.00 92.94 373 GLN A O 1
ATOM 2646 N N . VAL A 1 374 ? 25.165 11.742 -42.611 1.00 91.69 374 VAL A N 1
ATOM 2647 C CA . VAL A 1 374 ? 23.793 11.573 -42.136 1.00 91.69 374 VAL A CA 1
ATOM 2648 C C . VAL A 1 374 ? 23.277 10.217 -42.620 1.00 91.69 374 VAL A C 1
ATOM 2650 O O . VAL A 1 374 ? 23.396 9.881 -43.808 1.00 91.69 374 VAL A O 1
ATOM 2653 N N . HIS A 1 375 ? 22.752 9.437 -41.685 1.00 91.19 375 HIS A N 1
ATOM 2654 C CA . HIS A 1 375 ? 22.105 8.153 -41.911 1.00 91.19 375 HIS A CA 1
ATOM 2655 C C . HIS A 1 375 ? 20.608 8.328 -41.697 1.00 91.19 375 HIS A C 1
ATOM 2657 O O . HIS A 1 375 ? 20.210 8.731 -40.612 1.00 91.19 375 HIS A O 1
ATOM 2663 N N . ASP A 1 376 ? 19.829 8.103 -42.750 1.00 85.62 376 ASP A N 1
ATOM 2664 C CA . ASP A 1 376 ? 18.428 8.514 -42.878 1.00 85.62 376 ASP A CA 1
ATOM 2665 C C . ASP A 1 376 ? 17.749 7.770 -44.049 1.00 85.62 376 ASP A C 1
ATOM 2667 O O . ASP A 1 376 ? 18.400 7.042 -44.820 1.00 85.62 376 ASP A O 1
ATOM 2671 N N . THR A 1 377 ? 16.455 8.009 -44.259 1.00 76.38 377 THR A N 1
ATOM 2672 C CA . THR A 1 377 ? 15.789 7.756 -45.530 1.00 76.38 377 THR A CA 1
ATOM 2673 C C . THR A 1 377 ? 16.409 8.557 -46.657 1.00 76.38 377 THR A C 1
ATOM 2675 O O . THR A 1 377 ? 16.614 9.768 -46.618 1.00 76.38 377 THR A O 1
ATOM 2678 N N . THR A 1 378 ? 16.716 7.859 -47.743 1.00 67.94 378 THR A N 1
ATOM 2679 C CA . THR A 1 378 ? 17.114 8.528 -48.977 1.00 67.94 378 THR A CA 1
ATOM 2680 C C . THR A 1 378 ? 15.880 9.022 -49.733 1.00 67.94 378 THR A C 1
ATOM 2682 O O . THR A 1 378 ? 14.818 8.409 -49.665 1.00 67.94 378 THR A O 1
ATOM 2685 N N . ASP A 1 379 ? 16.050 10.037 -50.589 1.00 57.41 379 ASP A N 1
ATOM 2686 C CA . ASP A 1 379 ? 15.036 10.522 -51.551 1.00 57.41 379 ASP A CA 1
ATOM 2687 C C . ASP A 1 379 ? 14.400 9.415 -52.431 1.00 57.41 379 ASP A C 1
ATOM 2689 O O . ASP A 1 379 ? 13.405 9.643 -53.121 1.00 57.41 379 ASP A O 1
ATOM 2693 N N . ALA A 1 380 ? 14.992 8.215 -52.460 1.00 59.41 380 ALA A N 1
ATOM 2694 C CA . ALA A 1 380 ? 14.476 7.037 -53.150 1.00 59.41 380 ALA A CA 1
ATOM 2695 C C . ALA A 1 380 ? 13.528 6.169 -52.293 1.00 59.41 380 ALA A C 1
ATOM 2697 O O . ALA A 1 380 ? 13.077 5.134 -52.789 1.00 59.41 380 ALA A O 1
ATOM 2698 N N . GLY A 1 381 ? 13.234 6.565 -51.050 1.00 60.34 381 GLY A N 1
ATOM 2699 C CA . GLY A 1 381 ? 12.413 5.807 -50.100 1.00 60.34 381 GLY A CA 1
ATOM 2700 C C . GLY A 1 381 ? 13.100 4.541 -49.586 1.00 60.34 381 GLY A C 1
ATOM 2701 O O . GLY A 1 381 ? 12.441 3.528 -49.403 1.00 60.34 381 GLY A O 1
ATOM 2702 N N . LEU A 1 382 ? 14.431 4.559 -49.462 1.00 66.12 382 LEU A N 1
ATOM 2703 C CA . LEU A 1 382 ? 15.224 3.464 -48.896 1.00 66.12 382 LEU A CA 1
ATOM 2704 C C . LEU A 1 382 ? 16.167 4.038 -47.841 1.00 66.12 382 LEU A C 1
ATOM 2706 O O . LEU A 1 382 ? 16.898 4.984 -48.146 1.00 66.12 382 LEU A O 1
ATOM 2710 N N . SER A 1 383 ? 16.181 3.462 -46.642 1.00 75.56 383 SER A N 1
ATOM 2711 C CA . SER A 1 383 ? 17.152 3.815 -45.602 1.00 75.56 383 SER A CA 1
ATOM 2712 C C . SER A 1 383 ? 18.575 3.410 -46.008 1.00 75.56 383 SER A C 1
ATOM 2714 O O . SER A 1 383 ? 18.787 2.352 -46.612 1.00 75.56 383 SER A O 1
ATOM 2716 N N . ASN A 1 384 ? 19.569 4.251 -45.703 1.00 85.06 384 ASN A N 1
ATOM 2717 C CA . ASN A 1 384 ? 20.988 3.874 -45.800 1.00 85.06 384 ASN A CA 1
ATOM 2718 C C . ASN A 1 384 ? 21.519 3.214 -44.509 1.00 85.06 384 ASN A C 1
ATOM 2720 O O . ASN A 1 384 ? 22.710 2.894 -44.428 1.00 85.06 384 ASN A O 1
ATOM 2724 N N . ILE A 1 385 ? 20.638 2.979 -43.535 1.00 91.12 385 ILE A N 1
ATOM 2725 C CA . ILE A 1 385 ? 20.931 2.313 -42.271 1.00 91.12 385 ILE A CA 1
ATOM 2726 C C . ILE A 1 385 ? 20.984 0.795 -42.492 1.00 91.12 385 ILE A C 1
ATOM 2728 O O . ILE A 1 385 ? 20.192 0.208 -43.228 1.00 91.12 385 ILE A O 1
ATOM 2732 N N . SER A 1 386 ? 21.953 0.137 -41.859 1.00 92.81 386 SER A N 1
ATOM 2733 C CA . SER A 1 386 ? 22.158 -1.312 -41.933 1.00 92.81 386 SER A CA 1
ATOM 2734 C C . SER A 1 386 ? 22.511 -1.875 -40.561 1.00 92.81 386 SER A C 1
ATOM 2736 O O . SER A 1 386 ? 22.965 -1.132 -39.695 1.00 92.81 386 SER A O 1
ATOM 2738 N N . SER A 1 387 ? 22.339 -3.183 -40.359 1.00 96.12 387 SER A N 1
ATOM 2739 C CA . SER A 1 387 ? 22.707 -3.842 -39.099 1.00 96.12 387 SER A CA 1
ATOM 2740 C C . SER A 1 387 ? 24.226 -3.872 -38.910 1.00 96.12 387 SER A C 1
ATOM 2742 O O . SER A 1 387 ? 24.919 -4.767 -39.402 1.00 96.12 387 SER A O 1
ATOM 2744 N N . THR A 1 388 ? 24.755 -2.847 -38.248 1.00 96.62 388 THR A N 1
ATOM 2745 C CA . THR A 1 388 ? 26.180 -2.633 -37.987 1.00 96.62 388 THR A CA 1
ATOM 2746 C C . THR A 1 388 ? 26.358 -1.620 -36.853 1.00 96.62 388 THR A C 1
ATOM 2748 O O . THR A 1 388 ? 25.397 -1.034 -36.359 1.00 96.62 388 THR A O 1
ATOM 2751 N N . SER A 1 389 ? 27.603 -1.396 -36.445 1.00 97.06 389 SER A N 1
ATOM 2752 C CA . SER A 1 389 ? 27.982 -0.331 -35.518 1.00 97.06 389 SER A CA 1
ATOM 2753 C C . SER A 1 389 ? 28.361 0.950 -36.265 1.00 97.06 389 SER A C 1
ATOM 2755 O O . SER A 1 389 ? 29.118 0.899 -37.239 1.00 97.06 389 SER A O 1
ATOM 2757 N N . TYR A 1 390 ? 27.890 2.087 -35.762 1.00 97.50 390 TYR A N 1
ATOM 2758 C CA . TYR A 1 390 ? 28.200 3.436 -36.221 1.00 97.50 390 TYR A CA 1
ATOM 2759 C C . TYR A 1 390 ? 28.804 4.230 -35.059 1.00 97.50 390 TYR A C 1
ATOM 2761 O O . TYR A 1 390 ? 28.198 4.341 -33.997 1.00 97.50 390 TYR A O 1
ATOM 2769 N N . SER A 1 391 ? 29.999 4.792 -35.238 1.00 97.19 391 SER A N 1
ATOM 2770 C CA . SER A 1 391 ? 30.564 5.729 -34.260 1.00 97.19 391 SER A CA 1
ATOM 2771 C C . SER A 1 391 ? 29.896 7.085 -34.447 1.00 97.19 391 SER A C 1
ATOM 2773 O O . SER A 1 391 ? 30.045 7.678 -35.516 1.00 97.19 391 SER A O 1
ATOM 2775 N N . LEU A 1 392 ? 29.156 7.567 -33.447 1.00 96.00 392 LEU A N 1
ATOM 2776 C CA . LEU A 1 392 ? 28.516 8.886 -33.512 1.00 96.00 392 LEU A CA 1
ATOM 2777 C C . LEU A 1 392 ? 29.514 9.997 -33.170 1.00 96.00 392 LEU A C 1
ATOM 2779 O O . LEU A 1 392 ? 29.493 11.069 -33.770 1.00 96.00 392 LEU A O 1
ATOM 2783 N N . ASP A 1 393 ? 30.460 9.702 -32.280 1.00 94.38 393 ASP A N 1
ATOM 2784 C CA . ASP A 1 393 ? 31.612 10.548 -31.987 1.00 94.38 393 ASP A CA 1
ATOM 2785 C C . ASP A 1 393 ? 32.854 9.706 -31.622 1.00 94.38 393 ASP A C 1
ATOM 2787 O O . ASP A 1 393 ? 33.055 8.620 -32.169 1.00 94.38 393 ASP A O 1
ATOM 2791 N N . ALA A 1 394 ? 33.775 10.256 -30.821 1.00 92.88 394 ALA A N 1
ATOM 2792 C CA . ALA A 1 394 ? 35.010 9.574 -30.433 1.00 92.88 394 ALA A CA 1
ATOM 2793 C C . ALA A 1 394 ? 34.797 8.453 -29.412 1.00 92.88 394 ALA A C 1
ATOM 2795 O O . ALA A 1 394 ? 35.607 7.525 -29.381 1.00 92.88 394 ALA A O 1
ATOM 2796 N N . ASP A 1 395 ? 33.737 8.547 -28.616 1.00 93.88 395 ASP A N 1
ATOM 2797 C CA . ASP A 1 395 ? 33.565 7.770 -27.398 1.00 93.88 395 ASP A CA 1
ATOM 2798 C C . ASP A 1 395 ? 32.245 6.967 -27.409 1.00 93.88 395 ASP A C 1
ATOM 2800 O O . ASP A 1 395 ? 32.158 5.946 -26.723 1.00 93.88 395 ASP A O 1
ATOM 2804 N N . THR A 1 396 ? 31.278 7.330 -28.265 1.00 95.25 396 THR A N 1
ATOM 2805 C CA . THR A 1 396 ? 29.941 6.716 -28.316 1.00 95.25 396 THR A CA 1
ATOM 2806 C C . THR A 1 396 ? 29.636 6.013 -29.636 1.00 95.25 396 THR A C 1
ATOM 2808 O O . THR A 1 396 ? 29.801 6.545 -30.741 1.00 95.25 396 THR A O 1
ATOM 2811 N N . THR A 1 397 ? 29.171 4.768 -29.514 1.00 96.94 397 THR A N 1
ATOM 2812 C CA . THR A 1 397 ? 28.834 3.876 -30.628 1.00 96.94 397 THR A CA 1
ATOM 2813 C C . THR A 1 397 ? 27.353 3.505 -30.600 1.00 96.94 397 THR A C 1
ATOM 2815 O O . THR A 1 397 ? 26.862 2.981 -29.607 1.00 96.94 397 THR A O 1
ATOM 2818 N N . LEU A 1 398 ? 26.658 3.699 -31.719 1.00 97.44 398 LEU A N 1
ATOM 2819 C CA . LEU A 1 398 ? 25.308 3.192 -31.950 1.00 97.44 398 LEU A CA 1
ATOM 2820 C C . LEU A 1 398 ? 25.387 1.854 -32.692 1.00 97.44 398 LEU A C 1
ATOM 2822 O O . LEU A 1 398 ? 25.926 1.775 -33.797 1.00 97.44 398 LEU A O 1
ATOM 2826 N N . VAL A 1 399 ? 24.864 0.789 -32.094 1.00 97.88 399 VAL A N 1
ATOM 2827 C CA . VAL A 1 399 ? 24.762 -0.545 -32.690 1.00 97.88 399 VAL A CA 1
ATOM 2828 C C . VAL A 1 399 ? 23.341 -0.742 -33.196 1.00 97.88 399 VAL A C 1
ATOM 2830 O O . VAL A 1 399 ? 22.406 -0.828 -32.410 1.00 97.88 399 VAL A O 1
ATOM 2833 N N . ILE A 1 400 ? 23.182 -0.835 -34.511 1.00 97.94 400 ILE A N 1
ATOM 2834 C CA . ILE A 1 400 ? 21.891 -1.080 -35.147 1.00 97.94 400 ILE A CA 1
ATOM 2835 C C . ILE A 1 400 ? 21.678 -2.588 -35.327 1.00 97.94 400 ILE A C 1
ATOM 2837 O O . ILE A 1 400 ? 22.507 -3.266 -35.941 1.00 97.94 400 ILE A O 1
ATOM 2841 N N . ASP A 1 401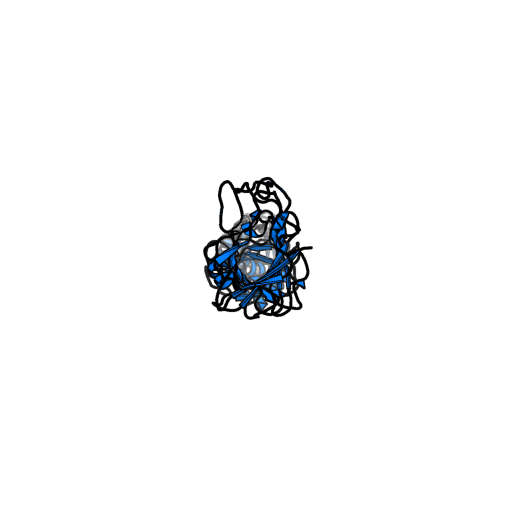 ? 20.547 -3.100 -34.844 1.00 97.62 401 ASP A N 1
ATOM 2842 C CA . ASP A 1 401 ? 20.091 -4.481 -35.029 1.00 97.62 401 ASP A CA 1
ATOM 2843 C C . ASP A 1 401 ? 18.720 -4.488 -35.727 1.00 97.62 401 ASP A C 1
ATOM 2845 O O . ASP A 1 401 ? 17.709 -4.128 -35.129 1.00 97.62 401 ASP A O 1
ATOM 2849 N N . ILE A 1 402 ? 18.690 -4.852 -37.017 1.00 94.81 402 ILE A N 1
ATOM 2850 C CA . ILE A 1 402 ? 17.451 -4.845 -37.816 1.00 94.81 402 ILE A CA 1
ATOM 2851 C C . ILE A 1 402 ? 16.901 -6.270 -37.856 1.00 94.81 402 ILE A C 1
ATOM 2853 O O . ILE A 1 402 ? 17.578 -7.158 -38.382 1.00 94.81 402 ILE A O 1
ATOM 2857 N N . GLN A 1 403 ? 15.692 -6.466 -37.325 1.00 93.25 403 GLN A N 1
ATOM 2858 C CA . GLN A 1 403 ? 15.022 -7.770 -37.199 1.00 93.25 403 GLN A CA 1
ATOM 2859 C C . GLN A 1 403 ? 14.020 -8.066 -38.323 1.00 93.25 403 GLN A C 1
ATOM 2861 O O . GLN A 1 403 ? 13.387 -7.115 -38.851 1.00 93.25 403 GLN A O 1
#

Mean predicted aligned error: 6.87 Å

Nearest PDB structures (foldseek):
  1vpx-assembly1_F  TM=2.518E-01  e=1.119E+00  Thermotoga maritima
  8kdq-assembly1_A  TM=2.841E-01  e=3.872E+00  synthetic construct

pLDDT: mean 91.02, std 9.12, range [50.69, 98.81]

Secondary structure (DSSP, 8-state):
---SEEEE-HHHHHIIIIISGGGSSS-SSSEEEEEEEE-HHHHHHHHTT-SSPEEEEEPPB-HHHHHHH-SS--TTSEEE--B--SEEEHHHHHHHHTT-SSPEE-TT--EEEEEHHHHHHHHHS-SEES-SSSEEEEES---HHHHHHHHTT-SS-EEEET----EEE--SS--EEE--SS--EEEEEGGG--TT-EEE--SSS--EEEEESS--EEE--GGGEESB-EEE--SS--EEEE-TTHHHHB-SSS-EEE--SS--EEEEEGGGBTTBEEE--S-SS--EEEEEEEPPP--S-EESS-GGGEES--EEEEEEEE--TTS---TT--EEE-HHHHHHHHTSSSEEEEEEE-TTGGGSEEEE-TTS-EESEETTTEE---SSEEESSSSEEEEEEE-

Foldseek 3Di:
DPDQEDEDALVVLCCCQPVVVVVDPPDAAHEYEHPDADALQSQLSNLVRHPHAYAHEYDEEALVRNLVRNVSAAARHAYAYHYPDLEEELVSLLSVLGRYVAAHECLSHQEYEDALVSVVCSLPVPSYDNDAAHEYEHEDADAQVSQQVNLVRHLHEYEYPDQEAHEHEHELGAHRYAPAHEAYEYEYALNSQDPSHAYHPHPYHAYEYHHEDEAADEERPLVRAADHQEYETYQEAHEYECDPCNLRNNDDDAHEYELAHYQYEYEYEPVCFPSHAYEPHDDQDRHEYEYAHEDDAQPAEEAPGPLRNAALHQEYEDARYDCDNNLPLDQGGAHEDALVSVCSRNNHNADEHEYEYAQSNLQRYWAAAQVRDIFHQDPVSHTPDDQAWGHRHDGYIYGYHHD

Radius of gyration: 34.04 Å; Cα contacts (8 Å, |Δi|>4): 1038; chains: 1; bounding box: 72×33×110 Å